Protein AF-0000000078039868 (afdb_homodimer)

InterPro domains:
  IPR001509 NAD-dependent epimerase/dehydratase [PF01370] (3-254)
  IPR005886 UDP-glucose 4-epimerase [TIGR01179] (2-328)
  IPR005886 UDP-glucose 4-epimerase [cd05247] (2-323)
  IPR036291 NAD(P)-binding domain superfamily [SSF51735] (1-329)

pLDDT: mean 95.7, std 4.65, range [66.5, 98.94]

Structure (mmCIF, N/CA/C/O backbone):
data_AF-0000000078039868-model_v1
#
loop_
_entity.id
_entity.type
_entity.pdbx_description
1 polymer 'UDP-glucose 4-epimerase'
#
loop_
_atom_site.group_PDB
_atom_site.id
_atom_site.type_symbol
_atom_site.label_atom_id
_atom_site.label_alt_id
_atom_site.label_comp_id
_atom_site.label_asym_id
_atom_site.label_entity_id
_atom_site.label_seq_id
_atom_site.pdbx_PDB_ins_code
_atom_site.Cartn_x
_atom_site.Cartn_y
_atom_site.Cartn_z
_atom_site.occupancy
_atom_site.B_iso_or_equiv
_atom_site.auth_seq_id
_atom_site.auth_comp_id
_atom_site.auth_asym_id
_atom_site.auth_atom_id
_atom_site.pdbx_PDB_model_num
ATOM 1 N N . MET A 1 1 ? 18.891 27.5 -1.844 1 91.56 1 MET A N 1
ATOM 2 C CA . MET A 1 1 ? 18.156 26.266 -1.658 1 91.56 1 MET A CA 1
ATOM 3 C C . MET A 1 1 ? 16.656 26.5 -1.767 1 91.56 1 MET A C 1
ATOM 5 O O . MET A 1 1 ? 16.188 27.641 -1.661 1 91.56 1 MET A O 1
ATOM 9 N N . ALA A 1 2 ? 15.977 25.578 -2.211 1 97.81 2 ALA A N 1
ATOM 10 C CA . ALA A 1 2 ? 14.531 25.688 -2.389 1 97.81 2 ALA A CA 1
ATOM 11 C C . ALA A 1 2 ? 13.812 24.484 -1.803 1 97.81 2 ALA A C 1
ATOM 13 O O . ALA A 1 2 ? 14.375 23.391 -1.742 1 97.81 2 ALA A O 1
ATOM 14 N N . ILE A 1 3 ? 12.648 24.734 -1.273 1 98.69 3 ILE A N 1
ATOM 15 C CA . ILE A 1 3 ? 11.805 23.688 -0.702 1 98.69 3 ILE A CA 1
ATOM 16 C C . ILE A 1 3 ? 10.508 23.562 -1.504 1 98.69 3 ILE A C 1
ATOM 18 O O . ILE A 1 3 ? 9.867 24.578 -1.802 1 98.69 3 ILE A O 1
ATOM 22 N N . LEU A 1 4 ? 10.18 22.375 -1.938 1 98.94 4 LEU A N 1
ATOM 23 C CA . LEU A 1 4 ? 8.898 22.109 -2.57 1 98.94 4 LEU A CA 1
ATOM 24 C C . LEU A 1 4 ? 7.852 21.703 -1.53 1 98.94 4 LEU A C 1
ATOM 26 O O . LEU A 1 4 ? 8.062 20.766 -0.765 1 98.94 4 LEU A O 1
ATOM 30 N N . VAL A 1 5 ? 6.773 22.453 -1.458 1 98.94 5 VAL A N 1
ATOM 31 C CA . VAL A 1 5 ? 5.637 22.125 -0.6 1 98.94 5 VAL A CA 1
ATOM 32 C C . VAL A 1 5 ? 4.484 21.594 -1.447 1 98.94 5 VAL A C 1
ATOM 34 O O . VAL A 1 5 ? 3.895 22.328 -2.238 1 98.94 5 VAL A O 1
ATOM 37 N N . LEU A 1 6 ? 4.223 20.344 -1.299 1 98.94 6 LEU A N 1
ATOM 38 C CA . LEU A 1 6 ? 3.068 19.734 -1.951 1 98.94 6 LEU A CA 1
ATOM 39 C C . LEU A 1 6 ? 1.814 19.891 -1.099 1 98.94 6 LEU A C 1
ATOM 41 O O . LEU A 1 6 ? 1.847 19.656 0.111 1 98.94 6 LEU A O 1
ATOM 45 N N . GLY A 1 7 ? 0.684 20.312 -1.737 1 98.62 7 GLY A N 1
ATOM 46 C CA . GLY A 1 7 ? -0.521 20.594 -0.976 1 98.62 7 GLY A CA 1
ATOM 47 C C . GLY A 1 7 ? -0.448 21.906 -0.219 1 98.62 7 GLY A C 1
ATOM 48 O O . GLY A 1 7 ? -1.025 22.047 0.862 1 98.62 7 GLY A O 1
ATOM 49 N N . GLY A 1 8 ? 0.289 22.812 -0.796 1 98.69 8 GLY A N 1
ATOM 50 C CA . GLY A 1 8 ? 0.547 24.062 -0.108 1 98.69 8 GLY A CA 1
ATOM 51 C C . GLY A 1 8 ? -0.65 25 -0.1 1 98.69 8 GLY A C 1
ATOM 52 O O . GLY A 1 8 ? -0.639 26.031 0.583 1 98.69 8 GLY A O 1
ATOM 53 N N . ALA A 1 9 ? -1.699 24.641 -0.798 1 98.44 9 ALA A N 1
ATOM 54 C CA . ALA A 1 9 ? -2.908 25.469 -0.833 1 98.44 9 ALA A CA 1
ATOM 55 C C . ALA A 1 9 ? -3.965 24.922 0.126 1 98.44 9 ALA A C 1
ATOM 57 O O . ALA A 1 9 ? -5.055 25.484 0.246 1 98.44 9 ALA A O 1
ATOM 58 N N . GLY A 1 10 ? -3.635 23.828 0.775 1 97.56 10 GLY A N 1
ATOM 59 C CA . GLY A 1 10 ? -4.531 23.266 1.768 1 97.56 10 GLY A CA 1
ATOM 60 C C . GLY A 1 10 ? -4.391 23.891 3.137 1 97.56 10 GLY A C 1
ATOM 61 O O . GLY A 1 10 ? -3.611 24.828 3.312 1 97.56 10 GLY A O 1
ATOM 62 N N . TYR A 1 11 ? -5.105 23.375 4.148 1 97.12 11 TYR A N 1
ATOM 63 C CA . TYR A 1 11 ? -5.156 23.938 5.5 1 97.12 11 TYR A CA 1
ATOM 64 C C . TYR A 1 11 ? -3.77 23.953 6.133 1 97.12 11 TYR A C 1
ATOM 66 O O . TYR A 1 11 ? -3.156 25.016 6.266 1 97.12 11 TYR A O 1
ATOM 74 N N . ILE A 1 12 ? -3.145 22.766 6.332 1 98 12 ILE A N 1
ATOM 75 C CA . ILE A 1 12 ? -1.848 22.703 7 1 98 12 ILE A CA 1
ATOM 76 C C . ILE A 1 12 ? -0.756 23.203 6.051 1 98 12 ILE A C 1
ATOM 78 O O . ILE A 1 12 ? 0.142 23.938 6.461 1 98 12 ILE A O 1
ATOM 82 N N . GLY A 1 13 ? -0.869 22.844 4.77 1 98.56 13 GLY A N 1
ATOM 83 C CA . GLY A 1 13 ? 0.124 23.219 3.773 1 98.56 13 GLY A CA 1
ATOM 84 C C . GLY A 1 13 ? 0.299 24.719 3.629 1 98.56 13 GLY A C 1
ATOM 85 O O . GLY A 1 13 ? 1.423 25.203 3.494 1 98.56 13 GLY A O 1
ATOM 86 N N . SER A 1 14 ? -0.791 25.484 3.666 1 98.69 14 SER A N 1
ATOM 87 C CA . SER A 1 14 ? -0.692 26.922 3.502 1 98.69 14 SER A CA 1
ATOM 88 C C . SER A 1 14 ? 0.008 27.562 4.695 1 98.69 14 SER A C 1
ATOM 90 O O . SER A 1 14 ? 0.731 28.547 4.535 1 98.69 14 SER A O 1
ATOM 92 N N . HIS A 1 15 ? -0.208 27.031 5.895 1 98.69 15 HIS A N 1
ATOM 93 C CA . HIS A 1 15 ? 0.507 27.5 7.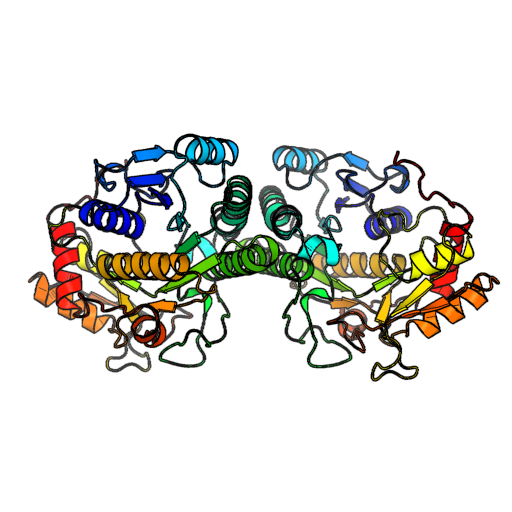07 1 98.69 15 HIS A CA 1
ATOM 94 C C . HIS A 1 15 ? 1.999 27.203 6.965 1 98.69 15 HIS A C 1
ATOM 96 O O . HIS A 1 15 ? 2.828 28.016 7.379 1 98.69 15 HIS A O 1
ATOM 102 N N . MET A 1 16 ? 2.332 26.016 6.41 1 98.75 16 MET A N 1
ATOM 103 C CA . MET A 1 16 ? 3.73 25.672 6.168 1 98.75 16 MET A CA 1
ATOM 104 C C . MET A 1 16 ? 4.375 26.672 5.207 1 98.75 16 MET A C 1
ATOM 106 O O . MET A 1 16 ? 5.488 27.141 5.449 1 98.75 16 MET A O 1
ATOM 110 N N . VAL A 1 17 ? 3.686 26.938 4.094 1 98.75 17 VAL A N 1
ATOM 111 C CA . VAL A 1 17 ? 4.184 27.875 3.092 1 98.75 17 VAL A CA 1
ATOM 112 C C . VAL A 1 17 ? 4.406 29.25 3.732 1 98.75 17 VAL A C 1
ATOM 114 O O . VAL A 1 17 ? 5.469 29.859 3.564 1 98.75 17 VAL A O 1
ATOM 117 N N . ASP A 1 18 ? 3.424 29.75 4.488 1 98.62 18 ASP A N 1
ATOM 118 C CA . ASP A 1 18 ? 3.525 31.031 5.172 1 98.62 18 ASP A CA 1
ATOM 119 C C . ASP A 1 18 ? 4.719 31.047 6.125 1 98.62 18 ASP A C 1
ATOM 121 O O . ASP A 1 18 ? 5.484 32 6.145 1 98.62 18 ASP A O 1
ATOM 125 N N . TYR A 1 19 ? 4.809 30.016 6.906 1 98.12 19 TYR A N 1
ATOM 126 C CA . TYR A 1 19 ? 5.883 29.875 7.883 1 98.12 19 TYR A CA 1
ATOM 127 C C . TYR A 1 19 ? 7.25 29.938 7.207 1 98.12 19 TYR A C 1
ATOM 129 O O . TYR A 1 19 ? 8.141 30.656 7.664 1 98.12 19 TYR A O 1
ATOM 137 N N . LEU A 1 20 ? 7.445 29.219 6.07 1 98.44 20 LEU A N 1
ATOM 138 C CA . LEU A 1 20 ? 8.711 29.172 5.348 1 98.44 20 LEU A CA 1
ATOM 139 C C . LEU A 1 20 ? 9.047 30.547 4.758 1 98.44 20 LEU A C 1
ATOM 141 O O . LEU A 1 20 ? 10.195 30.984 4.832 1 98.44 20 LEU A O 1
ATOM 145 N N . VAL A 1 21 ? 8.047 31.172 4.148 1 98 21 VAL A N 1
ATOM 146 C CA . VAL A 1 21 ? 8.258 32.469 3.527 1 98 21 VAL A CA 1
ATOM 147 C C . VAL A 1 21 ? 8.672 33.5 4.586 1 98 21 VAL A C 1
ATOM 149 O O . VAL A 1 21 ? 9.562 34.312 4.355 1 98 21 VAL A O 1
ATOM 152 N N . GLN A 1 22 ? 8.031 33.469 5.719 1 96.38 22 GLN A N 1
ATOM 153 C CA . GLN A 1 22 ? 8.344 34.375 6.801 1 96.38 22 GLN A CA 1
ATOM 154 C C . GLN A 1 22 ? 9.758 34.156 7.332 1 96.38 22 GLN A C 1
ATOM 156 O O . GLN A 1 22 ? 10.43 35.125 7.723 1 96.38 22 GLN A O 1
ATOM 161 N N . LYS A 1 23 ? 10.148 32.938 7.406 1 94.81 23 LYS A N 1
ATOM 162 C CA . LYS A 1 23 ? 11.516 32.656 7.812 1 94.81 23 LYS A CA 1
ATOM 163 C C . LYS A 1 23 ? 12.516 33.25 6.82 1 94.81 23 LYS A C 1
ATOM 165 O O . LYS A 1 23 ? 13.602 33.688 7.207 1 94.81 23 LYS A O 1
ATOM 170 N N . GLY A 1 24 ? 12.211 33.281 5.496 1 90 24 GLY A N 1
ATOM 171 C CA . GLY A 1 24 ? 12.914 34.031 4.461 1 90 24 GLY A CA 1
ATOM 172 C C . GLY A 1 24 ? 14.273 33.438 4.125 1 90 24 GLY A C 1
ATOM 173 O O . GLY A 1 24 ? 15.109 34.094 3.518 1 90 24 GLY A O 1
ATOM 174 N N . GLN A 1 25 ? 14.492 32.188 4.395 1 88.69 25 GLN A N 1
ATOM 175 C CA . GLN A 1 25 ? 15.805 31.578 4.203 1 88.69 25 GLN A CA 1
ATOM 176 C C . GLN A 1 25 ? 15.898 30.875 2.846 1 88.69 25 GLN A C 1
ATOM 178 O O . GLN A 1 25 ? 16.984 30.766 2.279 1 88.69 25 GLN A O 1
ATOM 183 N N . GLU A 1 26 ? 14.828 30.438 2.402 1 94.38 26 GLU A N 1
ATOM 184 C CA . GLU A 1 26 ? 14.859 29.625 1.188 1 94.38 26 GLU A CA 1
ATOM 185 C C . GLU A 1 26 ? 13.672 29.938 0.281 1 94.38 26 GLU A C 1
ATOM 187 O O . GLU A 1 26 ? 12.656 30.469 0.741 1 94.38 26 GLU A O 1
ATOM 192 N N . GLU A 1 27 ? 13.906 29.688 -1.057 1 97.81 27 GLU A N 1
ATOM 193 C CA . GLU A 1 27 ? 12.797 29.797 -1.993 1 97.81 27 GLU A CA 1
ATOM 194 C C . GLU A 1 27 ? 11.734 28.734 -1.706 1 97.81 27 GLU A C 1
ATOM 196 O O . GLU A 1 27 ? 12.07 27.578 -1.397 1 97.81 27 GLU A O 1
ATOM 201 N N . VAL A 1 28 ? 10.5 29.172 -1.757 1 98.81 28 VAL A N 1
ATOM 202 C CA . VAL A 1 28 ? 9.391 28.266 -1.512 1 98.81 28 VAL A CA 1
ATOM 203 C C . VAL A 1 28 ? 8.641 28 -2.814 1 98.81 28 VAL A C 1
ATOM 205 O O . VAL A 1 28 ? 8.148 28.938 -3.451 1 98.81 28 VAL A O 1
ATOM 208 N N . VAL A 1 29 ? 8.617 26.766 -3.279 1 98.88 29 VAL A N 1
ATOM 209 C CA . VAL A 1 29 ? 7.867 26.312 -4.445 1 98.88 29 VAL A CA 1
ATOM 210 C C . VAL A 1 29 ? 6.668 25.484 -3.996 1 98.88 29 VAL A C 1
ATOM 212 O O . VAL A 1 29 ? 6.805 24.594 -3.152 1 98.88 29 VAL A O 1
ATOM 215 N N . VAL A 1 30 ? 5.441 25.766 -4.527 1 98.94 30 VAL A N 1
ATOM 216 C CA . VAL A 1 30 ? 4.207 25.094 -4.125 1 98.94 30 VAL A CA 1
ATOM 217 C C . VAL A 1 30 ? 3.611 24.344 -5.316 1 98.94 30 VAL A C 1
ATOM 219 O O . VAL A 1 30 ? 3.529 24.891 -6.418 1 98.94 30 VAL A O 1
ATOM 222 N N . VAL A 1 31 ? 3.297 23.109 -5.129 1 98.94 31 VAL A N 1
ATOM 223 C CA . VAL A 1 31 ? 2.457 22.359 -6.059 1 98.94 31 VAL A CA 1
ATOM 224 C C . VAL A 1 31 ? 1.137 22 -5.383 1 98.94 31 VAL A C 1
ATOM 226 O O . VAL A 1 31 ? 1.127 21.453 -4.273 1 98.94 31 VAL A O 1
ATOM 229 N N . ASP A 1 32 ? 0.076 22.312 -6.023 1 98.81 32 ASP A N 1
ATOM 230 C CA . ASP A 1 32 ? -1.262 21.969 -5.559 1 98.81 32 ASP A CA 1
ATOM 231 C C . ASP A 1 32 ? -2.232 21.828 -6.727 1 98.81 32 ASP A C 1
ATOM 233 O O . ASP A 1 32 ? -2.17 22.594 -7.691 1 98.81 32 ASP A O 1
ATOM 237 N N . SER A 1 33 ? -3.125 20.859 -6.621 1 97.94 33 SER A N 1
ATOM 238 C CA . SER A 1 33 ? -4.117 20.656 -7.672 1 97.94 33 SER A CA 1
ATOM 239 C C . SER A 1 33 ? -5.34 21.547 -7.449 1 97.94 33 SER A C 1
ATOM 241 O O . SER A 1 33 ? -6.168 21.703 -8.344 1 97.94 33 SER A O 1
ATOM 243 N N . LEU A 1 34 ? -5.547 22.031 -6.277 1 97.06 34 LEU A N 1
ATOM 244 C CA . LEU A 1 34 ? -6.652 22.875 -5.84 1 97.06 34 LEU A CA 1
ATOM 245 C C . LEU A 1 34 ? -7.953 22.094 -5.777 1 97.06 34 LEU A C 1
ATOM 247 O O . LEU A 1 34 ? -9.039 22.672 -5.773 1 97.06 34 LEU A O 1
ATOM 251 N N . VAL A 1 35 ? -7.82 20.719 -5.742 1 94.69 35 VAL A N 1
ATOM 252 C CA . VAL A 1 35 ? -9.008 19.891 -5.586 1 94.69 35 VAL A CA 1
ATOM 253 C C . VAL A 1 35 ? -9.695 20.203 -4.262 1 94.69 35 VAL A C 1
ATOM 255 O O . VAL A 1 35 ? -10.922 20.328 -4.207 1 94.69 35 VAL A O 1
ATOM 258 N N . THR A 1 36 ? -8.898 20.359 -3.203 1 93.44 36 THR A N 1
ATOM 259 C CA . THR A 1 36 ? -9.461 20.734 -1.909 1 93.44 36 THR A CA 1
ATOM 260 C C . THR A 1 36 ? -8.836 22.016 -1.393 1 93.44 36 THR A C 1
ATOM 262 O O . THR A 1 36 ? -9.344 22.625 -0.453 1 93.44 36 THR A O 1
ATOM 265 N N . GLY A 1 37 ? -7.754 22.422 -2.029 1 95.56 37 GLY A N 1
ATOM 266 C CA . GLY A 1 37 ? -7.043 23.609 -1.59 1 95.56 37 GLY A CA 1
ATOM 267 C C . GLY A 1 37 ? -7.617 24.891 -2.158 1 95.56 37 GLY A C 1
ATOM 268 O O . GLY A 1 37 ? -8.492 24.859 -3.021 1 95.56 37 GLY A O 1
ATOM 269 N N . HIS A 1 38 ? -7.125 26 -1.615 1 97.69 38 HIS A N 1
ATOM 270 C CA . HIS A 1 38 ? -7.551 27.328 -2.018 1 97.69 38 HIS A CA 1
ATOM 271 C C . HIS A 1 38 ? -6.367 28.172 -2.48 1 97.69 38 HIS A C 1
ATOM 273 O O . HIS A 1 38 ? -5.43 28.406 -1.712 1 97.69 38 HIS A O 1
ATOM 279 N N . ARG A 1 39 ? -6.488 28.688 -3.713 1 97.94 39 ARG A N 1
ATOM 280 C CA . ARG A 1 39 ? -5.383 29.469 -4.246 1 97.94 39 ARG A CA 1
ATOM 281 C C . ARG A 1 39 ? -5.09 30.672 -3.354 1 97.94 39 ARG A C 1
ATOM 283 O O . ARG A 1 39 ? -3.93 31.047 -3.174 1 97.94 39 ARG A O 1
ATOM 290 N N . ALA A 1 40 ? -6.102 31.234 -2.752 1 97.75 40 ALA A N 1
ATOM 291 C CA . ALA A 1 40 ? -5.984 32.438 -1.929 1 97.75 40 ALA A CA 1
ATOM 292 C C . ALA A 1 40 ? -5.223 32.156 -0.639 1 97.75 40 ALA A C 1
ATOM 294 O O . ALA A 1 40 ? -4.777 33.062 0.05 1 97.75 40 ALA A O 1
ATOM 295 N N . ALA A 1 41 ? -5.094 30.859 -0.285 1 98.12 41 ALA A N 1
ATOM 296 C CA . ALA A 1 41 ? -4.402 30.5 0.947 1 98.12 41 ALA A CA 1
ATOM 297 C C . ALA A 1 41 ? -2.889 30.531 0.757 1 98.12 41 ALA A C 1
ATOM 299 O O . ALA A 1 41 ? -2.135 30.562 1.732 1 98.12 41 ALA A O 1
ATOM 300 N N . VAL A 1 42 ? -2.445 30.5 -0.488 1 98.62 42 VAL A N 1
ATOM 301 C CA . VAL A 1 42 ? -1.021 30.406 -0.792 1 98.62 42 VAL A CA 1
ATOM 302 C C . VAL A 1 42 ? -0.375 31.781 -0.678 1 98.62 42 VAL A C 1
ATOM 304 O O . VAL A 1 42 ? -0.846 32.75 -1.283 1 98.62 42 VAL A O 1
ATOM 307 N N . HIS A 1 43 ? 0.686 31.875 0.125 1 98.44 43 HIS A N 1
ATOM 308 C CA . HIS A 1 43 ? 1.43 33.125 0.243 1 98.44 43 HIS A CA 1
ATOM 309 C C . HIS A 1 43 ? 1.879 33.625 -1.124 1 98.44 43 HIS A C 1
ATOM 311 O O . HIS A 1 43 ? 2.414 32.875 -1.929 1 98.44 43 HIS A O 1
ATOM 317 N N . PRO A 1 44 ? 1.716 34.906 -1.395 1 97.81 44 PRO A N 1
ATOM 318 C CA . PRO A 1 44 ? 1.992 35.438 -2.732 1 97.81 44 PRO A CA 1
ATOM 319 C C . PRO A 1 44 ? 3.471 35.375 -3.102 1 97.81 44 PRO A C 1
ATOM 321 O O . PRO A 1 44 ? 3.816 35.406 -4.285 1 97.81 44 PRO A O 1
ATOM 324 N N . SER A 1 45 ? 4.375 35.281 -2.174 1 98.06 45 SER A N 1
ATOM 325 C CA . SER A 1 45 ? 5.809 35.25 -2.443 1 98.06 45 SER A CA 1
ATOM 326 C C . SER A 1 45 ? 6.262 33.875 -2.893 1 98.06 45 SER A C 1
ATOM 328 O O . SER A 1 45 ? 7.383 33.688 -3.379 1 98.06 45 SER A O 1
ATOM 330 N N . ALA A 1 46 ? 5.465 32.812 -2.732 1 98.62 46 ALA A N 1
ATOM 331 C CA . ALA A 1 46 ? 5.828 31.469 -3.146 1 98.62 46 ALA A CA 1
ATOM 332 C C . ALA A 1 46 ? 5.586 31.266 -4.641 1 98.62 46 ALA A C 1
ATOM 334 O O . ALA A 1 46 ? 4.664 31.844 -5.211 1 98.62 46 ALA A O 1
ATOM 335 N N . LYS A 1 47 ? 6.465 30.516 -5.301 1 98.56 47 LYS A N 1
ATOM 336 C CA . LYS A 1 47 ? 6.215 30.078 -6.668 1 98.56 47 LYS A CA 1
ATOM 337 C C . LYS A 1 47 ? 5.16 28.969 -6.699 1 98.56 47 LYS A C 1
ATOM 339 O O . LYS A 1 47 ? 5.285 27.969 -6.004 1 98.56 47 LYS A O 1
ATOM 344 N N . PHE A 1 48 ? 4.125 29.203 -7.543 1 98.81 48 PHE A N 1
ATOM 345 C CA . PHE A 1 48 ? 2.982 28.297 -7.488 1 98.81 48 PHE A CA 1
ATOM 346 C C . PHE A 1 48 ? 2.814 27.562 -8.805 1 98.81 48 PHE A C 1
ATOM 348 O O . PHE A 1 48 ? 2.84 28.172 -9.875 1 98.81 48 PHE A O 1
ATOM 355 N N . TYR A 1 49 ? 2.697 26.25 -8.734 1 98.88 49 TYR A N 1
ATOM 356 C CA . TYR A 1 49 ? 2.328 25.391 -9.852 1 98.88 49 TYR A CA 1
ATOM 357 C C . TYR A 1 49 ? 1.018 24.656 -9.57 1 98.88 49 TYR A C 1
ATOM 359 O O . TYR A 1 49 ? 0.885 23.984 -8.555 1 98.88 49 TYR A O 1
ATOM 367 N N . GLN A 1 50 ? 0.025 24.844 -10.406 1 98.81 50 GLN A N 1
ATOM 368 C CA . GLN A 1 50 ? -1.21 24.078 -10.266 1 98.81 50 GLN A CA 1
ATOM 369 C C . GLN A 1 50 ? -1.127 22.766 -11.031 1 98.81 50 GLN A C 1
ATOM 371 O O . GLN A 1 50 ? -0.903 22.75 -12.242 1 98.81 50 GLN A O 1
ATOM 376 N N . GLY A 1 51 ? -1.265 21.641 -10.344 1 98.69 51 GLY A N 1
ATOM 377 C CA . GLY A 1 51 ? -1.223 20.344 -10.977 1 98.69 51 GLY A CA 1
ATOM 378 C C . GLY A 1 51 ? -1.262 19.188 -9.984 1 98.69 51 GLY A C 1
ATOM 379 O O . GLY A 1 51 ? -1.316 19.406 -8.773 1 98.69 51 GLY A O 1
ATOM 380 N N . ASP A 1 52 ? -1.312 18.016 -10.5 1 98.5 52 ASP A N 1
ATOM 381 C CA . ASP A 1 52 ? -1.362 16.781 -9.727 1 98.5 52 ASP A CA 1
ATOM 382 C C . ASP A 1 52 ? 0.034 16.188 -9.547 1 98.5 52 ASP A C 1
ATOM 384 O O . ASP A 1 52 ? 0.778 16.031 -10.516 1 98.5 52 ASP A O 1
ATOM 388 N N . LEU A 1 53 ? 0.343 15.922 -8.305 1 98.12 53 LEU A N 1
ATOM 389 C CA . LEU A 1 53 ? 1.68 15.414 -8.031 1 98.12 53 LEU A CA 1
ATOM 390 C C . LEU A 1 53 ? 1.874 14.039 -8.656 1 98.12 53 LEU A C 1
ATOM 392 O O . LEU A 1 53 ? 3.006 13.57 -8.805 1 98.12 53 LEU A O 1
ATOM 396 N N . ALA A 1 54 ? 0.809 13.305 -8.992 1 98.19 54 ALA A N 1
ATOM 397 C CA . ALA A 1 54 ? 0.914 11.984 -9.609 1 98.19 54 ALA A CA 1
ATOM 398 C C . ALA A 1 54 ? 1.215 12.094 -11.102 1 98.19 54 ALA A C 1
ATOM 400 O O . ALA A 1 54 ? 1.565 11.109 -11.742 1 98.19 54 ALA A O 1
ATOM 401 N N . ASP A 1 55 ? 0.997 13.258 -11.695 1 98.62 55 ASP A N 1
ATOM 402 C CA . ASP A 1 55 ? 1.382 13.516 -13.078 1 98.62 55 ASP A CA 1
ATOM 403 C C . ASP A 1 55 ? 2.895 13.688 -13.203 1 98.62 55 ASP A C 1
ATOM 405 O O . ASP A 1 55 ? 3.416 14.789 -13.047 1 98.62 55 ASP A O 1
ATOM 409 N N . GLN A 1 56 ? 3.541 12.656 -13.633 1 98.75 56 GLN A N 1
ATOM 410 C CA . GLN A 1 56 ? 5 12.641 -13.609 1 98.75 56 GLN A CA 1
ATOM 411 C C . GLN A 1 56 ? 5.582 13.633 -14.609 1 98.75 56 GLN A C 1
ATOM 413 O O . GLN A 1 56 ? 6.625 14.234 -14.352 1 98.75 56 GLN A O 1
ATOM 418 N N . THR A 1 57 ? 4.957 13.742 -15.742 1 98.81 57 THR A N 1
ATOM 419 C CA . THR A 1 57 ? 5.414 14.734 -16.703 1 98.81 57 THR A CA 1
ATOM 420 C C . THR A 1 57 ? 5.387 16.141 -16.094 1 98.81 57 THR A C 1
ATOM 422 O O . THR A 1 57 ? 6.348 16.891 -16.234 1 98.81 57 THR A O 1
ATOM 425 N N . PHE A 1 58 ? 4.32 16.453 -15.438 1 98.88 58 PHE A N 1
ATOM 426 C CA . PHE A 1 58 ? 4.156 17.734 -14.766 1 98.88 58 PHE A CA 1
ATOM 427 C C . PHE A 1 58 ? 5.203 17.922 -13.672 1 98.88 58 PHE A C 1
ATOM 429 O O . PHE A 1 58 ? 5.844 18.969 -13.578 1 98.88 58 PHE A O 1
ATOM 436 N N . MET A 1 59 ? 5.445 16.922 -12.867 1 98.88 59 MET A N 1
ATOM 437 C CA . MET A 1 59 ? 6.391 17.016 -11.766 1 98.88 59 MET A CA 1
ATOM 438 C C . MET A 1 59 ? 7.82 17.141 -12.281 1 98.88 59 MET A C 1
ATOM 440 O O . MET A 1 59 ? 8.648 17.828 -11.68 1 98.88 59 MET A O 1
ATOM 444 N N . ARG A 1 60 ? 8.133 16.438 -13.367 1 98.88 60 ARG A N 1
ATOM 445 C CA . ARG A 1 60 ? 9.438 16.594 -14 1 98.88 60 ARG A CA 1
ATOM 446 C C . ARG A 1 60 ? 9.656 18.047 -14.43 1 98.88 60 ARG A C 1
ATOM 448 O O . ARG A 1 60 ? 10.766 18.578 -14.305 1 98.88 60 ARG A O 1
ATOM 455 N N . GLN A 1 61 ? 8.648 18.609 -14.961 1 98.88 61 GLN A N 1
ATOM 456 C CA . GLN A 1 61 ? 8.734 20.016 -15.336 1 98.88 61 GLN A CA 1
ATOM 457 C C . GLN A 1 61 ? 9.008 20.891 -14.117 1 98.88 61 GLN A C 1
ATOM 459 O O . GLN A 1 61 ? 9.883 21.766 -14.156 1 98.88 61 GLN A O 1
ATOM 464 N N . VAL A 1 62 ? 8.25 20.688 -13.031 1 98.88 62 VAL A N 1
ATOM 465 C CA . VAL A 1 62 ? 8.414 21.469 -11.805 1 98.88 62 VAL A CA 1
ATOM 466 C C . VAL A 1 62 ? 9.852 21.344 -11.305 1 98.88 62 VAL A C 1
ATOM 468 O O . VAL A 1 62 ? 10.492 22.359 -10.984 1 98.88 62 VAL A O 1
ATOM 471 N N . PHE A 1 63 ? 10.383 20.094 -11.227 1 98.75 63 PHE A N 1
ATOM 472 C CA . PHE A 1 63 ? 11.734 19.891 -10.727 1 98.75 63 PHE A CA 1
ATOM 473 C C . PHE A 1 63 ? 12.766 20.5 -11.664 1 98.75 63 PHE A C 1
ATOM 475 O O . PHE A 1 63 ? 13.742 21.109 -11.211 1 98.75 63 PHE A O 1
ATOM 482 N N . SER A 1 64 ? 12.547 20.406 -12.984 1 98.75 64 SER A N 1
ATOM 483 C CA . SER A 1 64 ? 13.469 20.953 -13.969 1 98.75 64 SER A CA 1
ATOM 484 C C . SER A 1 64 ? 13.531 22.469 -13.891 1 98.75 64 SER A C 1
ATOM 486 O O . SER A 1 64 ? 14.594 23.062 -14.07 1 98.75 64 SER A O 1
ATOM 488 N N . GLU A 1 65 ? 12.461 23.094 -13.602 1 98.69 65 GLU A N 1
ATOM 489 C CA . GLU A 1 65 ? 12.375 24.562 -13.547 1 98.69 65 GLU A CA 1
ATOM 490 C C . GLU A 1 65 ? 12.891 25.094 -12.219 1 98.69 65 GLU A C 1
ATOM 492 O O . GLU A 1 65 ? 13.062 26.297 -12.047 1 98.69 65 GLU A O 1
ATOM 497 N N . ASN A 1 66 ? 13.156 24.25 -11.289 1 98.62 66 ASN A N 1
ATOM 498 C CA . ASN A 1 66 ? 13.648 24.625 -9.969 1 98.62 66 ASN A CA 1
ATOM 499 C C . ASN A 1 66 ? 14.844 23.781 -9.547 1 98.62 66 ASN A C 1
ATOM 501 O O . ASN A 1 66 ? 14.742 22.984 -8.617 1 98.62 66 ASN A O 1
ATOM 505 N N . PRO A 1 67 ? 15.945 24.016 -10.148 1 97.69 67 PRO A N 1
ATOM 506 C CA . PRO A 1 67 ? 17.109 23.141 -9.953 1 97.69 67 PRO A CA 1
ATOM 507 C C . PRO A 1 67 ? 17.672 23.219 -8.539 1 97.69 67 PRO A C 1
ATOM 509 O O . PRO A 1 67 ? 18.453 22.359 -8.133 1 97.69 67 PRO A O 1
ATOM 512 N N . ASP A 1 68 ? 17.25 24.219 -7.777 1 97.5 68 ASP A N 1
ATOM 513 C CA . ASP A 1 68 ? 17.781 24.391 -6.43 1 97.5 68 ASP A CA 1
ATOM 514 C C . ASP A 1 68 ? 16.953 23.625 -5.406 1 97.5 68 ASP A C 1
ATOM 516 O O . ASP A 1 68 ? 17.266 23.625 -4.215 1 97.5 68 ASP A O 1
ATOM 520 N N . LEU A 1 69 ? 15.945 22.938 -5.832 1 98.19 69 LEU A N 1
ATOM 521 C CA . LEU A 1 69 ? 15.141 22.125 -4.926 1 98.19 69 LEU A CA 1
ATOM 522 C C . LEU A 1 69 ? 15.969 20.984 -4.332 1 98.19 69 LEU A C 1
ATOM 524 O O . LEU A 1 69 ? 16.609 20.234 -5.066 1 98.19 69 LEU A O 1
ATOM 528 N N . ASP A 1 70 ? 15.914 20.859 -3.049 1 96.31 70 ASP A N 1
ATOM 529 C CA . ASP A 1 70 ? 16.641 19.766 -2.432 1 96.31 70 ASP A CA 1
ATOM 530 C C . ASP A 1 70 ? 15.742 18.984 -1.465 1 96.31 70 ASP A C 1
ATOM 532 O O . ASP A 1 70 ? 16.141 17.953 -0.929 1 96.31 70 ASP A O 1
ATOM 536 N N . ALA A 1 71 ? 14.547 19.516 -1.242 1 98.38 71 ALA A N 1
ATOM 537 C CA . ALA A 1 71 ? 13.664 18.906 -0.255 1 98.38 71 ALA A CA 1
ATOM 538 C C . ALA A 1 71 ? 12.195 19.031 -0.672 1 98.38 71 ALA A C 1
ATOM 540 O O . ALA A 1 71 ? 11.828 19.969 -1.373 1 98.38 71 ALA A O 1
ATOM 541 N N . VAL A 1 72 ? 11.445 18.062 -0.249 1 98.88 72 VAL A N 1
ATOM 542 C CA . VAL A 1 72 ? 10 18.047 -0.447 1 98.88 72 VAL A CA 1
ATOM 543 C C . VAL A 1 72 ? 9.297 17.906 0.901 1 98.88 72 VAL A C 1
ATOM 545 O O . VAL A 1 72 ? 9.664 17.062 1.717 1 98.88 72 VAL A O 1
ATOM 548 N N . ILE A 1 73 ? 8.367 18.766 1.2 1 98.94 73 ILE A N 1
ATOM 549 C CA . ILE A 1 73 ? 7.414 18.641 2.297 1 98.94 73 ILE A CA 1
ATOM 550 C C . ILE A 1 73 ? 6.027 18.328 1.74 1 98.94 73 ILE A C 1
ATOM 552 O O . ILE A 1 73 ? 5.488 19.094 0.935 1 98.94 73 ILE A O 1
ATOM 556 N N . HIS A 1 74 ? 5.445 17.234 2.172 1 98.94 74 HIS A N 1
ATOM 557 C CA . HIS A 1 74 ? 4.281 16.672 1.5 1 98.94 74 HIS A CA 1
ATOM 558 C C . HIS A 1 74 ? 3.039 16.75 2.381 1 98.94 74 HIS A C 1
ATOM 560 O O . HIS A 1 74 ? 2.953 16.078 3.406 1 98.94 74 HIS A O 1
ATOM 566 N N . PHE A 1 75 ? 2.008 17.578 1.929 1 98.62 75 PHE A N 1
ATOM 567 C CA . PHE A 1 75 ? 0.73 17.719 2.621 1 98.62 75 PHE A CA 1
ATOM 568 C C . PHE A 1 75 ? -0.42 17.281 1.72 1 98.62 75 PHE A C 1
ATOM 570 O O . PHE A 1 75 ? -1.589 17.422 2.084 1 98.62 75 PHE A O 1
ATOM 577 N N . ALA A 1 76 ? -0.121 16.766 0.56 1 97.44 76 ALA A N 1
ATOM 578 C CA . ALA A 1 76 ? -1.133 16.516 -0.464 1 97.44 76 ALA A CA 1
ATOM 579 C C . ALA A 1 76 ? -1.683 15.094 -0.364 1 97.44 76 ALA A C 1
ATOM 581 O O . ALA A 1 76 ? -1.183 14.18 -1.023 1 97.44 76 ALA A O 1
ATOM 582 N N . ALA A 1 77 ? -2.715 14.859 0.382 1 96.94 77 ALA A N 1
ATOM 583 C CA . ALA A 1 77 ? -3.4 13.578 0.509 1 96.94 77 ALA A CA 1
ATOM 584 C C . ALA A 1 77 ? -4.871 13.773 0.869 1 96.94 77 ALA A C 1
ATOM 586 O O . ALA A 1 77 ? -5.234 14.773 1.496 1 96.94 77 ALA A O 1
ATOM 587 N N . PHE A 1 78 ? -5.734 12.859 0.408 1 96.56 78 PHE A N 1
ATOM 588 C CA . PHE A 1 78 ? -7.09 12.797 0.946 1 96.56 78 PHE A CA 1
ATOM 589 C C . PHE A 1 78 ? -7.078 12.289 2.383 1 96.56 78 PHE A C 1
ATOM 591 O O . PHE A 1 78 ? -6.297 11.398 2.725 1 96.56 78 PHE A O 1
ATOM 598 N N . SER A 1 79 ? -7.98 12.906 3.232 1 94 79 SER A N 1
ATOM 599 C CA . SER A 1 79 ? -7.77 12.648 4.652 1 94 79 SER A CA 1
ATOM 600 C C . SER A 1 79 ? -9.086 12.375 5.367 1 94 79 SER A C 1
ATOM 602 O O . SER A 1 79 ? -9.117 12.234 6.594 1 94 79 SER A O 1
ATOM 604 N N . LEU A 1 80 ? -10.227 12.281 4.664 1 93 80 LEU A N 1
ATOM 605 C CA . LEU A 1 80 ? -11.516 12.094 5.316 1 93 80 LEU A CA 1
ATOM 606 C C . LEU A 1 80 ? -11.781 10.617 5.586 1 93 80 LEU A C 1
ATOM 608 O O . LEU A 1 80 ? -12.047 9.852 4.66 1 93 80 LEU A O 1
ATOM 612 N N . VAL A 1 81 ? -11.828 10.25 6.828 1 92.5 81 VAL A N 1
ATOM 613 C CA . VAL A 1 81 ? -11.961 8.859 7.25 1 92.5 81 VAL A CA 1
ATOM 614 C C . VAL A 1 81 ? -13.281 8.289 6.75 1 92.5 81 VAL A C 1
ATOM 616 O O . VAL A 1 81 ? -13.312 7.211 6.148 1 92.5 81 VAL A O 1
ATOM 619 N N . ALA A 1 82 ? -14.352 9.055 6.996 1 91.06 82 ALA A N 1
ATOM 620 C CA . ALA A 1 82 ? -15.68 8.555 6.637 1 91.06 82 ALA A CA 1
ATOM 621 C C . ALA A 1 82 ? -15.766 8.266 5.141 1 91.06 82 ALA A C 1
ATOM 623 O O . ALA A 1 82 ? -16.281 7.223 4.73 1 91.06 82 ALA A O 1
ATOM 624 N N . GLU A 1 83 ? -15.281 9.203 4.344 1 94.88 83 GLU A N 1
ATOM 625 C CA . GLU A 1 83 ? -15.305 9 2.9 1 94.88 83 GLU A CA 1
ATOM 626 C C . GLU A 1 83 ? -14.414 7.828 2.492 1 94.88 83 GLU A C 1
ATOM 628 O O . GLU A 1 83 ? -14.75 7.078 1.572 1 94.88 83 GLU A O 1
ATOM 633 N N . SER A 1 84 ? -13.297 7.688 3.145 1 97.31 84 SER A N 1
ATOM 634 C CA . SER A 1 84 ? -12.367 6.613 2.809 1 97.31 84 SER A CA 1
ATOM 635 C C . SER A 1 84 ? -13.016 5.246 2.986 1 97.31 84 SER A C 1
ATOM 637 O O . SER A 1 84 ? -12.68 4.297 2.27 1 97.31 84 SER A O 1
ATOM 639 N N . MET A 1 85 ? -13.922 5.113 3.959 1 96.56 85 MET A N 1
ATOM 640 C CA . MET A 1 85 ? -14.617 3.855 4.203 1 96.56 85 MET A CA 1
ATOM 641 C C . MET A 1 85 ? -15.578 3.533 3.064 1 96.56 85 MET A C 1
ATOM 643 O O . MET A 1 85 ? -15.781 2.365 2.73 1 96.56 85 MET A O 1
ATOM 647 N N . GLU A 1 86 ? -16.125 4.57 2.467 1 97.5 86 GLU A N 1
ATOM 648 C CA . GLU A 1 86 ? -17.078 4.406 1.366 1 97.5 86 GLU A CA 1
ATOM 649 C C . GLU A 1 86 ? -16.344 4.266 0.032 1 97.5 86 GLU A C 1
ATOM 651 O O . GLU A 1 86 ? -16.828 3.574 -0.871 1 97.5 86 GLU A O 1
ATOM 656 N N . LYS A 1 87 ? -15.266 4.961 -0.111 1 98.38 87 LYS A N 1
ATOM 657 C CA . LYS A 1 87 ? -14.516 5.008 -1.364 1 98.38 87 LYS A CA 1
ATOM 658 C C . LYS A 1 87 ? -13.031 4.734 -1.131 1 98.38 87 LYS A C 1
ATOM 660 O O . LYS A 1 87 ? -12.18 5.547 -1.494 1 98.38 87 LYS A O 1
ATOM 665 N N . PRO A 1 88 ? -12.703 3.533 -0.665 1 98.81 88 PRO A N 1
ATOM 666 C CA . PRO A 1 88 ? -11.305 3.256 -0.308 1 98.81 88 PRO A CA 1
ATOM 667 C C . PRO A 1 88 ? -10.359 3.361 -1.502 1 98.81 88 PRO A C 1
ATOM 669 O O . PRO A 1 88 ? -9.234 3.836 -1.36 1 98.81 88 PRO A O 1
ATOM 672 N N . LEU A 1 89 ? -10.797 2.93 -2.68 1 98.88 89 LEU A N 1
ATOM 673 C CA . LEU A 1 89 ? -9.914 2.912 -3.84 1 98.88 89 LEU A CA 1
ATOM 674 C C . LEU A 1 89 ? -9.516 4.328 -4.242 1 98.88 89 LEU A C 1
ATOM 676 O O . LEU A 1 89 ? -8.398 4.555 -4.715 1 98.88 89 LEU A O 1
ATOM 680 N N . LYS A 1 90 ? -10.43 5.297 -4.07 1 98.56 90 LYS A N 1
ATOM 681 C CA . LYS A 1 90 ? -10.109 6.703 -4.293 1 98.56 90 LYS A CA 1
ATOM 682 C C . LYS A 1 90 ? -8.914 7.137 -3.447 1 98.56 90 LYS A C 1
ATOM 684 O O . LYS A 1 90 ? -8.023 7.836 -3.934 1 98.56 90 LYS A O 1
ATOM 689 N N . TYR A 1 91 ? -8.859 6.734 -2.23 1 98.62 91 TYR A N 1
ATOM 690 C CA . TYR A 1 91 ? -7.809 7.102 -1.291 1 98.62 91 TYR A CA 1
ATOM 691 C C . TYR A 1 91 ? -6.512 6.363 -1.608 1 98.62 91 TYR A C 1
ATOM 693 O O . TYR A 1 91 ? -5.434 6.961 -1.587 1 98.62 91 TYR A O 1
ATOM 701 N N . PHE A 1 92 ? -6.613 5.055 -1.894 1 98.88 92 PHE A N 1
ATOM 702 C CA . PHE A 1 92 ? -5.414 4.32 -2.27 1 98.88 92 PHE A CA 1
ATOM 703 C C . PHE A 1 92 ? -4.816 4.879 -3.557 1 98.88 92 PHE A C 1
ATOM 705 O O . PHE A 1 92 ? -3.594 4.961 -3.695 1 98.88 92 PHE A O 1
ATOM 712 N N . ASP A 1 93 ? -5.641 5.211 -4.504 1 98.69 93 ASP A N 1
ATOM 713 C CA . ASP A 1 93 ? -5.164 5.758 -5.77 1 98.69 93 ASP A CA 1
ATOM 714 C C . ASP A 1 93 ? -4.473 7.105 -5.559 1 98.69 93 ASP A C 1
ATOM 716 O O . ASP A 1 93 ? -3.326 7.289 -5.969 1 98.69 93 ASP A O 1
ATOM 720 N N . ASN A 1 94 ? -5.148 7.988 -4.859 1 98.44 94 ASN A N 1
ATOM 721 C CA . ASN A 1 94 ? -4.617 9.336 -4.652 1 98.44 94 ASN A CA 1
ATOM 722 C C . ASN A 1 94 ? -3.398 9.312 -3.732 1 98.44 94 ASN A C 1
ATOM 724 O O . ASN A 1 94 ? -2.342 9.844 -4.082 1 98.44 94 ASN A O 1
ATOM 728 N N . ASN A 1 95 ? -3.551 8.75 -2.543 1 98.69 95 ASN A N 1
ATOM 729 C CA . ASN A 1 95 ? -2.516 8.836 -1.518 1 98.69 95 ASN A CA 1
ATOM 730 C C . ASN A 1 95 ? -1.344 7.906 -1.828 1 98.69 95 ASN A C 1
ATOM 732 O O . ASN A 1 95 ? -0.2 8.352 -1.924 1 98.69 95 ASN A O 1
ATOM 736 N N . THR A 1 96 ? -1.63 6.598 -2.062 1 98.69 96 THR A N 1
ATOM 737 C CA . THR A 1 96 ? -0.585 5.586 -2.168 1 98.69 96 THR A CA 1
ATOM 738 C C . THR A 1 96 ? 0.031 5.586 -3.564 1 98.69 96 THR A C 1
ATOM 740 O O . THR A 1 96 ? 1.244 5.746 -3.713 1 98.69 96 THR A O 1
ATOM 743 N N . ALA A 1 97 ? -0.828 5.41 -4.598 1 98.62 97 ALA A N 1
ATOM 744 C CA . ALA A 1 97 ? -0.3 5.375 -5.957 1 98.62 97 ALA A CA 1
ATOM 745 C C . ALA A 1 97 ? 0.343 6.711 -6.328 1 98.62 97 ALA A C 1
ATOM 747 O O . ALA A 1 97 ? 1.353 6.742 -7.039 1 98.62 97 ALA A O 1
ATOM 748 N N . GLY A 1 98 ? -0.291 7.816 -5.895 1 98.62 98 GLY A N 1
ATOM 749 C CA . GLY A 1 98 ? 0.303 9.125 -6.117 1 98.62 98 GLY A CA 1
ATOM 750 C C . GLY A 1 98 ? 1.688 9.266 -5.516 1 98.62 98 GLY A C 1
ATOM 751 O O . GLY A 1 98 ? 2.578 9.867 -6.121 1 98.62 98 GLY A O 1
ATOM 752 N N . MET A 1 99 ? 1.917 8.695 -4.297 1 98.69 99 MET A N 1
ATOM 753 C CA . MET A 1 99 ? 3.213 8.719 -3.627 1 98.69 99 MET A CA 1
ATOM 754 C C . MET A 1 99 ? 4.27 7.992 -4.453 1 98.69 99 MET A C 1
ATOM 756 O O . MET A 1 99 ? 5.406 8.453 -4.559 1 98.69 99 MET A O 1
ATOM 760 N N . ILE A 1 100 ? 3.881 6.848 -5 1 98.88 100 ILE A N 1
ATOM 761 C CA . ILE A 1 100 ? 4.801 6.066 -5.816 1 98.88 100 ILE A CA 1
ATOM 762 C C . ILE A 1 100 ? 5.301 6.91 -6.984 1 98.88 100 ILE A C 1
ATOM 764 O O . ILE A 1 100 ? 6.508 6.984 -7.234 1 98.88 100 ILE A O 1
ATOM 768 N N . LYS A 1 101 ? 4.375 7.562 -7.699 1 98.81 101 LYS A N 1
ATOM 769 C CA . LYS A 1 101 ? 4.719 8.383 -8.852 1 98.81 101 LYS A CA 1
ATOM 770 C C . LYS A 1 101 ? 5.641 9.539 -8.453 1 98.81 101 LYS A C 1
ATOM 772 O O . LYS A 1 101 ? 6.602 9.844 -9.156 1 98.81 101 LYS A O 1
ATOM 777 N N . LEU A 1 102 ? 5.332 10.148 -7.34 1 98.88 102 LEU A N 1
ATOM 778 C CA . LEU A 1 102 ? 6.148 11.258 -6.848 1 98.88 102 LEU A CA 1
ATOM 779 C C . LEU A 1 102 ? 7.57 10.789 -6.547 1 98.88 102 LEU A C 1
ATOM 781 O O . LEU A 1 102 ? 8.539 11.43 -6.969 1 98.88 102 LEU A O 1
ATOM 785 N N . LEU A 1 103 ? 7.711 9.695 -5.812 1 98.94 103 LEU A N 1
ATOM 786 C CA . LEU A 1 103 ? 9.016 9.188 -5.395 1 98.94 103 LEU A CA 1
ATOM 787 C C . LEU A 1 103 ? 9.859 8.797 -6.602 1 98.94 103 LEU A C 1
ATOM 789 O O . LEU A 1 103 ? 11.078 8.945 -6.586 1 98.94 103 LEU A O 1
ATOM 793 N N . GLU A 1 104 ? 9.195 8.25 -7.633 1 98.88 104 GLU A N 1
ATOM 794 C CA . GLU A 1 104 ? 9.914 7.934 -8.859 1 98.88 104 GLU A CA 1
ATOM 795 C C . GLU A 1 104 ? 10.578 9.18 -9.445 1 98.88 104 GLU A C 1
ATOM 797 O O . GLU A 1 104 ? 11.758 9.141 -9.82 1 98.88 104 GLU A O 1
ATOM 802 N N . VAL A 1 105 ? 9.844 10.273 -9.531 1 98.81 105 VAL A N 1
ATOM 803 C CA . VAL A 1 105 ? 10.375 11.5 -10.109 1 98.81 105 VAL A CA 1
ATOM 804 C C . VAL A 1 105 ? 11.438 12.094 -9.18 1 98.81 105 VAL A C 1
ATOM 806 O O . VAL A 1 105 ? 12.461 12.602 -9.641 1 98.81 105 VAL A O 1
ATOM 809 N N . MET A 1 106 ? 11.219 12.094 -7.855 1 98.88 106 MET A N 1
ATOM 810 C CA . MET A 1 106 ? 12.234 12.555 -6.91 1 98.88 106 MET A CA 1
ATOM 811 C C . MET A 1 106 ? 13.547 11.805 -7.113 1 98.88 106 MET A C 1
ATOM 813 O O . MET A 1 106 ? 14.617 12.406 -7.09 1 98.88 106 MET A O 1
ATOM 817 N N . ASN A 1 107 ? 13.406 10.461 -7.219 1 98.69 107 ASN A N 1
ATOM 818 C CA . ASN A 1 107 ? 14.594 9.648 -7.441 1 98.69 107 ASN A CA 1
ATOM 819 C C . ASN A 1 107 ? 15.32 10.055 -8.727 1 98.69 107 ASN A C 1
ATOM 821 O O . ASN A 1 107 ? 16.547 10.141 -8.75 1 98.69 107 ASN A O 1
ATOM 825 N N . GLU A 1 108 ? 14.57 10.32 -9.812 1 98.5 108 GLU A N 1
ATOM 826 C CA . GLU A 1 108 ? 15.125 10.75 -11.086 1 98.5 108 GLU A CA 1
ATOM 827 C C . GLU A 1 108 ? 15.922 12.039 -10.938 1 98.5 108 GLU A C 1
ATOM 829 O O . GLU A 1 108 ? 16.953 12.219 -11.602 1 98.5 108 GLU A O 1
ATOM 834 N N . PHE A 1 109 ? 15.484 12.938 -10.094 1 98.56 109 PHE A N 1
ATOM 835 C CA . PHE A 1 109 ? 16.078 14.266 -9.977 1 98.56 109 PHE A CA 1
ATOM 836 C C . PHE A 1 109 ? 16.984 14.352 -8.758 1 98.56 109 PHE A C 1
ATOM 838 O O . PHE A 1 109 ? 17.469 15.43 -8.406 1 98.56 109 PHE A O 1
ATOM 845 N N . ASN A 1 110 ? 17.172 13.211 -8.094 1 98.12 110 ASN A N 1
ATOM 846 C CA . ASN A 1 110 ? 18.078 13.094 -6.957 1 98.12 110 ASN A CA 1
ATOM 847 C C . ASN A 1 110 ? 17.672 14.031 -5.82 1 98.12 110 ASN A C 1
ATOM 849 O O . ASN A 1 110 ? 18.531 14.703 -5.234 1 98.12 110 ASN A O 1
ATOM 853 N N . ILE A 1 111 ? 16.391 14.219 -5.609 1 98.31 111 ILE A N 1
ATOM 854 C CA . ILE A 1 111 ? 15.883 14.906 -4.434 1 98.31 111 ILE A CA 1
ATOM 855 C C . ILE A 1 111 ? 15.742 13.914 -3.277 1 98.31 111 ILE A C 1
ATOM 857 O O . ILE A 1 111 ? 14.891 13.023 -3.312 1 98.31 111 ILE A O 1
ATOM 861 N N . LYS A 1 112 ? 16.438 14.125 -2.15 1 97.88 112 LYS A N 1
ATOM 862 C CA . LYS A 1 112 ? 16.672 13.016 -1.236 1 97.88 112 LYS A CA 1
ATOM 863 C C . LYS A 1 112 ? 16.094 13.305 0.146 1 97.88 112 LYS A C 1
ATOM 865 O O . LYS A 1 112 ? 16.172 12.469 1.045 1 97.88 112 LYS A O 1
ATOM 870 N N . HIS A 1 113 ? 15.594 14.523 0.398 1 98.81 113 HIS A N 1
ATOM 871 C CA . HIS A 1 113 ? 15.023 14.875 1.692 1 98.81 113 HIS A CA 1
ATOM 872 C C . HIS A 1 113 ? 13.508 15.008 1.603 1 98.81 113 HIS A C 1
ATOM 874 O O . HIS A 1 113 ? 12.992 15.852 0.858 1 98.81 113 HIS A O 1
ATOM 880 N N . PHE A 1 114 ? 12.844 14.195 2.375 1 98.88 114 PHE A N 1
ATOM 881 C CA . PHE A 1 114 ? 11.391 14.109 2.283 1 98.88 114 PHE A CA 1
ATOM 882 C C . PHE A 1 114 ? 10.758 14.18 3.668 1 98.88 114 PHE A C 1
ATOM 884 O O . PHE A 1 114 ? 10.93 13.273 4.48 1 98.88 114 PHE A O 1
ATOM 891 N N . VAL A 1 115 ? 10.039 15.273 4.008 1 98.94 115 VAL A N 1
ATOM 892 C CA . VAL A 1 115 ? 9.25 15.367 5.234 1 98.94 115 VAL A CA 1
ATOM 893 C C . VAL A 1 115 ? 7.777 15.133 4.918 1 98.94 115 VAL A C 1
ATOM 895 O O . VAL A 1 115 ? 7.199 15.828 4.078 1 98.94 115 VAL A O 1
ATOM 898 N N . PHE A 1 116 ? 7.164 14.195 5.578 1 98.81 116 PHE A N 1
ATOM 899 C CA . PHE A 1 116 ? 5.863 13.648 5.207 1 98.81 116 PHE A CA 1
ATOM 900 C C . PHE A 1 116 ? 4.836 13.898 6.305 1 98.81 116 PHE A C 1
ATOM 902 O O . PHE A 1 116 ? 5.059 13.555 7.465 1 98.81 116 PHE A O 1
ATOM 909 N N . SER A 1 117 ? 3.736 14.586 5.906 1 98.62 117 SER A N 1
ATOM 910 C CA . SER A 1 117 ? 2.584 14.719 6.789 1 98.62 117 SER A CA 1
ATOM 911 C C . SER A 1 117 ? 1.86 13.383 6.949 1 98.62 117 SER A C 1
ATOM 913 O O . SER A 1 117 ? 0.988 13.047 6.148 1 98.62 117 SER A O 1
ATOM 915 N N . SER A 1 118 ? 2.188 12.672 7.965 1 98.56 118 SER A N 1
ATOM 916 C CA . SER A 1 118 ? 1.5 11.422 8.273 1 98.56 118 SER A CA 1
ATOM 917 C C . SER A 1 118 ? 0.395 11.641 9.305 1 98.56 118 SER A C 1
ATOM 919 O O . SER A 1 118 ? -0.222 12.703 9.344 1 98.56 118 SER A O 1
ATOM 921 N N . THR A 1 119 ? -0.028 10.617 9.977 1 97.69 119 THR A N 1
ATOM 922 C CA . THR A 1 119 ? -1.221 10.727 10.805 1 97.69 119 THR A CA 1
ATOM 923 C C . THR A 1 119 ? -1.197 9.695 11.93 1 97.69 119 THR A C 1
ATOM 925 O O . THR A 1 119 ? -0.621 8.617 11.773 1 97.69 119 THR A O 1
ATOM 928 N N . ALA A 1 120 ? -1.887 10.039 12.984 1 95.81 120 ALA A N 1
ATOM 929 C CA . ALA A 1 120 ? -2.086 9.102 14.086 1 95.81 120 ALA A CA 1
ATOM 930 C C . ALA A 1 120 ? -3.012 7.965 13.68 1 95.81 120 ALA A C 1
ATOM 932 O O . ALA A 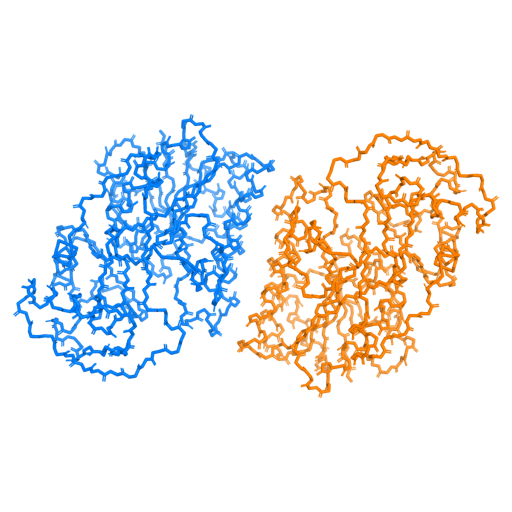1 120 ? -3.066 6.93 14.352 1 95.81 120 ALA A O 1
ATOM 933 N N . ALA A 1 121 ? -3.754 8.141 12.57 1 95.12 121 ALA A N 1
ATOM 934 C CA . ALA A 1 121 ? -4.688 7.121 12.102 1 95.12 121 ALA A CA 1
ATOM 935 C C . ALA A 1 121 ? -3.957 5.824 11.766 1 95.12 121 ALA A C 1
ATOM 937 O O . ALA A 1 121 ? -4.578 4.766 11.656 1 95.12 121 ALA A O 1
ATOM 938 N N . THR A 1 122 ? -2.604 5.859 11.609 1 97.81 122 THR A N 1
ATOM 939 C CA . THR A 1 122 ? -1.839 4.66 11.281 1 97.81 122 THR A CA 1
ATOM 940 C C . THR A 1 122 ? -1.798 3.703 12.461 1 97.81 122 THR A C 1
ATOM 942 O O . THR A 1 122 ? -1.526 2.512 12.297 1 97.81 122 THR A O 1
ATOM 945 N N . TYR A 1 123 ? -2.109 4.215 13.68 1 96.5 123 TYR A N 1
ATOM 946 C CA . TYR A 1 123 ? -1.983 3.396 14.883 1 96.5 123 TYR A CA 1
ATOM 947 C C . TYR A 1 123 ? -3.244 2.572 15.117 1 96.5 123 TYR A C 1
ATOM 949 O O . TYR A 1 123 ? -3.217 1.58 15.844 1 96.5 123 TYR A O 1
ATOM 957 N N . GLY A 1 124 ? -4.379 2.945 14.516 1 94.06 124 GLY A N 1
ATOM 958 C CA . GLY A 1 124 ? -5.637 2.275 14.812 1 94.06 124 GLY A CA 1
ATOM 959 C C . GLY A 1 124 ? -6.062 2.416 16.266 1 94.06 124 GLY A C 1
ATOM 960 O O . GLY A 1 124 ? -6.105 3.525 16.797 1 94.06 124 GLY A O 1
ATOM 961 N N . ILE A 1 125 ? -6.449 1.319 16.891 1 91.75 125 ILE A N 1
ATOM 962 C CA . ILE A 1 125 ? -6.754 1.278 18.328 1 91.75 125 ILE A CA 1
ATOM 963 C C . ILE A 1 125 ? -5.477 1.001 19.109 1 91.75 125 ILE A C 1
ATOM 965 O O . ILE A 1 125 ? -5.039 -0.147 19.219 1 91.75 125 ILE A O 1
ATOM 969 N N . PRO A 1 126 ? -4.938 2.023 19.672 1 92.62 126 PRO A N 1
ATOM 970 C CA . PRO A 1 126 ? -3.627 1.857 20.312 1 92.62 126 PRO A CA 1
ATOM 971 C C . PRO A 1 126 ? -3.684 0.995 21.562 1 92.62 126 PRO A C 1
ATOM 973 O O . PRO A 1 126 ? -4.652 1.068 22.328 1 92.62 126 PRO A O 1
ATOM 976 N N . GLU A 1 127 ? -2.619 0.271 21.812 1 91.88 127 GLU A N 1
ATOM 977 C CA . GLU A 1 127 ? -2.506 -0.609 22.969 1 91.88 127 GLU A CA 1
ATOM 978 C C . GLU A 1 127 ? -2.004 0.151 24.188 1 91.88 127 GLU A C 1
ATOM 980 O O . GLU A 1 127 ? -2.1 -0.343 25.312 1 91.88 127 GLU A O 1
ATOM 985 N N . GLU A 1 128 ? -1.54 1.344 23.969 1 93.69 128 GLU A N 1
ATOM 986 C CA . GLU A 1 128 ? -1.01 2.172 25.047 1 93.69 128 GLU A CA 1
ATOM 987 C C . GLU A 1 128 ? -1.294 3.65 24.797 1 93.69 128 GLU A C 1
ATOM 989 O O . GLU A 1 128 ? -1.382 4.086 23.656 1 93.69 128 GLU A O 1
ATOM 994 N N . ILE A 1 129 ? -1.443 4.445 25.906 1 91.44 129 ILE A N 1
ATOM 995 C CA . ILE A 1 129 ? -1.645 5.891 25.906 1 91.44 129 ILE A CA 1
ATOM 996 C C . ILE A 1 129 ? -0.755 6.535 26.969 1 91.44 129 ILE A C 1
ATOM 998 O O . ILE A 1 129 ? -0.729 6.094 28.109 1 91.44 129 ILE A O 1
ATOM 1002 N N . PRO A 1 130 ? -0.066 7.539 26.75 1 94.94 130 PRO A N 1
ATOM 1003 C CA . PRO A 1 130 ? 0.051 8.172 25.422 1 94.94 130 PRO A CA 1
ATOM 1004 C C . PRO A 1 130 ? 0.693 7.262 24.391 1 94.94 130 PRO A C 1
ATOM 1006 O O . PRO A 1 130 ? 1.393 6.309 24.734 1 94.94 130 PRO A O 1
ATOM 1009 N N . ILE A 1 131 ? 0.379 7.555 23.141 1 96.5 131 ILE A N 1
ATOM 1010 C CA . ILE A 1 131 ? 0.841 6.742 22.016 1 96.5 131 ILE A CA 1
ATOM 1011 C C . ILE A 1 131 ? 2.277 7.117 21.672 1 96.5 131 ILE A C 1
ATOM 1013 O O . ILE A 1 131 ? 2.58 8.289 21.438 1 96.5 131 ILE A O 1
ATOM 1017 N N . LYS A 1 132 ? 3.203 6.164 21.578 1 97.12 132 LYS A N 1
ATOM 1018 C CA . LYS A 1 132 ? 4.605 6.34 21.203 1 97.12 132 LYS A CA 1
ATOM 1019 C C . LYS A 1 132 ? 4.852 5.914 19.766 1 97.12 132 LYS A C 1
ATOM 1021 O O . LYS A 1 132 ? 4.012 5.246 19.156 1 97.12 132 LYS A O 1
ATOM 1026 N N . GLU A 1 133 ? 5.992 6.367 19.234 1 98 133 GLU A N 1
ATOM 1027 C CA . GLU A 1 133 ? 6.32 5.992 17.859 1 98 133 GLU A CA 1
ATOM 1028 C C . GLU A 1 133 ? 6.516 4.484 17.719 1 98 133 GLU A C 1
ATOM 1030 O O . GLU A 1 133 ? 6.41 3.932 16.625 1 98 133 GLU A O 1
ATOM 1035 N N . THR A 1 134 ? 6.797 3.818 18.859 1 97.56 134 THR A N 1
ATOM 1036 C CA . THR A 1 134 ? 7.043 2.379 18.859 1 97.56 134 THR A CA 1
ATOM 1037 C C . THR A 1 134 ? 5.73 1.607 18.953 1 97.56 134 THR A C 1
ATOM 1039 O O . THR A 1 134 ? 5.711 0.383 18.797 1 97.56 134 THR A O 1
ATOM 1042 N N . THR A 1 135 ? 4.602 2.334 19.281 1 97.44 135 THR A N 1
ATOM 1043 C CA . THR A 1 135 ? 3.303 1.673 19.312 1 97.44 135 THR A CA 1
ATOM 1044 C C . THR A 1 135 ? 2.994 1.031 17.953 1 97.44 135 THR A C 1
ATOM 1046 O O . THR A 1 135 ? 3.197 1.648 16.906 1 97.44 135 THR A O 1
ATOM 1049 N N . PRO A 1 136 ? 2.514 -0.261 17.969 1 96.88 136 PRO A N 1
ATOM 1050 C CA . PRO A 1 136 ? 2.205 -0.93 16.703 1 96.88 136 PRO A CA 1
ATOM 1051 C C . PRO A 1 136 ? 1.201 -0.154 15.859 1 96.88 136 PRO A C 1
ATOM 1053 O O . PRO A 1 136 ? 0.237 0.402 16.391 1 96.88 136 PRO A O 1
ATOM 1056 N N . GLN A 1 137 ? 1.46 -0.107 14.609 1 97.19 137 GLN A N 1
ATOM 1057 C CA . GLN A 1 137 ? 0.571 0.53 13.648 1 97.19 137 GLN A CA 1
ATOM 1058 C C . GLN A 1 137 ? -0.396 -0.482 13.039 1 97.19 137 GLN A C 1
ATOM 1060 O O . GLN A 1 137 ? 0.018 -1.378 12.297 1 97.19 137 GLN A O 1
ATOM 1065 N N . LYS A 1 138 ? -1.672 -0.385 13.367 1 96.12 138 LYS A N 1
ATOM 1066 C CA . LYS A 1 138 ? -2.738 -1.271 12.914 1 96.12 138 LYS A CA 1
ATOM 1067 C C . LYS A 1 138 ? -3.977 -0.476 12.5 1 96.12 138 LYS A C 1
ATOM 1069 O O . LYS A 1 138 ? -5.016 -0.559 13.156 1 96.12 138 LYS A O 1
ATOM 1074 N N . PRO A 1 139 ? -3.904 0.207 11.312 1 96.81 139 PRO A N 1
ATOM 1075 C CA . PRO A 1 139 ? -5.004 1.088 10.906 1 96.81 139 PRO A CA 1
ATOM 1076 C C . PRO A 1 139 ? -6.34 0.358 10.812 1 96.81 139 PRO A C 1
ATOM 1078 O O . PRO A 1 139 ? -6.387 -0.802 10.391 1 96.81 139 PRO A O 1
ATOM 1081 N N . ILE A 1 140 ? -7.457 1.068 11.078 1 95.75 140 ILE A N 1
ATOM 1082 C CA . ILE A 1 140 ? -8.773 0.442 11.102 1 95.75 140 ILE A CA 1
ATOM 1083 C C . ILE A 1 140 ? -9.68 1.106 10.07 1 95.75 140 ILE A C 1
ATOM 1085 O O . ILE A 1 140 ? -10.906 0.983 10.133 1 95.75 140 ILE A O 1
ATOM 1089 N N . ASN A 1 141 ? -9.156 1.913 9.195 1 96.38 141 ASN A N 1
ATOM 1090 C CA . ASN A 1 141 ? -9.852 2.527 8.07 1 96.38 141 ASN A CA 1
ATOM 1091 C C . ASN A 1 141 ? -8.922 2.738 6.883 1 96.38 141 ASN A C 1
ATOM 1093 O O . ASN A 1 141 ? -7.695 2.746 7.043 1 96.38 141 ASN A O 1
ATOM 1097 N N . PRO A 1 142 ? -9.469 2.936 5.609 1 98.38 142 PRO A N 1
ATOM 1098 C CA . PRO A 1 142 ? -8.633 3.025 4.41 1 98.38 142 PRO A CA 1
ATOM 1099 C C . PRO A 1 142 ? -7.742 4.266 4.406 1 98.38 142 PRO A C 1
ATOM 1101 O O . PRO A 1 142 ? -6.637 4.23 3.857 1 98.38 142 PRO A O 1
ATOM 1104 N N . TYR A 1 143 ? -8.188 5.355 5.023 1 97.69 143 TYR A N 1
ATOM 1105 C CA . TYR A 1 143 ? -7.328 6.527 5.133 1 97.69 143 TYR A CA 1
ATOM 1106 C C . TYR A 1 143 ? -6.047 6.191 5.887 1 97.69 143 TYR A C 1
ATOM 1108 O O . TYR A 1 143 ? -4.945 6.395 5.371 1 97.69 143 TYR A O 1
ATOM 1116 N N . GLY A 1 144 ? -6.195 5.691 7.121 1 98 144 GLY A N 1
ATOM 1117 C CA . GLY A 1 144 ? -5.035 5.289 7.902 1 98 144 GLY A CA 1
ATOM 1118 C C . GLY A 1 144 ? -4.16 4.277 7.188 1 98 144 GLY A C 1
ATOM 1119 O O . GLY A 1 144 ? -2.932 4.371 7.234 1 98 144 GLY A O 1
ATOM 1120 N N . GLU A 1 145 ? -4.824 3.311 6.543 1 98.44 145 GLU A N 1
ATOM 1121 C CA . GLU A 1 145 ? -4.102 2.299 5.777 1 98.44 145 GLU A CA 1
ATOM 1122 C C . GLU A 1 145 ? -3.289 2.932 4.652 1 98.44 145 GLU A C 1
ATOM 1124 O O . GLU A 1 145 ? -2.135 2.561 4.426 1 98.44 145 GLU A O 1
ATOM 1129 N N . SER A 1 146 ? -3.91 3.834 3.9 1 98.75 146 SER A N 1
ATOM 1130 C CA . SER A 1 146 ? -3.232 4.477 2.779 1 98.75 146 SER A CA 1
ATOM 1131 C C . SER A 1 146 ? -2 5.246 3.244 1 98.75 146 SER A C 1
ATOM 1133 O O . SER A 1 146 ? -0.958 5.219 2.586 1 98.75 146 SER A O 1
ATOM 1135 N N . LYS A 1 147 ? -2.074 5.957 4.363 1 98.81 147 LYS A N 1
ATOM 1136 C CA . LYS A 1 147 ? -0.952 6.719 4.902 1 98.81 147 LYS A CA 1
ATOM 1137 C C . LYS A 1 147 ? 0.153 5.793 5.402 1 98.81 147 LYS A C 1
ATOM 1139 O O . LYS A 1 147 ? 1.339 6.094 5.25 1 98.81 147 LYS A O 1
ATOM 1144 N N . LEU A 1 148 ? -0.259 4.715 6.039 1 98.81 148 LEU A N 1
ATOM 1145 C CA . LEU A 1 148 ? 0.742 3.742 6.465 1 98.81 148 LEU A CA 1
ATOM 1146 C C . LEU A 1 148 ? 1.46 3.139 5.262 1 98.81 148 LEU A C 1
ATOM 1148 O O . LEU A 1 148 ? 2.672 2.91 5.309 1 98.81 148 LEU A O 1
ATOM 1152 N N . MET A 1 149 ? 0.728 2.801 4.219 1 98.88 149 MET A N 1
ATOM 1153 C CA . MET A 1 149 ? 1.342 2.307 2.99 1 98.88 149 MET A CA 1
ATOM 1154 C C . MET A 1 149 ? 2.342 3.316 2.436 1 98.88 149 MET A C 1
ATOM 1156 O O . MET A 1 149 ? 3.41 2.938 1.954 1 98.88 149 MET A O 1
ATOM 1160 N N . MET A 1 150 ? 1.991 4.605 2.494 1 98.88 150 MET A N 1
ATOM 1161 C CA . MET A 1 150 ? 2.912 5.648 2.051 1 98.88 150 MET A CA 1
ATOM 1162 C C . MET A 1 150 ? 4.207 5.609 2.854 1 98.88 150 MET A C 1
ATOM 1164 O O . MET A 1 150 ? 5.297 5.652 2.283 1 98.88 150 MET A O 1
ATOM 1168 N N . GLU A 1 151 ? 4.121 5.516 4.199 1 98.88 151 GLU A N 1
ATOM 1169 C CA . GLU A 1 151 ? 5.312 5.395 5.039 1 98.88 151 GLU A CA 1
ATOM 1170 C C . GLU A 1 151 ? 6.164 4.199 4.617 1 98.88 151 GLU A C 1
ATOM 1172 O O . GLU A 1 151 ? 7.391 4.301 4.543 1 98.88 151 GLU A O 1
ATOM 1177 N N . THR A 1 152 ? 5.504 3.107 4.371 1 98.88 152 THR A N 1
ATOM 1178 C CA . THR A 1 152 ? 6.184 1.861 4.039 1 98.88 152 THR A CA 1
ATOM 1179 C C . THR A 1 152 ? 6.934 1.992 2.715 1 98.88 152 THR A C 1
ATOM 1181 O O . THR A 1 152 ? 8.078 1.556 2.6 1 98.88 152 THR A O 1
ATOM 1184 N N . ILE A 1 153 ? 6.293 2.561 1.735 1 98.88 153 ILE A N 1
ATOM 1185 C CA . ILE A 1 153 ? 6.906 2.748 0.426 1 98.88 153 ILE A CA 1
ATOM 1186 C C . ILE A 1 153 ? 8.125 3.666 0.554 1 98.88 153 ILE A C 1
ATOM 1188 O O . ILE A 1 153 ? 9.156 3.428 -0.072 1 98.88 153 ILE A O 1
ATOM 1192 N N . MET A 1 154 ? 8.016 4.703 1.381 1 98.88 154 MET A N 1
ATOM 1193 C CA . MET A 1 154 ? 9.141 5.605 1.613 1 98.88 154 MET A CA 1
ATOM 1194 C C . MET A 1 154 ? 10.297 4.875 2.293 1 98.88 154 MET A C 1
ATOM 1196 O O . MET A 1 154 ? 11.461 5.148 2.004 1 98.88 154 MET A O 1
ATOM 1200 N N . LYS A 1 155 ? 9.969 3.969 3.223 1 98.81 155 LYS A N 1
ATOM 1201 C CA . LYS A 1 155 ? 10.992 3.176 3.893 1 98.81 155 LYS A CA 1
ATOM 1202 C C . LYS A 1 155 ? 11.836 2.402 2.885 1 98.81 155 LYS A C 1
ATOM 1204 O O . LYS A 1 155 ? 13.07 2.398 2.969 1 98.81 155 LYS A O 1
ATOM 1209 N N . TRP A 1 156 ? 11.211 1.812 1.967 1 98.75 156 TRP A N 1
ATOM 1210 C CA . TRP A 1 156 ? 11.93 1.017 0.973 1 98.75 156 TRP A CA 1
ATOM 1211 C C . TRP A 1 156 ? 12.641 1.914 -0.03 1 98.75 156 TRP A C 1
ATOM 1213 O O . TRP A 1 156 ? 13.688 1.542 -0.569 1 98.75 156 TRP A O 1
ATOM 1223 N N . SER A 1 157 ? 12.078 3.107 -0.324 1 98.81 157 SER A N 1
ATOM 1224 C CA . SER A 1 157 ? 12.766 4.078 -1.169 1 98.81 157 SER A CA 1
ATOM 1225 C C . SER A 1 157 ? 14.047 4.586 -0.505 1 98.81 157 SER A C 1
ATOM 1227 O O . SER A 1 157 ? 15.039 4.855 -1.183 1 98.81 157 SER A O 1
ATOM 1229 N N . ASP A 1 158 ? 13.977 4.738 0.82 1 98.88 158 ASP A N 1
ATOM 1230 C CA . ASP A 1 158 ? 15.164 5.113 1.578 1 98.88 158 ASP A CA 1
ATOM 1231 C C . ASP A 1 158 ? 16.266 4.059 1.439 1 98.88 158 ASP A C 1
ATOM 1233 O O . ASP A 1 158 ? 17.422 4.387 1.166 1 98.88 158 ASP A O 1
ATOM 1237 N N . GLN A 1 159 ? 15.906 2.818 1.599 1 98.38 159 GLN A N 1
ATOM 1238 C CA . GLN A 1 159 ? 16.859 1.72 1.557 1 98.38 159 GLN A CA 1
ATOM 1239 C C . GLN A 1 159 ? 17.469 1.569 0.164 1 98.38 159 GLN A C 1
ATOM 1241 O O . GLN A 1 159 ? 18.672 1.356 0.024 1 98.38 159 GLN A O 1
ATOM 1246 N N . ALA A 1 160 ? 16.656 1.696 -0.863 1 98.62 160 ALA A N 1
ATOM 1247 C CA . ALA A 1 160 ? 17.094 1.397 -2.227 1 98.62 160 ALA A CA 1
ATOM 1248 C C . ALA A 1 160 ? 17.766 2.607 -2.863 1 98.62 160 ALA A C 1
ATOM 1250 O O . ALA A 1 160 ? 18.719 2.459 -3.635 1 98.62 160 ALA A O 1
ATOM 1251 N N . TYR A 1 161 ? 17.234 3.832 -2.559 1 98.56 161 TYR A N 1
ATOM 1252 C CA . TYR A 1 161 ? 17.609 4.988 -3.357 1 98.56 161 TYR A CA 1
ATOM 1253 C C . TYR A 1 161 ? 18.266 6.059 -2.488 1 98.56 161 TYR A C 1
ATOM 1255 O O . TYR A 1 161 ? 18.797 7.043 -3.002 1 98.56 161 TYR A O 1
ATOM 1263 N N . GLY A 1 162 ? 18.203 5.902 -1.187 1 98.62 162 GLY A N 1
ATOM 1264 C CA . GLY A 1 162 ? 18.781 6.891 -0.291 1 98.62 162 GLY A CA 1
ATOM 1265 C C . GLY A 1 162 ? 17.891 8.094 -0.069 1 98.62 162 GLY A C 1
ATOM 1266 O O . GLY A 1 162 ? 18.344 9.133 0.409 1 98.62 162 GLY A O 1
ATOM 1267 N N . ILE A 1 163 ? 16.625 8.07 -0.465 1 98.69 163 ILE A N 1
ATOM 1268 C CA . ILE A 1 163 ? 15.672 9.133 -0.17 1 98.69 163 ILE A CA 1
ATOM 1269 C C . ILE A 1 163 ? 15.305 9.094 1.311 1 98.69 163 ILE A C 1
ATOM 1271 O O . ILE A 1 163 ? 14.398 8.359 1.713 1 98.69 163 ILE A O 1
ATOM 1275 N N . LYS A 1 164 ? 15.945 9.906 2.121 1 98.88 164 LYS A N 1
ATOM 1276 C CA . LYS A 1 164 ? 15.68 9.977 3.555 1 98.88 164 LYS A CA 1
ATOM 1277 C C . LYS A 1 164 ? 14.344 10.664 3.838 1 98.88 164 LYS A C 1
ATOM 1279 O O . LYS A 1 164 ? 13.984 11.633 3.166 1 98.88 164 LYS A O 1
ATOM 1284 N N . PHE A 1 165 ? 13.617 10.133 4.852 1 98.94 165 PHE A N 1
ATOM 1285 C CA . PHE A 1 165 ? 12.289 10.703 5.078 1 98.94 165 PHE A CA 1
ATOM 1286 C C . PHE A 1 165 ? 11.977 10.75 6.57 1 98.94 165 PHE A C 1
ATOM 1288 O O . PHE A 1 165 ? 12.531 9.984 7.355 1 98.94 165 PHE A O 1
ATOM 1295 N N . VAL A 1 166 ? 11.094 11.688 6.957 1 98.94 166 VAL A N 1
ATOM 1296 C CA . VAL A 1 166 ? 10.555 11.812 8.305 1 98.94 166 VAL A CA 1
ATOM 1297 C C . VAL A 1 166 ? 9.031 11.922 8.25 1 98.94 166 VAL A C 1
ATOM 1299 O O . VAL A 1 166 ? 8.492 12.977 7.91 1 98.94 166 VAL A O 1
ATOM 1302 N N . PRO A 1 167 ? 8.352 10.812 8.508 1 98.88 167 PRO A N 1
ATOM 1303 C CA . PRO A 1 167 ? 6.914 10.953 8.734 1 98.88 167 PRO A CA 1
ATOM 1304 C C . PRO A 1 167 ? 6.594 11.602 10.078 1 98.88 167 PRO A C 1
ATOM 1306 O O . PRO A 1 167 ? 7.074 11.148 11.117 1 98.88 167 PRO A O 1
ATOM 1309 N N . LEU A 1 168 ? 5.898 12.664 10.008 1 98.88 168 LEU A N 1
ATOM 1310 C CA . LEU A 1 168 ? 5.367 13.312 11.195 1 98.88 168 LEU A CA 1
ATOM 1311 C C . LEU A 1 168 ? 3.928 12.883 11.461 1 98.88 168 LEU A C 1
ATOM 1313 O O . LEU A 1 168 ? 3.014 13.289 10.742 1 98.88 168 LEU A O 1
ATOM 1317 N N . ARG A 1 169 ? 3.783 12.039 12.484 1 98.56 169 ARG A N 1
ATOM 1318 C CA . ARG A 1 169 ? 2.471 11.492 12.812 1 98.56 169 ARG A CA 1
ATOM 1319 C C . ARG A 1 169 ? 1.749 12.383 13.828 1 98.56 169 ARG A C 1
ATOM 1321 O O . ARG A 1 169 ? 1.974 12.266 15.031 1 98.56 169 ARG A O 1
ATOM 1328 N N . TYR A 1 170 ? 0.944 13.18 13.242 1 95.06 170 TYR A N 1
ATOM 1329 C CA . TYR A 1 170 ? 0.262 14.078 14.172 1 95.06 170 TYR A CA 1
ATOM 1330 C C . TYR A 1 170 ? -1.222 13.742 14.258 1 95.06 170 TYR A C 1
ATOM 1332 O O . TYR A 1 170 ? -1.746 12.992 13.43 1 95.06 170 TYR A O 1
ATOM 1340 N N . PHE A 1 171 ? -1.829 14.188 15.32 1 89.62 171 PHE A N 1
ATOM 1341 C CA . PHE A 1 171 ? -3.164 13.766 15.734 1 89.62 171 PHE A CA 1
ATOM 1342 C C . PHE A 1 171 ? -4.223 14.727 15.188 1 89.62 171 PHE A C 1
ATOM 1344 O O . PHE A 1 171 ? -4.391 14.852 13.977 1 89.62 171 PHE A O 1
ATOM 1351 N N . ASN A 1 172 ? -4.871 15.609 15.977 1 92.62 172 ASN A N 1
ATOM 1352 C CA . ASN A 1 172 ? -5.832 16.578 15.469 1 92.62 172 ASN A CA 1
ATOM 1353 C C . ASN A 1 172 ? -5.211 17.953 15.32 1 92.62 172 ASN A C 1
ATOM 1355 O O . ASN A 1 172 ? -4.414 18.375 16.156 1 92.62 172 ASN A O 1
ATOM 1359 N N . VAL A 1 173 ? -5.492 18.531 14.148 1 95.62 173 VAL A N 1
ATOM 1360 C CA . VAL A 1 173 ? -4.996 19.875 13.922 1 95.62 173 VAL A CA 1
ATOM 1361 C C . VAL A 1 173 ? -6.117 20.891 14.172 1 95.62 173 VAL A C 1
ATOM 1363 O O . VAL A 1 173 ? -7.262 20.672 13.781 1 95.62 173 VAL A O 1
ATOM 1366 N N . ALA A 1 174 ? -5.797 21.906 14.914 1 95.31 174 ALA A N 1
ATOM 1367 C CA . ALA A 1 174 ? -6.746 22.984 15.195 1 95.31 174 ALA A CA 1
ATOM 1368 C C . ALA A 1 174 ? -6.043 24.328 15.281 1 95.31 174 ALA A C 1
ATOM 1370 O O . ALA A 1 174 ? -4.898 24.406 15.734 1 95.31 174 ALA A O 1
ATOM 1371 N N . GLY A 1 175 ? -6.773 25.344 14.891 1 96.44 175 GLY A N 1
ATOM 1372 C CA . GLY A 1 175 ? -6.207 26.688 14.898 1 96.44 175 GLY A CA 1
ATOM 1373 C C . GLY A 1 175 ? -6.074 27.297 13.516 1 96.44 175 GLY A C 1
ATOM 1374 O O . GLY A 1 175 ? -6.539 26.703 12.531 1 96.44 175 GLY A O 1
ATOM 1375 N N . ALA A 1 176 ? -5.508 28.438 13.445 1 97.94 176 ALA A N 1
ATOM 1376 C CA . ALA A 1 176 ? -5.254 29.172 12.211 1 97.94 176 ALA A CA 1
ATOM 1377 C C . ALA A 1 176 ? -4.148 30.203 12.406 1 97.94 176 ALA A C 1
ATOM 1379 O O . ALA A 1 176 ? -3.582 30.312 13.5 1 97.94 176 ALA A O 1
ATOM 1380 N N . LYS A 1 177 ? -3.777 30.859 11.312 1 97.88 177 LYS A N 1
ATOM 1381 C CA . LYS A 1 177 ? -2.861 31.984 11.477 1 97.88 177 LYS A CA 1
ATOM 1382 C C . LYS A 1 177 ? -3.445 33.062 12.406 1 97.88 177 LYS A C 1
ATOM 1384 O O . LYS A 1 177 ? -4.594 33.469 12.242 1 97.88 177 LYS A O 1
ATOM 1389 N N . PRO A 1 178 ? -2.648 33.438 13.359 1 96.25 178 PRO A N 1
ATOM 1390 C CA . PRO A 1 178 ? -3.189 34.312 14.406 1 96.25 178 PRO A CA 1
ATOM 1391 C C . PRO A 1 178 ? -3.799 35.594 13.852 1 96.25 178 PRO A C 1
ATOM 1393 O O . PRO A 1 178 ? -4.742 36.125 14.438 1 96.25 178 PRO A O 1
ATOM 1396 N N . ASP A 1 179 ? -3.324 36.125 12.727 1 96.19 179 ASP A N 1
ATOM 1397 C CA . ASP A 1 179 ? -3.842 37.375 12.18 1 96.19 179 ASP A CA 1
ATOM 1398 C C . ASP A 1 179 ? -5.098 37.125 11.344 1 96.19 179 ASP A C 1
ATOM 1400 O O . ASP A 1 179 ? -5.656 38.062 10.773 1 96.19 179 ASP A O 1
ATOM 1404 N N . GLY A 1 180 ? -5.52 35.844 11.227 1 96.06 180 GLY A N 1
ATOM 1405 C CA . GLY A 1 180 ? -6.777 35.469 10.586 1 96.06 180 GLY A CA 1
ATOM 1406 C C . GLY A 1 180 ? -6.699 35.469 9.07 1 96.06 180 GLY A C 1
ATOM 1407 O O . GLY A 1 180 ? -7.719 35.312 8.398 1 96.06 180 GLY A O 1
ATOM 1408 N N . SER A 1 181 ? -5.516 35.562 8.484 1 96.44 181 SER A N 1
ATOM 1409 C CA . SER A 1 181 ? -5.406 35.719 7.035 1 96.44 181 SER A CA 1
ATOM 1410 C C . SER A 1 181 ? -5.555 34.375 6.324 1 96.44 181 SER A C 1
ATOM 1412 O O . SER A 1 181 ? -5.957 34.312 5.16 1 96.44 181 SER A O 1
ATOM 1414 N N . ILE A 1 182 ? -5.191 33.281 6.949 1 97.38 182 ILE A N 1
ATOM 1415 C CA . ILE A 1 182 ? -5.422 31.938 6.406 1 97.38 182 ILE A CA 1
ATOM 1416 C C . ILE A 1 182 ? -5.969 31.031 7.5 1 97.38 182 ILE A C 1
ATOM 1418 O O . ILE A 1 182 ? -5.699 31.234 8.688 1 97.38 182 ILE A O 1
ATOM 1422 N N . GLY A 1 183 ? -6.75 30.109 7.152 1 97 183 GLY A N 1
ATOM 1423 C CA . GLY A 1 183 ? -7.391 29.219 8.102 1 97 183 GLY A CA 1
ATOM 1424 C C . GLY A 1 183 ? -8.016 28 7.438 1 97 183 GLY A C 1
ATOM 1425 O O . GLY A 1 183 ? -7.758 27.719 6.266 1 97 183 GLY A O 1
ATOM 1426 N N . GLU A 1 184 ? -8.695 27.203 8.25 1 95.31 184 GLU A N 1
ATOM 1427 C CA . GLU A 1 184 ? -9.266 25.922 7.828 1 95.31 184 GLU A CA 1
ATOM 1428 C C . GLU A 1 184 ? -10.578 26.125 7.066 1 95.31 184 GLU A C 1
ATOM 1430 O O . GLU A 1 184 ? -11.5 26.781 7.566 1 95.31 184 GLU A O 1
ATOM 1435 N N . ASP A 1 185 ? -10.594 25.641 5.887 1 92.75 185 ASP A N 1
ATOM 1436 C CA . ASP A 1 185 ? -11.789 25.703 5.047 1 92.75 185 ASP A CA 1
ATOM 1437 C C . ASP A 1 185 ? -11.898 24.469 4.16 1 92.75 185 ASP A C 1
ATOM 1439 O O . ASP A 1 185 ? -11.297 24.406 3.082 1 92.75 185 ASP A O 1
ATOM 1443 N N . HIS A 1 186 ? -12.625 23.469 4.613 1 86.44 186 HIS A N 1
ATOM 1444 C CA . HIS A 1 186 ? -12.875 22.25 3.85 1 86.44 186 HIS A CA 1
ATOM 1445 C C . HIS A 1 186 ? -14.367 21.938 3.783 1 86.44 186 HIS A C 1
ATOM 1447 O O . HIS A 1 186 ? -15.133 22.359 4.652 1 86.44 186 HIS A O 1
ATOM 1453 N N . GLY A 1 187 ? -14.898 21.297 2.693 1 79.75 187 GLY A N 1
ATOM 1454 C CA . GLY A 1 187 ? -16.266 20.812 2.607 1 79.75 187 GLY A CA 1
ATOM 1455 C C . GLY A 1 187 ? -16.344 19.328 2.301 1 79.75 187 GLY A C 1
ATOM 1456 O O . GLY A 1 187 ? -15.609 18.812 1.455 1 79.75 187 GLY A O 1
ATOM 1457 N N . PRO A 1 188 ? -17.188 18.578 2.902 1 79.69 188 PRO A N 1
ATOM 1458 C CA . PRO A 1 188 ? -17.938 18.859 4.133 1 79.69 188 PRO A CA 1
ATOM 1459 C C . PRO A 1 188 ? -17.031 18.922 5.363 1 79.69 188 PRO A C 1
ATOM 1461 O O . PRO A 1 188 ? -15.984 18.281 5.406 1 79.69 188 PRO A O 1
ATOM 1464 N N . GLU A 1 189 ? -17.438 19.781 6.336 1 81.88 189 GLU A N 1
ATOM 1465 C CA . GLU A 1 189 ? -16.672 19.891 7.574 1 81.88 189 GLU A CA 1
ATOM 1466 C C . GLU A 1 189 ? -17.047 18.797 8.562 1 81.88 189 GLU A C 1
ATOM 1468 O O . GLU A 1 189 ? -18.234 18.656 8.914 1 81.88 189 GLU A O 1
ATOM 1473 N N . THR A 1 190 ? -16.078 18.062 8.969 1 81.81 190 THR A N 1
ATOM 1474 C CA . THR A 1 190 ? -16.359 16.938 9.867 1 81.81 190 THR A CA 1
ATOM 1475 C C . THR A 1 190 ? -15.578 17.078 11.164 1 81.81 190 THR A C 1
ATOM 1477 O O . THR A 1 190 ? -15.781 16.312 12.109 1 81.81 190 THR A O 1
ATOM 1480 N N . HIS A 1 191 ? -14.773 18.125 11.328 1 88.94 191 HIS A N 1
ATOM 1481 C CA . HIS A 1 191 ? -13.922 18.266 12.5 1 88.94 191 HIS A CA 1
ATOM 1482 C C . HIS A 1 191 ? -14.625 19.047 13.602 1 88.94 191 HIS A C 1
ATOM 1484 O O . HIS A 1 191 ? -15.391 19.969 13.328 1 88.94 191 HIS A O 1
ATOM 1490 N N . LEU A 1 192 ? -14.344 18.719 14.75 1 92.06 192 LEU A N 1
ATOM 1491 C CA . LEU A 1 192 ? -15.062 19.203 15.922 1 92.06 192 LEU A CA 1
ATOM 1492 C C . LEU A 1 192 ? -14.953 20.719 16.031 1 92.06 192 LEU A C 1
ATOM 1494 O O . LEU A 1 192 ? -15.969 21.422 16.062 1 92.06 192 LEU A O 1
ATOM 1498 N N . LEU A 1 193 ? -13.734 21.25 16.031 1 93.94 193 LEU A N 1
ATOM 1499 C CA . LEU A 1 193 ? -13.555 22.656 16.359 1 93.94 193 LEU A CA 1
ATOM 1500 C C . LEU A 1 193 ? -14.188 23.547 15.289 1 93.94 193 LEU A C 1
ATOM 1502 O O . LEU A 1 193 ? -14.93 24.484 15.602 1 93.94 193 LEU A O 1
ATOM 1506 N N . PRO A 1 194 ? -13.961 23.234 14.008 1 93.25 194 PRO A N 1
ATOM 1507 C CA . PRO A 1 194 ? -14.641 24.031 12.984 1 93.25 194 PRO A CA 1
ATOM 1508 C C . PRO A 1 194 ? -16.156 23.984 13.109 1 93.25 194 PRO A C 1
ATOM 1510 O O . PRO A 1 194 ? -16.828 25.016 12.906 1 93.25 194 PRO A O 1
ATOM 1513 N N . ILE A 1 195 ? -16.672 22.891 13.477 1 92.5 195 ILE A N 1
ATOM 1514 C CA . ILE A 1 195 ? -18.125 22.766 13.625 1 92.5 195 ILE A CA 1
ATOM 1515 C C . ILE A 1 195 ? -18.594 23.609 14.805 1 92.5 195 ILE A C 1
ATOM 1517 O O . ILE A 1 195 ? -19.594 24.312 14.711 1 92.5 195 ILE A O 1
ATOM 1521 N N . ILE A 1 196 ? -17.906 23.516 15.883 1 96.31 196 ILE A N 1
ATOM 1522 C CA . ILE A 1 196 ? -18.188 24.328 17.062 1 96.31 196 ILE A CA 1
ATOM 1523 C C . ILE A 1 196 ? -18.203 25.812 16.688 1 96.31 196 ILE A C 1
ATOM 1525 O O . ILE A 1 196 ? -19.109 26.547 17.062 1 96.31 196 ILE A O 1
ATOM 1529 N N . LEU A 1 197 ? -17.234 26.234 15.953 1 95.81 197 LEU A N 1
ATOM 1530 C CA . LEU A 1 197 ? -17.094 27.641 15.609 1 95.81 197 LEU A CA 1
ATOM 1531 C C . LEU A 1 197 ? -18.141 28.062 14.586 1 95.81 197 LEU A C 1
ATOM 1533 O O . LEU A 1 197 ? -18.547 29.219 14.562 1 95.81 197 LEU A O 1
ATOM 1537 N N . GLN A 1 198 ? -18.594 27.125 13.781 1 92.75 198 GLN A N 1
ATOM 1538 C CA . GLN A 1 198 ? -19.703 27.406 12.891 1 92.75 198 GLN A CA 1
ATOM 1539 C C . GLN A 1 198 ? -20.984 27.688 13.68 1 92.75 198 GLN A C 1
ATOM 1541 O O . GLN A 1 198 ? -21.797 28.516 13.273 1 92.75 198 GLN A O 1
ATOM 1546 N N . VAL A 1 199 ? -21.188 26.984 14.758 1 95.31 199 VAL A N 1
ATOM 1547 C CA . VAL A 1 199 ? -22.312 27.266 15.641 1 95.31 199 VAL A CA 1
ATOM 1548 C C . VAL A 1 199 ? -22.156 28.656 16.266 1 95.31 199 VAL A C 1
ATOM 1550 O O . VAL A 1 199 ? -23.109 29.438 16.312 1 95.31 199 VAL A O 1
ATOM 1553 N N . ALA A 1 200 ? -20.953 28.922 16.734 1 96.06 200 ALA A N 1
ATOM 1554 C CA . ALA A 1 200 ? -20.672 30.234 17.328 1 96.06 200 ALA A CA 1
ATOM 1555 C C . ALA A 1 200 ? -20.953 31.359 16.344 1 96.06 200 ALA A C 1
ATOM 1557 O O . ALA A 1 200 ? -21.406 32.438 16.75 1 96.06 200 ALA A O 1
ATOM 1558 N N . GLN A 1 201 ? -20.75 31.109 15.07 1 93.19 201 GLN A N 1
ATOM 1559 C CA . GLN A 1 201 ? -20.953 32.094 14.008 1 93.19 201 GLN A CA 1
ATOM 1560 C C . GLN A 1 201 ? -22.422 32.219 13.641 1 93.19 201 GLN A C 1
ATOM 1562 O O . GLN A 1 201 ? -22.828 33.156 12.977 1 93.19 201 GLN A O 1
ATOM 1567 N N . GLY A 1 202 ? -23.203 31.25 14.016 1 90.5 202 GLY A N 1
ATOM 1568 C CA . GLY A 1 202 ? -24.625 31.25 13.695 1 90.5 202 GLY A CA 1
ATOM 1569 C C . GLY A 1 202 ? -24.938 30.547 12.391 1 90.5 202 GLY A C 1
ATOM 1570 O O . GLY A 1 202 ? -26.078 30.578 11.914 1 90.5 202 GLY A O 1
ATOM 1571 N N . VAL A 1 203 ? -24.016 29.922 11.805 1 87.44 203 VAL A N 1
ATOM 1572 C CA . VAL A 1 203 ? -24.188 29.219 10.531 1 87.44 203 VAL A CA 1
ATOM 1573 C C . VAL A 1 203 ? -24.766 27.828 10.781 1 87.44 203 VAL A C 1
ATOM 1575 O O . VAL A 1 203 ? -25.375 27.234 9.891 1 87.44 203 VAL A O 1
ATOM 1578 N N . ARG A 1 204 ? -24.484 27.203 11.93 1 89.75 204 ARG A N 1
ATOM 1579 C CA . ARG A 1 204 ? -25.016 25.938 12.406 1 89.75 204 ARG A CA 1
ATOM 1580 C C . ARG A 1 204 ? -25.781 26.109 13.711 1 89.75 204 ARG A C 1
ATOM 1582 O O . ARG A 1 204 ? -25.406 26.922 14.562 1 89.75 204 ARG A O 1
ATOM 1589 N N . GLU A 1 205 ? -26.812 25.344 13.82 1 94.38 205 GLU A N 1
ATOM 1590 C CA . GLU A 1 205 ? -27.719 25.578 14.938 1 94.38 205 GLU A CA 1
ATOM 1591 C C . GLU A 1 205 ? -27.141 25.078 16.25 1 94.38 205 GLU A C 1
ATOM 1593 O O . GLU A 1 205 ? -27.281 25.719 17.297 1 94.38 205 GLU A O 1
ATOM 1598 N N . LYS A 1 206 ? -26.609 23.953 16.188 1 96.19 206 LYS A N 1
ATOM 1599 C CA . LYS A 1 206 ? -26.078 23.344 17.406 1 96.19 206 LYS A CA 1
ATOM 1600 C C . LYS A 1 206 ? -25 22.312 17.078 1 96.19 206 LYS A C 1
ATOM 1602 O O . LYS A 1 206 ? -24.844 21.906 15.922 1 96.19 206 LYS A O 1
ATOM 1607 N N . ILE A 1 207 ? -24.203 21.984 18.062 1 95.56 207 ILE A N 1
ATOM 1608 C CA . ILE A 1 207 ? -23.203 20.922 17.922 1 95.56 207 I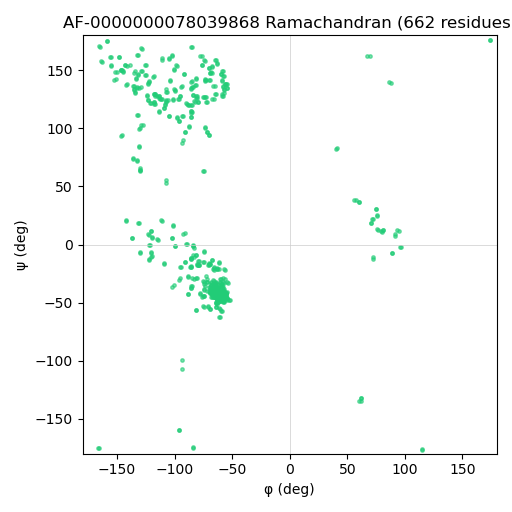LE A CA 1
ATOM 1609 C C . ILE A 1 207 ? -23.688 19.672 18.641 1 95.56 207 ILE A C 1
ATOM 1611 O O . ILE A 1 207 ? -24.359 19.75 19.672 1 95.56 207 ILE A O 1
ATOM 1615 N N . MET A 1 208 ? -23.422 18.531 18.016 1 93.31 208 MET A N 1
ATOM 1616 C CA . MET A 1 208 ? -23.719 17.234 18.641 1 93.31 208 MET A CA 1
ATOM 1617 C C . MET A 1 208 ? -22.469 16.672 19.297 1 93.31 208 MET A C 1
ATOM 1619 O O . MET A 1 208 ? -21.406 16.578 18.672 1 93.31 208 MET A O 1
ATOM 1623 N N . ILE A 1 209 ? -22.578 16.359 20.547 1 94.44 209 ILE A N 1
ATOM 1624 C CA . ILE A 1 209 ? -21.5 15.688 21.266 1 94.44 209 ILE A CA 1
ATOM 1625 C C . ILE A 1 209 ? -21.781 14.188 21.328 1 94.44 209 ILE A C 1
ATOM 1627 O O . ILE A 1 209 ? -22.625 13.734 22.094 1 94.44 209 ILE A O 1
ATOM 1631 N N . PHE A 1 210 ? -21 13.453 20.609 1 90.75 210 PHE A N 1
ATOM 1632 C CA . PHE A 1 210 ? -21.25 12.023 20.484 1 90.75 210 PHE A CA 1
ATOM 1633 C C . PHE A 1 210 ? -20.609 11.25 21.625 1 90.75 210 PHE A C 1
ATOM 1635 O O . PHE A 1 210 ? -19.391 11.172 21.719 1 90.75 210 PHE A O 1
ATOM 1642 N N . GLY A 1 211 ? -21.453 10.656 22.422 1 90.31 211 GLY A N 1
ATOM 1643 C CA . GLY A 1 211 ? -20.984 9.844 23.531 1 90.31 211 GLY A CA 1
ATOM 1644 C C . GLY A 1 211 ? -20.75 10.641 24.797 1 90.31 211 GLY A C 1
ATOM 1645 O O . GLY A 1 211 ? -20.25 11.766 24.75 1 90.31 211 GLY A O 1
ATOM 1646 N N . ASP A 1 212 ? -21.109 10.133 25.906 1 91.44 212 ASP A N 1
ATOM 1647 C CA . ASP A 1 212 ? -20.875 10.766 27.203 1 91.44 212 ASP A CA 1
ATOM 1648 C C . ASP A 1 212 ? -20.531 9.727 28.266 1 91.44 212 ASP A C 1
ATOM 1650 O O . ASP A 1 212 ? -20.656 9.992 29.469 1 91.44 212 ASP A O 1
ATOM 1654 N N . ASP A 1 213 ? -20.125 8.641 27.734 1 93.25 213 ASP A N 1
ATOM 1655 C CA . ASP A 1 213 ? -19.859 7.543 28.672 1 93.25 213 ASP A CA 1
ATOM 1656 C C . ASP A 1 213 ? -18.484 6.93 28.406 1 93.25 213 ASP A C 1
ATOM 1658 O O . ASP A 1 213 ? -18.25 5.762 28.734 1 93.25 213 ASP A O 1
ATOM 1662 N N . TYR A 1 214 ? -17.672 7.652 27.734 1 92.38 214 TYR A N 1
ATOM 1663 C CA . TYR A 1 214 ? -16.312 7.191 27.547 1 92.38 214 TYR A CA 1
ATOM 1664 C C . TYR A 1 214 ? -15.547 7.18 28.859 1 92.38 214 TYR A C 1
ATOM 1666 O O . TYR A 1 214 ? -15.93 7.855 29.812 1 92.38 214 TYR A O 1
ATOM 1674 N N . LYS A 1 215 ? -14.5 6.301 29 1 92.25 215 LYS A N 1
ATOM 1675 C CA . LYS A 1 215 ? -13.633 6.266 30.188 1 92.25 215 LYS A CA 1
ATOM 1676 C C . LYS A 1 215 ? -12.656 7.441 30.188 1 92.25 215 LYS A C 1
ATOM 1678 O O . LYS A 1 215 ? -11.445 7.246 30.078 1 92.25 215 LYS A O 1
ATOM 1683 N N . THR A 1 216 ? -13.219 8.68 30.266 1 94.31 216 THR A N 1
ATOM 1684 C CA . THR A 1 216 ? -12.523 9.961 30.281 1 94.31 216 THR A CA 1
ATOM 1685 C C . THR A 1 216 ? -13.047 10.852 31.406 1 94.31 216 THR A C 1
ATOM 1687 O O . THR A 1 216 ? -14.07 10.539 32.031 1 94.31 216 THR A O 1
ATOM 1690 N N . PRO A 1 217 ? -12.352 11.891 31.797 1 91.12 217 PRO A N 1
ATOM 1691 C CA . PRO A 1 217 ? -12.703 12.68 32.969 1 91.12 217 PRO A CA 1
ATOM 1692 C C . PRO A 1 217 ? -14.141 13.188 32.938 1 91.12 217 PRO A C 1
ATOM 1694 O O . PRO A 1 217 ? -14.781 13.297 34 1 91.12 217 PRO A O 1
ATOM 1697 N N . ASP A 1 218 ? -14.602 13.469 31.75 1 94.75 218 ASP A N 1
ATOM 1698 C CA . ASP A 1 218 ? -15.945 14.031 31.703 1 94.75 218 ASP A CA 1
ATOM 1699 C C . ASP A 1 218 ? -16.875 13.172 30.844 1 94.75 218 ASP A C 1
ATOM 1701 O O . ASP A 1 218 ? -17.938 13.625 30.438 1 94.75 218 ASP A O 1
ATOM 1705 N N . GLY A 1 219 ? -16.422 12.094 30.469 1 94.19 219 GLY A N 1
ATOM 1706 C CA . GLY A 1 219 ? -17.234 11.133 29.75 1 94.19 219 GLY A CA 1
ATOM 1707 C C . GLY A 1 219 ? -17.219 11.336 28.234 1 94.19 219 GLY A C 1
ATOM 1708 O O . GLY A 1 219 ? -17.766 10.523 27.484 1 94.19 219 GLY A O 1
ATOM 1709 N N . THR A 1 220 ? -16.641 12.359 27.75 1 95 220 THR A N 1
ATOM 1710 C CA . THR A 1 220 ? -16.562 12.594 26.312 1 95 220 THR A CA 1
ATOM 1711 C C . THR A 1 220 ? -15.148 12.297 25.812 1 95 220 THR A C 1
ATOM 1713 O O . THR A 1 220 ? -14.203 12.234 26.594 1 95 220 THR A O 1
ATOM 1716 N N . ASN A 1 221 ? -15.008 12.062 24.484 1 93.06 221 ASN A N 1
ATOM 1717 C CA . ASN A 1 221 ? -13.734 11.648 23.891 1 93.06 221 ASN A CA 1
ATOM 1718 C C . ASN A 1 221 ? -12.641 12.68 24.156 1 93.06 221 ASN A C 1
ATOM 1720 O O . ASN A 1 221 ? -12.898 13.883 24.141 1 93.06 221 ASN A O 1
ATOM 1724 N N . VAL A 1 222 ? -11.469 12.109 24.406 1 93.06 222 VAL A N 1
ATOM 1725 C CA . VAL A 1 222 ? -10.289 12.953 24.562 1 93.06 222 VAL A CA 1
ATOM 1726 C C . VAL A 1 222 ? -9.391 12.82 23.344 1 93.06 222 VAL A C 1
ATOM 1728 O O . VAL A 1 222 ? -9.07 11.711 22.922 1 93.06 222 VAL A O 1
ATOM 1731 N N . ARG A 1 223 ? -9.078 13.922 22.703 1 94.19 223 ARG A N 1
ATOM 1732 C CA . ARG A 1 223 ? -8.172 13.977 21.562 1 94.19 223 ARG A CA 1
ATOM 1733 C C . ARG A 1 223 ? -7.047 14.977 21.812 1 94.19 223 ARG A C 1
ATOM 1735 O O . ARG A 1 223 ? -7.184 15.883 22.641 1 94.19 223 ARG A O 1
ATOM 1742 N N . ASP A 1 224 ? -5.992 14.711 21.141 1 94 224 ASP A N 1
ATOM 1743 C CA . ASP A 1 224 ? -4.832 15.594 21.156 1 94 224 ASP A CA 1
ATOM 1744 C C . ASP A 1 224 ? -4.875 16.562 19.969 1 94 224 ASP A C 1
ATOM 1746 O O . ASP A 1 224 ? -5.211 16.188 18.859 1 94 224 ASP A O 1
ATOM 1750 N N . TYR A 1 225 ? -4.566 17.875 20.297 1 94.56 225 TYR A N 1
ATOM 1751 C CA . TYR A 1 225 ? -4.637 18.906 19.266 1 94.56 225 TYR A CA 1
ATOM 1752 C C . TYR A 1 225 ? -3.291 19.609 19.109 1 94.56 225 TYR A C 1
ATOM 1754 O O . TYR A 1 225 ? -2.592 19.859 20.094 1 94.56 225 TYR A O 1
ATOM 1762 N N . VAL A 1 226 ? -2.939 19.875 17.875 1 95.69 226 VAL A N 1
ATOM 1763 C CA . VAL A 1 226 ? -1.703 20.594 17.562 1 95.69 226 VAL A CA 1
ATOM 1764 C C . VAL A 1 226 ? -2.002 21.75 16.609 1 95.69 226 VAL A C 1
ATOM 1766 O O . VAL A 1 226 ? -2.783 21.594 15.664 1 95.69 226 VAL A O 1
ATOM 1769 N N . HIS A 1 227 ? -1.421 22.906 16.906 1 96.62 227 HIS A N 1
ATOM 1770 C CA . HIS A 1 227 ? -1.605 24.094 16.078 1 96.62 227 HIS A CA 1
ATOM 1771 C C . HIS A 1 227 ? -0.831 23.984 14.773 1 96.62 227 HIS A C 1
ATOM 1773 O O . HIS A 1 227 ? 0.293 23.469 14.758 1 96.62 227 HIS A O 1
ATOM 1779 N N . PRO A 1 228 ? -1.389 24.469 13.617 1 97.44 228 PRO A N 1
ATOM 1780 C CA . PRO A 1 228 ? -0.707 24.328 12.328 1 97.44 228 PRO A CA 1
ATOM 1781 C C . PRO A 1 228 ? 0.664 25 12.305 1 97.44 228 PRO A C 1
ATOM 1783 O O . PRO A 1 228 ? 1.571 24.531 11.609 1 97.44 228 PRO A O 1
ATOM 1786 N N . PHE A 1 229 ? 0.897 26.078 13.078 1 96.81 229 PHE A N 1
ATOM 1787 C CA . PHE A 1 229 ? 2.203 26.719 13.109 1 96.81 229 PHE A CA 1
ATOM 1788 C C . PHE A 1 229 ? 3.205 25.891 13.898 1 96.81 229 PHE A C 1
ATOM 1790 O O . PHE A 1 229 ? 4.398 25.875 13.586 1 96.81 229 PHE A O 1
ATOM 1797 N N . ASP A 1 230 ? 2.707 25.219 14.93 1 96.88 230 ASP A N 1
ATOM 1798 C CA . ASP A 1 230 ? 3.58 24.281 15.625 1 96.88 230 ASP A CA 1
ATOM 1799 C C . ASP A 1 230 ? 3.939 23.109 14.719 1 96.88 230 ASP A C 1
ATOM 1801 O O . ASP A 1 230 ? 5.051 22.578 14.789 1 96.88 230 ASP A O 1
ATOM 1805 N N . LEU A 1 231 ? 2.992 22.688 13.906 1 97.88 231 LEU A N 1
ATOM 1806 C CA . LEU A 1 231 ? 3.301 21.656 12.914 1 97.88 231 LEU A CA 1
ATOM 1807 C C . LEU A 1 231 ? 4.344 22.156 11.922 1 97.88 231 LEU A C 1
ATOM 1809 O O . LEU A 1 231 ? 5.27 21.422 11.562 1 97.88 231 LEU A O 1
ATOM 1813 N N . ALA A 1 232 ? 4.156 23.391 11.453 1 98.19 232 ALA A N 1
ATOM 1814 C CA . ALA A 1 232 ? 5.102 23.953 10.5 1 98.19 232 ALA A CA 1
ATOM 1815 C C . ALA A 1 232 ? 6.516 23.969 11.07 1 98.19 232 ALA A C 1
ATOM 1817 O O . ALA A 1 232 ? 7.477 23.594 10.391 1 98.19 232 ALA A O 1
ATOM 1818 N N . SER A 1 233 ? 6.625 24.422 12.336 1 97.81 233 SER A N 1
ATOM 1819 C CA . SER A 1 233 ? 7.926 24.438 12.992 1 97.81 233 SER A CA 1
ATOM 1820 C C . SER A 1 233 ? 8.531 23.031 13.055 1 97.81 233 SER A C 1
ATOM 1822 O O . SER A 1 233 ? 9.719 22.859 12.805 1 97.81 233 SER A O 1
ATOM 1824 N N . ALA A 1 234 ? 7.711 22.047 13.398 1 98.44 234 ALA A N 1
ATOM 1825 C CA . ALA A 1 234 ? 8.18 20.672 13.469 1 98.44 234 ALA A CA 1
ATOM 1826 C C . ALA A 1 234 ? 8.656 20.188 12.109 1 98.44 234 ALA A C 1
ATOM 1828 O O . ALA A 1 234 ? 9.664 19.469 12.008 1 98.44 234 ALA A O 1
ATOM 1829 N N . HIS A 1 235 ? 7.93 20.5 11.016 1 98.75 235 HIS A N 1
ATOM 1830 C CA . HIS A 1 235 ? 8.312 20.094 9.672 1 98.75 235 HIS A CA 1
ATOM 1831 C C . HIS A 1 235 ? 9.664 20.672 9.281 1 98.75 235 HIS A C 1
ATOM 1833 O O . HIS A 1 235 ? 10.484 20 8.672 1 98.75 235 HIS A O 1
ATOM 1839 N N . LEU A 1 236 ? 9.883 21.938 9.602 1 98.56 236 LEU A N 1
ATOM 1840 C CA . LEU A 1 236 ? 11.164 22.562 9.281 1 98.56 236 LEU A CA 1
ATOM 1841 C C . LEU A 1 236 ? 12.289 21.922 10.078 1 98.56 236 LEU A C 1
ATOM 1843 O O . LEU A 1 236 ? 13.375 21.656 9.539 1 98.56 236 LEU A O 1
ATOM 1847 N N . LEU A 1 237 ? 12.062 21.688 11.375 1 98.69 237 LEU A N 1
ATOM 1848 C CA . LEU A 1 237 ? 13.062 21.031 12.219 1 98.69 237 LEU A CA 1
ATOM 1849 C C . LEU A 1 237 ? 13.391 19.641 11.68 1 98.69 237 LEU A C 1
ATOM 1851 O O . LEU A 1 237 ? 14.555 19.234 11.711 1 98.69 237 LEU A O 1
ATOM 1855 N N . ALA A 1 238 ? 12.375 18.938 11.25 1 98.88 238 ALA A N 1
ATOM 1856 C CA . ALA A 1 238 ? 12.57 17.609 10.664 1 98.88 238 ALA A CA 1
ATOM 1857 C C . ALA A 1 238 ? 13.414 17.688 9.391 1 98.88 238 ALA A C 1
ATOM 1859 O O . ALA A 1 238 ? 14.258 16.828 9.141 1 98.88 238 ALA A O 1
ATOM 1860 N N . LEU A 1 239 ? 13.117 18.688 8.562 1 98.75 239 LEU A N 1
ATOM 1861 C CA . LEU A 1 239 ? 13.914 18.891 7.348 1 98.75 239 LEU A CA 1
ATOM 1862 C C . LEU A 1 239 ? 15.367 19.156 7.691 1 98.75 239 LEU A C 1
ATOM 1864 O O . LEU A 1 239 ? 16.281 18.609 7.07 1 98.75 239 LEU A O 1
ATOM 1868 N N . ASP A 1 240 ? 15.594 20.062 8.656 1 98.5 240 ASP A N 1
ATOM 1869 C CA . ASP A 1 240 ? 16.953 20.359 9.102 1 98.5 240 ASP A CA 1
ATOM 1870 C C . ASP A 1 240 ? 17.641 19.094 9.617 1 98.5 240 ASP A C 1
ATOM 1872 O O . ASP A 1 240 ? 18.828 18.875 9.352 1 98.5 240 ASP A O 1
ATOM 1876 N N . TYR A 1 241 ? 16.906 18.312 10.375 1 98.88 241 TYR A N 1
ATOM 1877 C CA . TYR A 1 241 ? 17.391 17.031 10.852 1 98.88 241 TYR A CA 1
ATOM 1878 C C . TYR A 1 241 ? 17.906 16.172 9.703 1 98.88 241 TYR A C 1
ATOM 1880 O O . TYR A 1 241 ? 19 15.617 9.773 1 98.88 241 TYR A O 1
ATOM 1888 N N . LEU A 1 242 ? 17.172 16.062 8.641 1 98.81 242 LEU A N 1
ATOM 1889 C CA . LEU A 1 242 ? 17.562 15.281 7.477 1 98.81 242 LEU A CA 1
ATOM 1890 C C . LEU A 1 242 ? 18.781 15.898 6.785 1 98.81 242 LEU A C 1
ATOM 1892 O O . LEU A 1 242 ? 19.688 15.188 6.367 1 98.81 242 LEU A O 1
ATOM 1896 N N . ARG A 1 243 ? 18.75 17.203 6.652 1 98 243 ARG A N 1
ATOM 1897 C CA . ARG A 1 243 ? 19.828 17.906 5.988 1 98 243 ARG A CA 1
ATOM 1898 C C . ARG A 1 243 ? 21.156 17.719 6.727 1 98 243 ARG A C 1
ATOM 1900 O O . ARG A 1 243 ? 22.219 17.844 6.137 1 98 243 ARG A O 1
ATOM 1907 N N . GLN A 1 244 ? 21.078 17.375 7.945 1 98.44 244 GLN A N 1
ATOM 1908 C CA . GLN A 1 244 ? 22.266 17.141 8.758 1 98.44 244 GLN A CA 1
ATOM 1909 C C . GLN A 1 244 ? 22.797 15.719 8.57 1 98.44 244 GLN A C 1
ATOM 1911 O O . GLN A 1 244 ? 23.781 15.336 9.188 1 98.44 244 GLN A O 1
ATOM 1916 N N . GLY A 1 245 ? 22.172 14.93 7.793 1 98.25 245 GLY A N 1
ATOM 1917 C CA . GLY A 1 245 ? 22.656 13.609 7.445 1 98.25 245 GLY A CA 1
ATOM 1918 C C . GLY A 1 245 ? 22.109 12.516 8.344 1 98.25 245 GLY A C 1
ATOM 1919 O O . GLY A 1 245 ? 22.625 11.391 8.336 1 98.25 245 GLY A O 1
ATOM 1920 N N . ASN A 1 246 ? 21.078 12.844 9.148 1 98.75 246 ASN A N 1
ATOM 1921 C CA . ASN A 1 246 ? 20.5 11.867 10.062 1 98.75 246 ASN A CA 1
ATOM 1922 C C . ASN A 1 246 ? 19.609 10.867 9.328 1 98.75 246 ASN A C 1
ATOM 1924 O O . ASN A 1 246 ? 19.141 11.141 8.227 1 98.75 246 ASN A O 1
ATOM 1928 N N . PRO A 1 247 ? 19.438 9.656 9.891 1 98.81 247 PRO A N 1
ATOM 1929 C CA . PRO A 1 247 ? 18.625 8.625 9.234 1 98.81 247 PRO A CA 1
ATOM 1930 C C . PRO A 1 247 ? 17.125 8.906 9.328 1 98.81 247 PRO A C 1
ATOM 1932 O O . PRO A 1 247 ? 16.688 9.68 10.188 1 98.81 247 PRO A O 1
ATOM 1935 N N . SER A 1 248 ? 16.438 8.297 8.43 1 98.88 248 SER A N 1
ATOM 1936 C CA . SER A 1 248 ? 14.984 8.375 8.461 1 98.88 248 SER A CA 1
ATOM 1937 C C . SER A 1 248 ? 14.438 7.906 9.812 1 98.88 248 SER A C 1
ATOM 1939 O O . SER A 1 248 ? 14.93 6.93 10.383 1 98.88 248 SER A O 1
ATOM 1941 N N . THR A 1 249 ? 13.438 8.648 10.312 1 98.75 249 THR A N 1
ATOM 1942 C CA . THR A 1 249 ? 12.758 8.25 11.539 1 98.75 249 THR A CA 1
ATOM 1943 C C . THR A 1 249 ? 11.43 8.977 11.688 1 98.75 249 THR A C 1
ATOM 1945 O O . THR A 1 249 ? 11.227 10.039 11.086 1 98.75 249 THR A O 1
ATOM 1948 N N . ALA A 1 250 ? 10.531 8.43 12.43 1 98.81 250 ALA A N 1
ATOM 1949 C CA . ALA A 1 250 ? 9.211 9.016 12.625 1 98.81 250 ALA A CA 1
ATOM 1950 C C . ALA A 1 250 ? 9.141 9.805 13.93 1 98.81 250 ALA A C 1
ATOM 1952 O O . ALA A 1 250 ? 9.883 9.508 14.875 1 98.81 250 ALA A O 1
ATOM 1953 N N . PHE A 1 251 ? 8.273 10.789 14.031 1 98.75 251 PHE A N 1
ATOM 1954 C CA . PHE A 1 251 ? 7.969 11.523 15.25 1 98.75 251 PHE A CA 1
ATOM 1955 C C . PHE A 1 251 ? 6.465 11.703 15.414 1 98.75 251 PHE A C 1
ATOM 1957 O O . PHE A 1 251 ? 5.754 11.969 14.445 1 98.75 251 PHE A O 1
ATOM 1964 N N . ASN A 1 252 ? 6.004 11.5 16.609 1 98.06 252 ASN A N 1
ATOM 1965 C CA . ASN A 1 252 ? 4.641 11.883 16.969 1 98.06 252 ASN A CA 1
ATOM 1966 C C . ASN A 1 252 ? 4.559 13.344 17.375 1 98.06 252 ASN A C 1
ATOM 1968 O O . ASN A 1 252 ? 5.453 13.859 18.062 1 98.06 252 ASN A O 1
ATOM 1972 N N . LEU A 1 253 ? 3.553 13.961 16.859 1 97.38 253 LEU A N 1
ATOM 1973 C CA . LEU A 1 253 ? 3.344 15.359 17.234 1 97.38 253 LEU A CA 1
ATOM 1974 C C . LEU A 1 253 ? 1.978 15.547 17.891 1 97.38 253 LEU A C 1
ATOM 1976 O O . LEU A 1 253 ? 0.948 15.25 17.281 1 97.38 253 LEU A O 1
ATOM 1980 N N . GLY A 1 254 ? 1.942 16.016 19.062 1 91.94 254 GLY A N 1
ATOM 1981 C CA . GLY A 1 254 ? 0.769 16.359 19.844 1 91.94 254 GLY A CA 1
ATOM 1982 C C . GLY A 1 254 ? 1.086 17.219 21.047 1 91.94 254 GLY A C 1
ATOM 1983 O O . GLY A 1 254 ? 2.254 17.516 21.328 1 91.94 254 GLY A O 1
ATOM 1984 N N . SER A 1 255 ? 0.132 17.75 21.719 1 81.56 255 SER A N 1
ATOM 1985 C CA . SER A 1 255 ? 0.3 18.578 22.906 1 81.56 255 SER A CA 1
ATOM 1986 C C . SER A 1 255 ? 0.666 17.734 24.125 1 81.56 255 SER A C 1
ATOM 1988 O O . SER A 1 255 ? 1.137 18.266 25.141 1 81.56 255 SER A O 1
ATOM 1990 N N . ALA A 1 256 ? 0.513 16.453 24.109 1 75.62 256 ALA A N 1
ATOM 1991 C CA . ALA A 1 256 ? 0.755 15.477 25.172 1 75.62 256 ALA A CA 1
ATOM 1992 C C . ALA A 1 256 ? -0.311 15.57 26.266 1 75.62 256 ALA A C 1
ATOM 1994 O O . ALA A 1 256 ? -0.366 14.727 27.156 1 75.62 256 ALA A O 1
ATOM 1995 N N . THR A 1 257 ? -1.136 16.484 26.359 1 79.12 257 THR A N 1
ATOM 1996 C CA . THR A 1 257 ? -2.131 16.594 27.406 1 79.12 257 THR A CA 1
ATOM 1997 C C . THR A 1 257 ? -3.506 16.156 26.906 1 79.12 257 THR A C 1
ATOM 1999 O O . THR A 1 257 ? -4.223 15.438 27.609 1 79.12 257 THR A O 1
ATOM 2002 N N . GLY A 1 258 ? -3.963 16.359 25.734 1 88.88 258 GLY A N 1
ATOM 2003 C CA . GLY A 1 258 ? -5.266 16.047 25.172 1 88.88 258 GLY A CA 1
ATOM 2004 C C . GLY A 1 258 ? -6.383 16.906 25.75 1 88.88 258 GLY A C 1
ATOM 2005 O O . GLY A 1 258 ? -6.234 17.469 26.828 1 88.88 258 GLY A O 1
ATOM 2006 N N . PHE A 1 259 ? -7.543 16.984 25.078 1 92.81 259 PHE A N 1
ATOM 2007 C CA . PHE A 1 259 ? -8.742 17.703 25.484 1 92.81 259 PHE A CA 1
ATOM 2008 C C . PHE A 1 259 ? -10 16.938 25.109 1 92.81 259 PHE A C 1
ATOM 2010 O O . PHE A 1 259 ? -10.078 16.344 24.031 1 92.81 259 PHE A O 1
ATOM 2017 N N . SER A 1 260 ? -10.883 16.953 26.062 1 93.62 260 SER A N 1
ATOM 2018 C CA . SER A 1 260 ? -12.156 16.312 25.781 1 93.62 260 SER A CA 1
ATOM 2019 C C . SER A 1 260 ? -13.039 17.188 24.891 1 93.62 260 SER A C 1
ATOM 2021 O O . SER A 1 260 ? -12.781 18.391 24.75 1 93.62 260 SER A O 1
ATOM 2023 N N . ASN A 1 261 ? -14.031 16.562 24.297 1 95.12 261 ASN A N 1
ATOM 2024 C CA . ASN A 1 261 ? -14.977 17.312 23.469 1 95.12 261 ASN A CA 1
ATOM 2025 C C . ASN A 1 261 ? -15.633 18.438 24.266 1 95.12 261 ASN A C 1
ATOM 2027 O O . ASN A 1 261 ? -15.797 19.547 23.766 1 95.12 261 ASN A O 1
ATOM 2031 N N . LEU A 1 262 ? -15.945 18.141 25.484 1 95.69 262 LEU A N 1
ATOM 2032 C CA . LEU A 1 262 ? -16.594 19.156 26.328 1 95.69 262 LEU A CA 1
ATOM 2033 C C . LEU A 1 262 ? -15.625 20.266 26.688 1 95.69 262 LEU A C 1
ATOM 2035 O O . LEU A 1 262 ? -16.016 21.438 26.781 1 95.69 262 LEU A O 1
ATOM 2039 N N . GLN A 1 263 ? -14.414 19.906 26.969 1 94.62 263 GLN A N 1
ATOM 2040 C CA . GLN A 1 263 ? -13.406 20.922 27.266 1 94.62 263 GLN A CA 1
ATOM 2041 C C . GLN A 1 263 ? -13.219 21.859 26.078 1 94.62 263 GLN A C 1
ATOM 2043 O O . GLN A 1 263 ? -13.07 23.062 26.266 1 94.62 263 GLN A O 1
ATOM 2048 N N . ILE A 1 264 ? -13.203 21.297 24.875 1 96.31 264 ILE A N 1
ATOM 2049 C CA . ILE A 1 264 ? -13.07 22.109 23.672 1 96.31 264 ILE A CA 1
ATOM 2050 C C . ILE A 1 264 ? -14.273 23.031 23.531 1 96.31 264 ILE A C 1
ATOM 2052 O O . ILE A 1 264 ? -14.125 24.219 23.219 1 96.31 264 ILE A O 1
ATOM 2056 N N . LEU A 1 265 ? -15.453 22.516 23.812 1 97.12 265 LEU A N 1
ATOM 2057 C CA . LEU A 1 265 ? -16.688 23.297 23.719 1 97.12 265 LEU A CA 1
ATOM 2058 C C . LEU A 1 265 ? -16.672 24.453 24.703 1 97.12 265 LEU A C 1
ATOM 2060 O O . LEU A 1 265 ? -16.953 25.594 24.328 1 97.12 265 LEU A O 1
ATOM 2064 N N . GLU A 1 266 ? -16.328 24.188 25.891 1 97.44 266 GLU A N 1
ATOM 2065 C CA . GLU A 1 266 ? -16.312 25.219 26.922 1 97.44 266 GLU A CA 1
ATOM 2066 C C . GLU A 1 266 ? -15.242 26.266 26.641 1 97.44 266 GLU A C 1
ATOM 2068 O O . GLU A 1 266 ? -15.461 27.453 26.875 1 97.44 266 GLU A O 1
ATOM 2073 N N . ALA A 1 267 ? -14.102 25.812 26.219 1 97.44 267 ALA A N 1
ATOM 2074 C CA . ALA A 1 267 ? -13.055 26.75 25.844 1 97.44 267 ALA A CA 1
ATOM 2075 C C . ALA A 1 267 ? -13.508 27.656 24.688 1 97.44 267 ALA A C 1
ATOM 2077 O O . ALA A 1 267 ? -13.203 28.844 24.672 1 97.44 267 ALA A O 1
ATOM 2078 N N . ALA A 1 268 ? -14.195 27.078 23.734 1 98.31 268 ALA A N 1
ATOM 2079 C CA . ALA A 1 268 ? -14.719 27.844 22.609 1 98.31 268 ALA A CA 1
ATOM 2080 C C . ALA A 1 268 ? -15.734 28.891 23.078 1 98.31 268 ALA A C 1
ATOM 2082 O O . ALA A 1 268 ? -15.742 30.016 22.594 1 98.31 268 ALA A O 1
ATOM 2083 N N . ARG A 1 269 ? -16.625 28.5 24.016 1 98.44 269 ARG A N 1
ATOM 2084 C CA . ARG A 1 269 ? -17.594 29.438 24.594 1 98.44 269 ARG A CA 1
ATOM 2085 C C . ARG A 1 269 ? -16.875 30.609 25.25 1 98.44 269 ARG A C 1
ATOM 2087 O O . ARG A 1 269 ? -17.266 31.766 25.062 1 98.44 269 ARG A O 1
ATOM 2094 N N . LYS A 1 270 ? -15.906 30.266 25.938 1 98.25 270 LYS A N 1
ATOM 2095 C CA . LYS A 1 270 ? -15.133 31.281 26.656 1 98.25 270 LYS A CA 1
ATOM 2096 C C . LYS A 1 270 ? -14.469 32.25 25.672 1 98.25 270 LYS A C 1
ATOM 2098 O O . LYS A 1 270 ? -14.562 33.469 25.828 1 98.25 270 LYS A O 1
ATOM 2103 N N . VAL A 1 271 ? -13.781 31.766 24.703 1 97.94 271 VAL A N 1
ATOM 2104 C CA . VAL A 1 271 ? -12.984 32.562 23.766 1 97.94 271 VAL A CA 1
ATOM 2105 C C . VAL A 1 271 ? -13.898 33.375 22.891 1 97.94 271 VAL A C 1
ATOM 2107 O O . VAL A 1 271 ? -13.609 34.562 22.609 1 97.94 271 VAL A O 1
ATOM 2110 N N . THR A 1 272 ? -15.016 32.844 22.453 1 97.5 272 THR A N 1
ATOM 2111 C CA . THR A 1 272 ? -15.875 33.5 21.484 1 97.5 272 THR A CA 1
ATOM 2112 C C . THR A 1 272 ? -16.891 34.406 22.188 1 97.5 272 THR A C 1
ATOM 2114 O O . THR A 1 272 ? -17.438 35.312 21.562 1 97.5 272 THR A O 1
ATOM 2117 N N . GLY A 1 273 ? -17.203 34.031 23.391 1 97.44 273 GLY A N 1
ATOM 2118 C CA . GLY A 1 273 ? -18.25 34.719 24.125 1 97.44 273 GLY A CA 1
ATOM 2119 C C . GLY A 1 273 ? -19.641 34.344 23.672 1 97.44 273 GLY A C 1
ATOM 2120 O O . GLY A 1 273 ? -20.625 35.031 23.969 1 97.44 273 GLY A O 1
ATOM 2121 N N . LYS A 1 274 ? -19.766 33.312 22.906 1 97.44 274 LYS A N 1
ATOM 2122 C CA . LYS A 1 274 ? -21.047 32.844 22.375 1 97.44 274 LYS A CA 1
ATOM 2123 C C . LYS A 1 274 ? -21.594 31.656 23.172 1 97.44 274 LYS A C 1
ATOM 2125 O O . LYS A 1 274 ? -20.828 30.922 23.781 1 97.44 274 LYS A O 1
ATOM 2130 N N . GLU A 1 275 ? -22.875 31.453 23.266 1 96.62 275 GLU A N 1
ATOM 2131 C CA . GLU A 1 275 ? -23.5 30.375 24.016 1 96.62 275 GLU A CA 1
ATOM 2132 C C . GLU A 1 275 ? -23.172 29.016 23.391 1 96.62 275 GLU A C 1
ATOM 2134 O O . GLU A 1 275 ? -23.016 28.016 24.109 1 96.62 275 GLU A O 1
ATOM 2139 N N . ILE A 1 276 ? -23.016 28.75 22.156 1 97.75 276 ILE A N 1
ATOM 2140 C CA . ILE A 1 276 ? -22.781 27.562 21.344 1 97.75 276 ILE A CA 1
ATOM 2141 C C . ILE A 1 276 ? -23.625 26.391 21.859 1 97.75 276 ILE A C 1
ATOM 2143 O O . ILE A 1 276 ? -23.125 25.531 22.578 1 97.75 276 ILE A O 1
ATOM 2147 N N . PRO A 1 277 ? -24.844 26.359 21.469 1 97.94 277 PRO A N 1
ATOM 2148 C CA . PRO A 1 277 ? -25.719 25.266 21.906 1 97.94 277 PRO A CA 1
ATOM 2149 C C . PRO A 1 277 ? -25.188 23.891 21.516 1 97.94 277 PRO A C 1
ATOM 2151 O O . PRO A 1 277 ? -24.656 23.719 20.422 1 97.94 277 PRO A O 1
ATOM 2154 N N . ALA A 1 278 ? -25.266 22.969 22.453 1 96.88 278 ALA A N 1
ATOM 2155 C CA . ALA A 1 278 ? -24.781 21.609 22.234 1 96.88 278 ALA A CA 1
ATOM 2156 C C . ALA A 1 278 ? -25.797 20.594 22.719 1 96.88 278 ALA A C 1
ATOM 2158 O O . ALA A 1 278 ? -26.547 20.844 23.672 1 96.88 278 ALA A O 1
ATOM 2159 N N . GLU A 1 279 ? -25.906 19.5 22 1 96.25 279 GLU A N 1
ATOM 2160 C CA . GLU A 1 279 ? -26.75 18.359 22.391 1 96.25 279 GLU A CA 1
ATOM 2161 C C . GLU A 1 279 ? -25.953 17.062 22.438 1 96.25 279 GLU A C 1
ATOM 2163 O O . GLU A 1 279 ? -25.047 16.859 21.609 1 96.25 279 GLU A O 1
ATOM 2168 N N . LYS A 1 280 ? -26.328 16.219 23.375 1 93.56 280 LYS A N 1
ATOM 2169 C CA . LYS A 1 280 ? -25.672 14.914 23.484 1 93.56 280 LYS A CA 1
ATOM 2170 C C . LYS A 1 280 ? -26.266 13.922 22.484 1 93.56 280 LYS A C 1
ATOM 2172 O O . LYS A 1 280 ? -27.484 13.922 22.25 1 93.56 280 LYS A O 1
ATOM 2177 N N . ALA A 1 281 ? -25.453 13.203 21.875 1 92.69 281 ALA A N 1
ATOM 2178 C CA . ALA A 1 281 ? -25.844 12.125 20.984 1 92.69 281 ALA A CA 1
ATOM 2179 C C . ALA A 1 281 ? -25.141 10.82 21.328 1 92.69 281 ALA A C 1
ATOM 2181 O O . ALA A 1 281 ? -24.188 10.82 22.125 1 92.69 281 ALA A O 1
ATOM 2182 N N . ASP A 1 282 ? -25.578 9.664 20.75 1 91.06 282 ASP A N 1
ATOM 2183 C CA . ASP A 1 282 ? -24.984 8.352 20.984 1 91.06 282 ASP A CA 1
ATOM 2184 C C . ASP A 1 282 ? -23.547 8.305 20.469 1 91.06 282 ASP A C 1
ATOM 2186 O O . ASP A 1 282 ? -23.188 9.047 19.547 1 91.06 282 ASP A O 1
ATOM 2190 N N . ARG A 1 283 ? -22.828 7.398 20.984 1 87.94 283 ARG A N 1
ATOM 2191 C CA . ARG A 1 283 ? -21.453 7.156 20.562 1 87.94 283 ARG A CA 1
ATOM 2192 C C . ARG A 1 283 ? -21.391 6.793 19.078 1 87.94 283 ARG A C 1
ATOM 2194 O O . ARG A 1 283 ? -22.312 6.188 18.547 1 87.94 283 ARG A O 1
ATOM 2201 N N . ARG A 1 284 ? -20.328 7.219 18.5 1 78.62 284 ARG A N 1
ATOM 2202 C CA . ARG A 1 284 ? -19.984 6.668 17.203 1 78.62 284 ARG A CA 1
ATOM 2203 C C . ARG A 1 284 ? -19.219 5.352 17.344 1 78.62 284 ARG A C 1
ATOM 2205 O O . ARG A 1 284 ? -18.219 5.285 18.062 1 78.62 284 ARG A O 1
ATOM 2212 N N . PRO A 1 285 ? -19.703 4.387 16.656 1 75.94 285 PRO A N 1
ATOM 2213 C CA . PRO A 1 285 ? -19.016 3.098 16.797 1 75.94 285 PRO A CA 1
ATOM 2214 C C . PRO A 1 285 ? -17.531 3.166 16.422 1 75.94 285 PRO A C 1
ATOM 2216 O O . PRO A 1 285 ? -17.188 3.766 15.398 1 75.94 285 PRO A O 1
ATOM 2219 N N . GLY A 1 286 ? -16.688 2.678 17.344 1 75.06 286 GLY A N 1
ATOM 2220 C CA . GLY A 1 286 ? -15.289 2.52 17.016 1 75.06 286 GLY A CA 1
ATOM 2221 C C . GLY A 1 286 ? -14.43 3.688 17.469 1 75.06 286 GLY A C 1
ATOM 2222 O O . GLY A 1 286 ? -13.203 3.65 17.344 1 75.06 286 GLY A O 1
ATOM 2223 N N . ASP A 1 287 ? -15.109 4.66 18.047 1 81.5 287 ASP A N 1
ATOM 2224 C CA . ASP A 1 287 ? -14.32 5.805 18.5 1 81.5 287 ASP A CA 1
ATOM 2225 C C . ASP A 1 287 ? -13.539 5.469 19.766 1 81.5 287 ASP A C 1
ATOM 2227 O O . ASP A 1 287 ? -14.109 5.031 20.766 1 81.5 287 ASP A O 1
ATOM 2231 N N . PRO A 1 288 ? -12.344 5.691 19.734 1 84.5 288 PRO A N 1
ATOM 2232 C CA . PRO A 1 288 ? -11.555 5.477 20.953 1 84.5 288 PRO A CA 1
ATOM 2233 C C . PRO A 1 288 ? -11.859 6.508 22.031 1 84.5 288 PRO A C 1
ATOM 2235 O O . PRO A 1 288 ? -12.234 7.641 21.734 1 84.5 288 PRO A O 1
ATOM 2238 N N . ASP A 1 289 ? -11.664 6.086 23.281 1 89.44 289 ASP A N 1
ATOM 2239 C CA . ASP A 1 289 ? -11.875 6.984 24.422 1 89.44 289 ASP A CA 1
ATOM 2240 C C . ASP A 1 289 ? -10.891 8.148 24.391 1 89.44 289 ASP A C 1
ATOM 2242 O O . ASP A 1 289 ? -11.289 9.312 24.5 1 89.44 289 ASP A O 1
ATOM 2246 N N . THR A 1 290 ? -9.648 7.777 24.312 1 91.38 290 THR A N 1
ATOM 2247 C CA . THR A 1 290 ? -8.57 8.75 24.406 1 91.38 290 THR A CA 1
ATOM 2248 C C . THR A 1 290 ? -7.523 8.5 23.328 1 91.38 290 THR A C 1
ATOM 2250 O O . THR A 1 290 ? -7.148 7.355 23.062 1 91.38 290 THR A O 1
ATOM 2253 N N . LEU A 1 291 ? -7.141 9.438 22.625 1 93.19 291 LEU A N 1
ATOM 2254 C CA . LEU A 1 291 ? -6.023 9.445 21.688 1 93.19 291 LEU A CA 1
ATOM 2255 C C . LEU A 1 291 ? -5.086 10.609 21.969 1 93.19 291 LEU A C 1
ATOM 2257 O O . LEU A 1 291 ? -5.375 11.75 21.578 1 93.19 291 LEU A O 1
ATOM 2261 N N . VAL A 1 292 ? -3.961 10.344 22.594 1 94.62 292 VAL A N 1
ATOM 2262 C CA . VAL A 1 292 ? -2.994 11.367 22.969 1 94.62 292 VAL A CA 1
ATOM 2263 C C . VAL A 1 292 ? -1.589 10.93 22.562 1 94.62 292 VAL A C 1
ATOM 2265 O O . VAL A 1 292 ? -1.198 9.781 22.797 1 94.62 292 VAL A O 1
ATOM 2268 N N . ALA A 1 293 ? -0.883 11.797 22 1 95.25 293 ALA A N 1
ATOM 2269 C CA . ALA A 1 293 ? 0.455 11.508 21.484 1 95.25 293 ALA A CA 1
ATOM 2270 C C . ALA A 1 293 ? 1.504 11.648 22.578 1 95.25 293 ALA A C 1
ATOM 2272 O O . ALA A 1 293 ? 1.38 12.5 23.469 1 95.25 293 ALA A O 1
ATOM 2273 N N . ASP A 1 294 ? 2.488 10.773 22.625 1 96.19 294 ASP A N 1
ATOM 2274 C CA . ASP A 1 294 ? 3.768 11.047 23.266 1 96.19 294 ASP A CA 1
ATOM 2275 C C . ASP A 1 294 ? 4.723 11.758 22.312 1 96.19 294 ASP A C 1
ATOM 2277 O O . ASP A 1 294 ? 5.219 11.156 21.359 1 96.19 294 ASP A O 1
ATOM 2281 N N . SER A 1 295 ? 5.016 13.078 22.562 1 96.31 295 SER A N 1
ATOM 2282 C CA . SER A 1 295 ? 5.852 13.867 21.656 1 96.31 295 SER A CA 1
ATOM 2283 C C . SER A 1 295 ? 7.273 14 22.188 1 96.31 295 SER A C 1
ATOM 2285 O O . SER A 1 295 ? 8.016 14.898 21.781 1 96.31 295 SER A O 1
ATOM 2287 N N . THR A 1 296 ? 7.668 13.188 23.141 1 97.12 296 THR A N 1
ATOM 2288 C CA . THR A 1 296 ? 8.977 13.258 23.781 1 97.12 296 THR A CA 1
ATOM 2289 C C . THR A 1 296 ? 10.094 13.148 22.75 1 97.12 296 THR A C 1
ATOM 2291 O O . THR A 1 296 ? 11.062 13.914 22.797 1 97.12 296 THR A O 1
ATOM 2294 N N . LYS A 1 297 ? 9.984 12.242 21.859 1 98 297 LYS A N 1
ATOM 2295 C CA . LYS A 1 297 ? 11.023 12.023 20.859 1 98 297 LYS A CA 1
ATOM 2296 C C . LYS A 1 297 ? 11.242 13.273 20 1 98 297 LYS A C 1
ATOM 2298 O O . LYS A 1 297 ? 12.375 13.656 19.734 1 98 297 LYS A O 1
ATOM 2303 N N . ALA A 1 298 ? 10.164 13.922 19.547 1 98.06 298 ALA A N 1
ATOM 2304 C CA . ALA A 1 298 ? 10.273 15.148 18.75 1 98.06 298 ALA A CA 1
ATOM 2305 C C . ALA A 1 298 ? 10.945 16.266 19.531 1 98.06 298 ALA A C 1
ATOM 2307 O O . ALA A 1 298 ? 11.773 17 19 1 98.06 298 ALA A O 1
ATOM 2308 N N . ARG A 1 299 ? 10.617 16.406 20.781 1 97.5 299 ARG A N 1
ATOM 2309 C CA . ARG A 1 299 ? 11.188 17.453 21.641 1 97.5 299 ARG A CA 1
ATOM 2310 C C . ARG A 1 299 ? 12.672 17.203 21.875 1 97.5 299 ARG A C 1
ATOM 2312 O O . ARG A 1 299 ? 13.477 18.141 21.812 1 97.5 299 ARG A O 1
ATOM 2319 N N . GLU A 1 300 ? 13.016 15.977 22.125 1 98.25 300 GLU A N 1
ATOM 2320 C CA . GLU A 1 300 ? 14.391 15.648 22.484 1 98.25 300 GLU A CA 1
ATOM 2321 C C . GLU A 1 300 ? 15.289 15.617 21.25 1 98.25 300 GLU A C 1
ATOM 2323 O O . GLU A 1 300 ? 16.422 16.094 21.297 1 98.25 300 GLU A O 1
ATOM 2328 N N . VAL A 1 301 ? 14.828 15.039 20.125 1 98.69 301 VAL A N 1
ATOM 2329 C CA . VAL A 1 301 ? 15.664 14.789 18.953 1 98.69 301 VAL A CA 1
ATOM 2330 C C . VAL A 1 301 ? 15.656 16 18.031 1 98.69 301 VAL A C 1
ATOM 2332 O O . VAL A 1 301 ? 16.703 16.406 17.516 1 98.69 301 VAL A O 1
ATOM 2335 N N . LEU A 1 302 ? 14.5 16.625 17.812 1 98.62 302 LEU A N 1
ATOM 2336 C CA . LEU A 1 302 ? 14.383 17.734 16.859 1 98.62 302 LEU A CA 1
ATOM 2337 C C . LEU A 1 302 ? 14.531 19.078 17.578 1 98.62 302 LEU A C 1
ATOM 2339 O O . LEU A 1 302 ? 14.766 20.094 16.938 1 98.62 302 LEU A O 1
ATOM 2343 N N . GLY A 1 303 ? 14.328 19.078 18.922 1 98.25 303 GLY A N 1
ATOM 2344 C CA . GLY A 1 303 ? 14.227 20.344 19.641 1 98.25 303 GLY A CA 1
ATOM 2345 C C . GLY A 1 303 ? 12.891 21.031 19.438 1 98.25 303 GLY A C 1
ATOM 2346 O O . GLY A 1 303 ? 12.82 22.266 19.469 1 98.25 303 GLY A O 1
ATOM 2347 N N . TRP A 1 304 ? 11.898 20.266 19.125 1 97.62 304 TRP A N 1
ATOM 2348 C CA . TRP A 1 304 ? 10.57 20.828 18.875 1 97.62 304 TRP A CA 1
ATOM 2349 C C . TRP A 1 304 ? 9.984 21.438 20.156 1 97.62 304 TRP A C 1
ATOM 2351 O O . TRP A 1 304 ? 9.914 20.766 21.188 1 97.62 304 TRP A O 1
ATOM 2361 N N . ALA A 1 305 ? 9.602 22.656 20.109 1 95.38 305 ALA A N 1
ATOM 2362 C CA . ALA A 1 305 ? 9.039 23.406 21.219 1 95.38 305 ALA A CA 1
ATOM 2363 C C . ALA A 1 305 ? 7.754 24.125 20.812 1 95.38 305 ALA A C 1
ATOM 2365 O O . ALA A 1 305 ? 7.781 25.297 20.469 1 95.38 305 ALA A O 1
ATOM 2366 N N . PRO A 1 306 ? 6.652 23.391 20.859 1 93.69 306 PRO A N 1
ATOM 2367 C CA . PRO A 1 306 ? 5.391 23.984 20.438 1 93.69 306 PRO A CA 1
ATOM 2368 C C . PRO A 1 306 ? 5.047 25.25 21.219 1 93.69 306 PRO A C 1
ATOM 2370 O O . PRO A 1 306 ? 5.293 25.328 22.422 1 93.69 306 PRO A O 1
ATOM 2373 N N . GLU A 1 307 ? 4.426 26.219 20.547 1 93.06 307 GLU A N 1
ATOM 2374 C CA . GLU A 1 307 ? 4.129 27.531 21.141 1 93.06 307 GLU A CA 1
ATOM 2375 C C . GLU A 1 307 ? 2.635 27.688 21.391 1 93.06 307 GLU A C 1
ATOM 2377 O O . GLU A 1 307 ? 2.221 28.578 22.141 1 93.06 307 GLU A O 1
ATOM 2382 N N . PHE A 1 308 ? 1.876 26.891 20.797 1 90.69 308 PHE A N 1
ATOM 2383 C CA . PHE A 1 308 ? 0.427 26.922 20.953 1 90.69 308 PHE A CA 1
ATOM 2384 C C . PHE A 1 308 ? -0.072 25.75 21.766 1 90.69 308 PHE A C 1
ATOM 2386 O O . PHE A 1 308 ? -0.963 25.016 21.328 1 90.69 308 PHE A O 1
ATOM 2393 N N . ASP A 1 309 ? 0.424 25.547 22.953 1 80.5 309 ASP A N 1
ATOM 2394 C CA . ASP A 1 309 ? 0.127 24.391 23.781 1 80.5 309 ASP A CA 1
ATOM 2395 C C . ASP A 1 309 ? -1.042 24.656 24.719 1 80.5 309 ASP A C 1
ATOM 2397 O O . ASP A 1 309 ? -1.295 23.891 25.656 1 80.5 309 ASP A O 1
ATOM 2401 N N . ASN A 1 310 ? -1.681 25.734 24.531 1 87.31 310 ASN A N 1
ATOM 2402 C CA . ASN A 1 310 ? -2.885 26.156 25.234 1 87.31 310 ASN A CA 1
ATOM 2403 C C . ASN A 1 310 ? -4.105 26.141 24.328 1 87.31 310 ASN A C 1
ATOM 2405 O O . ASN A 1 310 ? -4.125 26.828 23.297 1 87.31 310 ASN A O 1
ATOM 2409 N N . ILE A 1 311 ? -5.156 25.406 24.797 1 92.81 311 ILE A N 1
ATOM 2410 C CA . ILE A 1 311 ? -6.312 25.188 23.922 1 92.81 311 ILE A CA 1
ATOM 2411 C C . ILE A 1 311 ? -6.996 26.516 23.625 1 92.81 311 ILE A C 1
ATOM 2413 O O . ILE A 1 311 ? -7.531 26.719 22.531 1 92.81 311 ILE A O 1
ATOM 2417 N N . GLU A 1 312 ? -6.969 27.438 24.578 1 95.5 312 GLU A N 1
ATOM 2418 C CA . GLU A 1 312 ? -7.586 28.75 24.344 1 95.5 312 GLU A CA 1
ATOM 2419 C C . GLU A 1 312 ? -6.84 29.516 23.266 1 95.5 312 GLU A C 1
ATOM 2421 O O . GLU A 1 312 ? -7.453 30.219 22.453 1 95.5 312 GLU A O 1
ATOM 2426 N N . LYS A 1 313 ? -5.535 29.406 23.281 1 94.75 313 LYS A N 1
ATOM 2427 C CA . LYS A 1 313 ? -4.734 30.047 22.25 1 94.75 313 LYS A CA 1
ATOM 2428 C C . LYS A 1 313 ? -5.055 29.484 20.875 1 94.75 313 LYS A C 1
ATOM 2430 O O . LYS A 1 313 ? -5.148 30.219 19.891 1 94.75 313 LYS A O 1
ATOM 2435 N N . ILE A 1 314 ? -5.195 28.203 20.859 1 96 314 ILE A N 1
ATOM 2436 C CA . ILE A 1 314 ? -5.52 27.5 19.609 1 96 314 ILE A CA 1
ATOM 2437 C C . ILE A 1 314 ? -6.879 27.984 19.094 1 96 314 ILE A C 1
ATOM 2439 O O . ILE A 1 314 ? -7.012 28.375 17.938 1 96 314 ILE A O 1
ATOM 2443 N N . ILE A 1 315 ? -7.859 28.031 19.953 1 97.19 315 ILE A N 1
ATOM 2444 C CA . ILE A 1 315 ? -9.219 28.406 19.578 1 97.19 315 ILE A CA 1
ATOM 2445 C C . ILE A 1 315 ? -9.258 29.875 19.188 1 97.19 315 ILE A C 1
ATOM 2447 O O . ILE A 1 315 ? -9.977 30.266 18.266 1 97.19 315 ILE A O 1
ATOM 2451 N N . THR A 1 316 ? -8.492 30.734 19.906 1 97.75 316 THR A N 1
ATOM 2452 C CA . THR A 1 316 ? -8.43 32.156 19.594 1 97.75 316 THR A CA 1
ATOM 2453 C C . THR A 1 316 ? -7.969 32.375 18.156 1 97.75 316 THR A C 1
ATOM 2455 O O . THR A 1 316 ? -8.555 33.188 17.422 1 97.75 316 THR A O 1
ATOM 2458 N N . SER A 1 317 ? -6.961 31.688 17.781 1 97.44 317 SER A N 1
ATOM 2459 C CA . SER A 1 317 ? -6.469 31.828 16.406 1 97.44 317 SER A CA 1
ATOM 2460 C C . SER A 1 317 ? -7.488 31.328 15.391 1 97.44 317 SER A C 1
ATOM 2462 O O . SER A 1 317 ? -7.691 31.938 14.352 1 97.44 317 SER A O 1
ATOM 2464 N N . ALA A 1 318 ? -8.141 30.188 15.664 1 97.5 318 ALA A N 1
ATOM 2465 C CA . ALA A 1 318 ? -9.18 29.672 14.781 1 97.5 318 ALA A CA 1
ATOM 2466 C C . ALA A 1 318 ? -10.344 30.656 14.664 1 97.5 318 ALA A C 1
ATOM 2468 O O . ALA A 1 318 ? -10.883 30.844 13.578 1 97.5 318 ALA A O 1
ATOM 2469 N N . TRP A 1 319 ? -10.711 31.25 15.812 1 97.5 319 TRP A N 1
ATOM 2470 C CA . TRP A 1 319 ? -11.836 32.188 15.844 1 97.5 319 TRP A CA 1
ATOM 2471 C C . TRP A 1 319 ? -11.523 33.438 15.031 1 97.5 319 TRP A C 1
ATOM 2473 O O . TRP A 1 319 ? -12.414 34 14.375 1 97.5 319 TRP A O 1
ATOM 2483 N N . ALA A 1 320 ? -10.266 33.906 15.109 1 97.12 320 ALA A N 1
ATOM 2484 C CA . ALA A 1 320 ? -9.859 35.031 14.305 1 97.12 320 ALA A CA 1
ATOM 2485 C C . ALA A 1 320 ? -10.117 34.812 12.82 1 97.12 320 ALA A C 1
ATOM 2487 O O . ALA A 1 320 ? -10.609 35.688 12.117 1 97.12 320 ALA A O 1
ATOM 2488 N N . TRP A 1 321 ? -9.859 33.656 12.344 1 96.69 321 TRP A N 1
ATOM 2489 C CA . TRP A 1 321 ? -10.102 33.281 10.953 1 96.69 321 TRP A CA 1
ATOM 2490 C C . TRP A 1 321 ? -11.594 33.156 10.68 1 96.69 321 TRP A C 1
ATOM 2492 O O . TRP A 1 321 ? -12.117 33.781 9.766 1 96.69 321 TRP A O 1
ATOM 2502 N N . HIS A 1 322 ? -12.281 32.375 11.492 1 93.94 322 HIS A N 1
ATOM 2503 C CA . HIS A 1 322 ? -13.68 32.062 11.242 1 93.94 322 HIS A CA 1
ATOM 2504 C C . HIS A 1 322 ? -14.555 33.312 11.352 1 93.94 322 HIS A C 1
ATOM 2506 O O . HIS A 1 322 ? -15.523 33.469 10.602 1 93.94 322 HIS A O 1
ATOM 2512 N N . SER A 1 323 ? -14.242 34.156 12.266 1 93.25 323 SER A N 1
ATOM 2513 C CA . SER A 1 323 ? -15.047 35.344 12.461 1 93.25 323 SER A CA 1
ATOM 2514 C C . SER A 1 323 ? -14.852 36.344 11.312 1 93.25 323 SER A C 1
ATOM 2516 O O . SER A 1 323 ? -15.789 37.031 10.93 1 93.25 323 SER A O 1
ATOM 2518 N N . SER A 1 324 ? -13.664 36.375 10.75 1 93.44 324 SER A N 1
ATOM 2519 C CA . SER A 1 324 ? -13.375 37.344 9.695 1 93.44 324 SER A CA 1
ATOM 2520 C C . SER A 1 324 ? -13.688 36.75 8.32 1 93.44 324 SER A C 1
ATOM 2522 O O . SER A 1 324 ? -13.789 37.5 7.34 1 93.44 324 SER A O 1
ATOM 2524 N N . HIS A 1 325 ? -13.859 35.438 8.203 1 92.38 325 HIS A N 1
ATOM 2525 C CA . HIS A 1 325 ? -14.156 34.75 6.945 1 92.38 325 HIS A CA 1
ATOM 2526 C C . HIS A 1 325 ? -15.359 33.812 7.098 1 92.38 325 HIS A C 1
ATOM 2528 O O . HIS A 1 325 ? -15.234 32.594 6.93 1 92.38 325 HIS A O 1
ATOM 2534 N N . PRO A 1 326 ? -16.516 34.312 7.359 1 87.56 326 PRO A N 1
ATOM 2535 C CA . PRO A 1 326 ? -17.688 33.5 7.621 1 87.56 326 PRO A CA 1
ATOM 2536 C C . PRO A 1 326 ? -17.984 32.531 6.48 1 87.56 326 PRO A C 1
ATOM 2538 O O . PRO A 1 326 ? -18.641 31.5 6.695 1 87.56 326 PRO A O 1
ATOM 2541 N N . LYS A 1 327 ? -17.5 32.781 5.238 1 90.75 327 LYS A N 1
ATOM 2542 C CA . LYS A 1 327 ? -17.703 31.906 4.098 1 90.75 327 LYS A CA 1
ATOM 2543 C C . LYS A 1 327 ? -16.406 31.234 3.672 1 90.75 327 LYS A C 1
ATOM 2545 O O . LYS A 1 327 ? -16.25 30.828 2.518 1 90.75 327 LYS A O 1
ATOM 2550 N N . GLY A 1 328 ? -15.453 31.203 4.625 1 92.56 328 GLY A N 1
ATOM 2551 C CA . GLY A 1 328 ? -14.125 30.703 4.277 1 92.56 328 GLY A CA 1
ATOM 2552 C C . GLY A 1 328 ? -13.453 31.516 3.184 1 92.56 328 GLY A C 1
ATOM 2553 O O . GLY A 1 328 ? -13.422 32.75 3.25 1 92.56 328 GLY A O 1
ATOM 2554 N N . TYR A 1 329 ? -12.891 30.844 2.258 1 95 329 TYR A N 1
ATOM 2555 C CA . TYR A 1 329 ? -12.242 31.547 1.148 1 95 329 TYR A CA 1
ATOM 2556 C C . TYR A 1 329 ? -13.258 31.922 0.078 1 95 329 TYR A C 1
ATOM 2558 O O . TYR A 1 329 ? -12.961 32.719 -0.806 1 95 329 TYR A O 1
ATOM 2566 N N . ASP A 1 330 ? -14.43 31.453 0.168 1 92.69 330 ASP A N 1
ATOM 2567 C CA . ASP A 1 330 ? -15.562 31.812 -0.68 1 92.69 330 ASP A CA 1
ATOM 2568 C C . ASP A 1 330 ? -15.234 31.594 -2.156 1 92.69 330 ASP A C 1
ATOM 2570 O O . ASP A 1 330 ? -15.5 32.469 -2.99 1 92.69 330 ASP A O 1
ATOM 2574 N N . ASP A 1 331 ? -14.539 30.578 -2.494 1 90.81 331 ASP A N 1
ATOM 2575 C CA . ASP A 1 331 ? -14.117 30.328 -3.869 1 90.81 331 ASP A CA 1
ATOM 2576 C C . ASP A 1 331 ? -14.773 29.062 -4.422 1 90.81 331 ASP A C 1
ATOM 2578 O O . ASP A 1 331 ? -14.391 28.578 -5.492 1 90.81 331 ASP A O 1
ATOM 2582 N N . ARG A 1 332 ? -15.633 28.5 -3.59 1 80.38 332 ARG A N 1
ATOM 2583 C CA . ARG A 1 332 ? -16.297 27.297 -4.078 1 80.38 332 ARG A CA 1
ATOM 2584 C C . ARG A 1 332 ? -17.797 27.547 -4.297 1 80.38 332 ARG A C 1
ATOM 2586 O O . ARG A 1 332 ? -18.406 28.344 -3.578 1 80.38 332 ARG A O 1
ATOM 2593 N N . ASP A 1 333 ? -18.375 27.266 -5.555 1 66.69 333 ASP A N 1
ATOM 2594 C CA . ASP A 1 333 ? -19.766 27.484 -5.926 1 66.69 333 ASP A CA 1
ATOM 2595 C C . ASP A 1 333 ? -20.703 26.578 -5.121 1 66.69 333 ASP A C 1
ATOM 2597 O O . ASP A 1 333 ? -20.312 25.484 -4.73 1 66.69 333 ASP A O 1
ATOM 2601 N N . MET B 1 1 ? -20.984 -18.594 -18.359 1 91.62 1 MET B N 1
ATOM 2602 C CA . MET B 1 1 ? -20.109 -17.859 -17.453 1 91.62 1 MET B CA 1
ATOM 2603 C C . MET B 1 1 ? -18.688 -17.812 -18 1 91.62 1 MET B C 1
ATOM 2605 O O . MET B 1 1 ? -18.312 -18.609 -18.859 1 91.62 1 MET B O 1
ATOM 2609 N N . ALA B 1 2 ? -18.031 -16.812 -17.719 1 97.81 2 ALA B N 1
ATOM 2610 C CA . ALA B 1 2 ? -16.656 -16.641 -18.188 1 97.81 2 ALA B CA 1
ATOM 2611 C C . ALA B 1 2 ? -15.727 -16.219 -17.047 1 97.81 2 ALA B C 1
ATOM 2613 O O . ALA B 1 2 ? -16.172 -15.594 -16.078 1 97.81 2 ALA B O 1
ATOM 2614 N N . ILE B 1 3 ? -14.508 -16.672 -17.141 1 98.69 3 ILE B N 1
ATOM 2615 C CA . ILE B 1 3 ? -13.477 -16.344 -16.156 1 98.69 3 ILE B CA 1
ATOM 2616 C C . ILE B 1 3 ? -12.359 -15.555 -16.828 1 98.69 3 ILE B C 1
ATOM 2618 O O . ILE B 1 3 ? -11.883 -15.93 -17.891 1 98.69 3 ILE B O 1
ATOM 2622 N N . LEU B 1 4 ? -12.016 -14.422 -16.266 1 98.94 4 LEU B N 1
ATOM 2623 C CA . LEU B 1 4 ? -10.859 -13.648 -16.703 1 98.94 4 LEU B CA 1
ATOM 2624 C C . LEU B 1 4 ? -9.602 -14.086 -15.953 1 98.94 4 LEU B C 1
ATOM 2626 O O . LEU B 1 4 ? -9.57 -14.055 -14.727 1 98.94 4 LEU B O 1
ATOM 2630 N N . VAL B 1 5 ? -8.594 -14.531 -16.688 1 98.94 5 VAL B N 1
ATOM 2631 C CA . VAL B 1 5 ? -7.293 -14.867 -16.125 1 98.94 5 VAL B CA 1
ATOM 2632 C C . VAL B 1 5 ? -6.281 -13.781 -16.469 1 98.94 5 VAL B C 1
ATOM 2634 O O . VAL B 1 5 ? -5.922 -13.617 -17.641 1 98.94 5 VAL B O 1
ATOM 2637 N N . LEU B 1 6 ? -5.879 -13.047 -15.484 1 98.94 6 LEU B N 1
ATOM 2638 C CA . LEU B 1 6 ? -4.82 -12.062 -15.664 1 98.94 6 LEU B CA 1
ATOM 2639 C C . LEU B 1 6 ? -3.447 -12.695 -15.5 1 98.94 6 LEU B C 1
ATOM 2641 O O . LEU B 1 6 ? -3.223 -13.453 -14.555 1 98.94 6 LEU B O 1
ATOM 2645 N N . GLY B 1 7 ? -2.512 -12.383 -16.422 1 98.62 7 GLY B N 1
ATOM 2646 C CA . GLY B 1 7 ? -1.213 -13.039 -16.391 1 98.62 7 GLY B CA 1
ATOM 2647 C C . GLY B 1 7 ? -1.253 -14.469 -16.891 1 98.62 7 GLY B C 1
ATOM 2648 O O . GLY B 1 7 ? -0.492 -15.32 -16.422 1 98.62 7 GLY B O 1
ATOM 2649 N N . GLY B 1 8 ? -2.172 -14.695 -17.797 1 98.69 8 GLY B N 1
ATOM 2650 C CA . GLY B 1 8 ? -2.404 -16.047 -18.25 1 98.69 8 GLY B CA 1
ATOM 2651 C C . GLY B 1 8 ? -1.316 -16.562 -19.188 1 98.69 8 GLY B C 1
ATOM 2652 O O . GLY B 1 8 ? -1.285 -17.75 -19.516 1 98.69 8 GLY B O 1
ATOM 2653 N N . ALA B 1 9 ? -0.388 -15.711 -19.562 1 98.44 9 ALA B N 1
ATOM 2654 C CA . ALA B 1 9 ? 0.712 -16.125 -20.422 1 98.44 9 ALA B CA 1
ATOM 2655 C C . ALA B 1 9 ? 1.979 -16.391 -19.625 1 98.44 9 ALA B C 1
ATOM 2657 O O . ALA B 1 9 ? 3.014 -16.75 -20.188 1 98.44 9 ALA B O 1
ATOM 2658 N N . GLY B 1 10 ? 1.878 -16.188 -18.328 1 97.56 10 GLY B N 1
ATOM 2659 C CA . GLY B 1 10 ? 2.998 -16.484 -17.453 1 97.56 10 GLY B CA 1
ATOM 2660 C C . GLY B 1 10 ? 3.072 -17.938 -17.047 1 97.56 10 GLY B C 1
ATOM 2661 O O . GLY B 1 10 ? 2.273 -18.766 -17.5 1 97.56 10 GLY B O 1
ATOM 2662 N N . TYR B 1 11 ? 4.008 -18.297 -16.141 1 97.19 11 TYR B N 1
ATOM 2663 C CA . TYR B 1 11 ? 4.266 -19.672 -15.719 1 97.19 11 TYR B CA 1
ATOM 2664 C C . TYR B 1 11 ? 3.031 -20.281 -15.062 1 97.19 11 TYR B C 1
ATOM 2666 O O . TYR B 1 11 ? 2.363 -21.125 -15.664 1 97.19 11 TYR B O 1
ATOM 2674 N N . ILE B 1 12 ? 2.566 -19.719 -13.93 1 98 12 ILE B N 1
ATOM 2675 C CA . ILE B 1 12 ? 1.434 -20.297 -13.211 1 98 12 ILE B CA 1
ATOM 2676 C C . ILE B 1 12 ? 0.14 -20 -13.969 1 98 12 ILE B C 1
ATOM 2678 O O . ILE B 1 12 ? -0.725 -20.875 -14.094 1 98 12 ILE B O 1
ATOM 2682 N N . GLY B 1 13 ? 0.038 -18.797 -14.539 1 98.56 13 GLY B N 1
ATOM 2683 C CA . GLY B 1 13 ? -1.158 -18.375 -15.25 1 98.56 13 GLY B CA 1
ATOM 2684 C C . GLY B 1 13 ? -1.494 -19.266 -16.438 1 98.56 13 GLY B C 1
ATOM 2685 O O . GLY B 1 13 ? -2.662 -19.578 -16.672 1 98.56 13 GLY B O 1
ATOM 2686 N N . SER B 1 14 ? -0.485 -19.688 -17.188 1 98.69 14 SER B N 1
ATOM 2687 C CA . SER B 1 14 ? -0.745 -20.516 -18.359 1 98.69 14 SER B CA 1
ATOM 2688 C C . SER B 1 14 ? -1.259 -21.891 -17.953 1 98.69 14 SER B C 1
ATOM 2690 O O . SER B 1 14 ? -2.084 -22.484 -18.656 1 98.69 14 SER B O 1
ATOM 2692 N N . HIS B 1 15 ? -0.771 -22.422 -16.828 1 98.69 15 HIS B N 1
ATOM 2693 C CA . HIS B 1 15 ? -1.285 -23.688 -16.312 1 98.69 15 HIS B CA 1
ATOM 2694 C C . HIS B 1 15 ? -2.736 -23.547 -15.859 1 98.69 15 HIS B C 1
ATOM 2696 O O . HIS B 1 15 ? -3.541 -24.469 -16.047 1 98.69 15 HIS B O 1
ATOM 2702 N N . MET B 1 16 ? -3.064 -22.375 -15.258 1 98.75 16 MET B N 1
ATOM 2703 C CA . MET B 1 16 ? -4.445 -22.094 -14.875 1 98.75 16 MET B CA 1
ATOM 2704 C C . MET B 1 16 ? -5.355 -22.078 -16.094 1 98.75 16 MET B C 1
ATOM 2706 O O . MET B 1 16 ? -6.438 -22.672 -16.078 1 98.75 16 MET B O 1
ATOM 2710 N N . VAL B 1 17 ? -4.918 -21.359 -17.141 1 98.75 17 VAL B N 1
ATOM 2711 C CA . VAL B 1 17 ? -5.688 -21.266 -18.375 1 98.75 17 VAL B CA 1
ATOM 2712 C C . VAL B 1 17 ? -5.906 -22.672 -18.953 1 98.75 17 VAL B C 1
ATOM 2714 O O . VAL B 1 17 ? -7.031 -23.031 -19.312 1 98.75 17 VAL B O 1
ATOM 2717 N N . ASP B 1 18 ? -4.84 -23.469 -19.047 1 98.62 18 ASP B N 1
ATOM 2718 C CA . ASP B 1 18 ? -4.926 -24.844 -19.562 1 98.62 18 ASP B CA 1
ATOM 2719 C C . ASP B 1 18 ? -5.906 -25.672 -18.734 1 98.62 18 ASP B C 1
ATOM 2721 O O . ASP B 1 18 ? -6.742 -26.391 -19.297 1 98.62 18 ASP B O 1
ATOM 2725 N N . TYR B 1 19 ? -5.75 -25.578 -17.453 1 98.12 19 TYR B N 1
ATOM 2726 C CA . TYR B 1 19 ? -6.598 -26.312 -16.516 1 98.12 19 TYR B CA 1
ATOM 2727 C C . TYR B 1 19 ? -8.07 -25.984 -16.734 1 98.12 19 TYR B C 1
ATOM 2729 O O . TYR B 1 19 ? -8.914 -26.875 -16.797 1 98.12 19 TYR B O 1
ATOM 2737 N N . LEU B 1 20 ? -8.414 -24.672 -16.859 1 98.44 20 LEU B N 1
ATOM 2738 C CA . LEU B 1 20 ? -9.789 -24.203 -17.047 1 98.44 20 LEU B CA 1
ATOM 2739 C C . LEU B 1 20 ? -10.352 -24.688 -18.375 1 98.44 20 LEU B C 1
ATOM 2741 O O . LEU B 1 20 ? -11.5 -25.141 -18.438 1 98.44 20 LEU B O 1
ATOM 2745 N N . VAL B 1 21 ? -9.555 -24.562 -19.438 1 98 21 VAL B N 1
ATOM 2746 C CA . VAL B 1 21 ? -10 -24.969 -20.766 1 98 21 VAL B CA 1
ATOM 2747 C C . VAL B 1 21 ? -10.289 -26.469 -20.781 1 98 21 VAL B C 1
ATOM 2749 O O . VAL B 1 21 ? -11.281 -26.906 -21.359 1 98 21 VAL B O 1
ATOM 2752 N N . GLN B 1 22 ? -9.445 -27.234 -20.156 1 96.31 22 GLN B N 1
ATOM 2753 C CA . GLN B 1 22 ? -9.617 -28.688 -20.109 1 96.31 22 GLN B CA 1
ATOM 2754 C C . GLN B 1 22 ? -10.875 -29.062 -19.328 1 96.31 22 GLN B C 1
ATOM 2756 O O . GLN B 1 22 ? -11.547 -30.047 -19.656 1 96.31 22 GLN B O 1
ATOM 2761 N N . LYS B 1 23 ? -11.141 -28.344 -18.312 1 94.75 23 LYS B N 1
ATOM 2762 C CA . LYS B 1 23 ? -12.375 -28.594 -17.562 1 94.75 23 LYS B CA 1
ATOM 2763 C C . LYS B 1 23 ? -13.602 -28.312 -18.438 1 94.75 23 LYS B C 1
ATOM 2765 O O . LYS B 1 23 ? -14.617 -29 -18.328 1 94.75 23 LYS B O 1
ATOM 2770 N N . GLY B 1 24 ? -13.555 -27.328 -19.375 1 89.62 24 GLY B N 1
ATOM 2771 C CA . GLY B 1 24 ? -14.516 -27.109 -20.453 1 89.62 24 GLY B CA 1
ATOM 2772 C C . GLY B 1 24 ? -15.844 -26.578 -19.953 1 89.62 24 GLY B C 1
ATOM 2773 O O . GLY B 1 24 ? -16.844 -26.625 -20.672 1 89.62 24 GLY B O 1
ATOM 2774 N N . GLN B 1 25 ? -15.898 -25.969 -18.797 1 88.5 25 GLN B N 1
ATOM 2775 C CA . GLN B 1 25 ? -17.172 -25.547 -18.219 1 88.5 25 GLN B CA 1
ATOM 2776 C C . GLN B 1 25 ? -17.453 -24.078 -18.547 1 88.5 25 GLN B C 1
ATOM 2778 O O . GLN B 1 25 ? -18.609 -23.672 -18.609 1 88.5 25 GLN B O 1
ATOM 2783 N N . GLU B 1 26 ? -16.453 -23.359 -18.672 1 94.31 26 GLU B N 1
ATOM 2784 C CA . GLU B 1 26 ? -16.641 -21.922 -18.828 1 94.31 26 GLU B CA 1
ATOM 2785 C C . GLU B 1 26 ? -15.68 -21.359 -19.875 1 94.31 26 GLU B C 1
ATOM 2787 O O . GLU B 1 26 ? -14.648 -21.953 -20.188 1 94.31 26 GLU B O 1
ATOM 2792 N N . GLU B 1 27 ? -16.156 -20.188 -20.469 1 97.81 27 GLU B N 1
ATOM 2793 C CA . GLU B 1 27 ? -15.25 -19.453 -21.359 1 97.81 27 GLU B CA 1
ATOM 2794 C C . GLU B 1 27 ? -14.07 -18.875 -20.578 1 97.81 27 GLU B C 1
ATOM 2796 O O . GLU B 1 27 ? -14.227 -18.391 -19.469 1 97.81 27 GLU B O 1
ATOM 2801 N N . VAL B 1 28 ? -12.906 -19.031 -21.188 1 98.81 28 VAL B N 1
ATOM 2802 C CA . VAL B 1 28 ? -11.695 -18.531 -20.562 1 98.81 28 VAL B CA 1
ATOM 2803 C C . VAL B 1 28 ? -11.188 -17.312 -21.344 1 98.81 28 VAL B C 1
ATOM 2805 O O . VAL B 1 28 ? -10.914 -17.406 -22.547 1 98.81 28 VAL B O 1
ATOM 2808 N N . VAL B 1 29 ? -11.141 -16.141 -20.703 1 98.88 29 VAL B N 1
ATOM 2809 C CA . VAL B 1 29 ? -10.594 -14.906 -21.25 1 98.88 29 VAL B CA 1
ATOM 2810 C C . VAL B 1 29 ? -9.258 -14.586 -20.578 1 98.88 29 VAL B C 1
ATOM 2812 O O . VAL B 1 29 ? -9.148 -14.656 -19.344 1 98.88 29 VAL B O 1
ATOM 2815 N N . VAL B 1 30 ? -8.195 -14.266 -21.359 1 98.94 30 VAL B N 1
ATOM 2816 C CA . VAL B 1 30 ? -6.852 -14.023 -20.828 1 98.94 30 VAL B CA 1
ATOM 2817 C C . VAL B 1 30 ? -6.43 -12.594 -21.141 1 98.94 30 VAL B C 1
ATOM 2819 O O . VAL B 1 30 ? -6.613 -12.109 -22.266 1 98.94 30 VAL B O 1
ATOM 2822 N N . VAL B 1 31 ? -5.973 -11.891 -20.156 1 98.94 31 VAL B N 1
ATOM 2823 C CA . VAL B 1 31 ? -5.262 -10.633 -20.344 1 98.94 31 VAL B CA 1
ATOM 2824 C C . VAL B 1 31 ? -3.807 -10.781 -19.906 1 98.94 31 VAL B C 1
ATOM 2826 O O . VAL B 1 31 ? -3.535 -11.266 -18.812 1 98.94 31 VAL B O 1
ATOM 2829 N N . ASP B 1 32 ? -2.92 -10.422 -20.75 1 98.81 32 ASP B N 1
ATOM 2830 C CA . ASP B 1 32 ? -1.49 -10.422 -20.453 1 98.81 32 ASP B CA 1
ATOM 2831 C C . ASP B 1 32 ? -0.756 -9.359 -21.266 1 98.81 32 ASP B C 1
ATOM 2833 O O . ASP B 1 32 ? -1.069 -9.141 -22.438 1 98.81 32 ASP B O 1
ATOM 2837 N N . SER B 1 33 ? 0.219 -8.727 -20.641 1 97.94 33 SER B N 1
ATOM 2838 C CA . SER B 1 33 ? 1.004 -7.723 -21.344 1 97.94 33 SER B CA 1
ATOM 2839 C C . SER B 1 33 ? 2.164 -8.359 -22.109 1 97.94 33 SER B C 1
ATOM 2841 O O . SER B 1 33 ? 2.785 -7.711 -22.953 1 97.94 33 SER B O 1
ATOM 2843 N N . LEU B 1 34 ? 2.543 -9.539 -21.781 1 97 34 LEU B N 1
ATOM 2844 C CA . LEU B 1 34 ? 3.629 -10.328 -22.359 1 97 34 LEU B CA 1
ATOM 2845 C C . LEU B 1 34 ? 4.984 -9.742 -21.984 1 97 34 LEU B C 1
ATOM 2847 O O . LEU B 1 34 ? 5.992 -10.023 -22.625 1 97 34 LEU B O 1
ATOM 2851 N N . VAL B 1 35 ? 4.984 -8.883 -20.906 1 94.56 35 VAL B N 1
ATOM 2852 C CA . VAL B 1 35 ? 6.25 -8.359 -20.406 1 94.56 35 VAL B CA 1
ATOM 2853 C C . VAL B 1 35 ? 7.148 -9.5 -19.953 1 94.56 35 VAL B C 1
ATOM 2855 O O . VAL B 1 35 ? 8.344 -9.523 -20.25 1 94.56 35 VAL B O 1
ATOM 2858 N N . THR B 1 36 ? 6.562 -10.469 -19.25 1 93.31 36 THR B N 1
ATOM 2859 C CA . THR B 1 36 ? 7.328 -11.641 -18.812 1 93.31 36 THR B CA 1
ATOM 2860 C C . THR B 1 36 ? 6.695 -12.922 -19.344 1 93.31 36 THR B C 1
ATOM 2862 O O . THR B 1 36 ? 7.312 -13.992 -19.297 1 93.31 36 THR B O 1
ATOM 2865 N N . GLY B 1 37 ? 5.484 -12.797 -19.844 1 95.56 37 GLY B N 1
ATOM 2866 C CA . GLY B 1 37 ? 4.766 -13.969 -20.312 1 95.56 37 GLY B CA 1
ATOM 2867 C C . GLY B 1 37 ? 5.105 -14.336 -21.75 1 95.56 37 GLY B C 1
ATOM 2868 O O . GLY B 1 37 ? 5.805 -13.586 -22.438 1 95.56 37 GLY B O 1
ATOM 2869 N N . HIS B 1 38 ? 4.629 -15.508 -22.141 1 97.69 38 HIS B N 1
ATOM 2870 C CA . HIS B 1 38 ? 4.848 -16.047 -23.484 1 97.69 38 HIS B CA 1
ATOM 2871 C C . HIS B 1 38 ? 3.523 -16.359 -24.172 1 97.69 38 HIS B C 1
ATOM 2873 O O . HIS B 1 38 ? 2.738 -17.172 -23.688 1 97.69 38 HIS B O 1
ATOM 2879 N N . ARG B 1 39 ? 3.365 -15.75 -25.359 1 97.94 39 ARG B N 1
ATOM 2880 C CA . ARG B 1 39 ? 2.113 -15.961 -26.078 1 97.94 39 ARG B CA 1
ATOM 2881 C C . ARG B 1 39 ? 1.889 -17.453 -26.359 1 97.94 39 ARG B C 1
ATOM 2883 O O . ARG B 1 39 ? 0.756 -17.922 -26.297 1 97.94 39 ARG B O 1
ATOM 2890 N N . ALA B 1 40 ? 2.945 -18.188 -26.594 1 97.75 40 ALA B N 1
ATOM 2891 C CA . ALA B 1 40 ? 2.877 -19.594 -26.953 1 97.75 40 ALA B CA 1
ATOM 2892 C C . ALA B 1 40 ? 2.408 -20.438 -25.781 1 97.75 40 ALA B C 1
ATOM 2894 O O . ALA B 1 40 ? 2.023 -21.594 -25.953 1 97.75 40 ALA B O 1
ATOM 2895 N N . ALA B 1 41 ? 2.465 -19.875 -24.562 1 98.19 41 ALA B N 1
ATOM 2896 C CA . ALA B 1 41 ? 2.059 -20.625 -23.375 1 98.19 41 ALA B CA 1
ATOM 2897 C C . ALA B 1 41 ? 0.541 -20.625 -23.219 1 98.19 41 ALA B C 1
ATOM 2899 O O . ALA B 1 41 ? -0.012 -21.453 -22.484 1 98.19 41 ALA B O 1
ATOM 2900 N N . VAL B 1 42 ? -0.135 -19.719 -23.906 1 98.62 42 VAL B N 1
ATOM 2901 C CA . VAL B 1 42 ? -1.576 -19.547 -23.75 1 98.62 42 VAL B CA 1
ATOM 2902 C C . VAL B 1 42 ? -2.311 -20.594 -24.578 1 98.62 42 VAL B C 1
ATOM 2904 O O . VAL B 1 42 ? -2.055 -20.734 -25.781 1 98.62 42 VAL B O 1
ATOM 2907 N N . HIS B 1 43 ? -3.205 -21.344 -23.938 1 98.44 43 HIS B N 1
ATOM 2908 C CA . HIS B 1 43 ? -4.023 -22.312 -24.656 1 98.44 43 HIS B CA 1
ATOM 2909 C C . HIS B 1 43 ? -4.773 -21.656 -25.812 1 98.44 43 HIS B C 1
ATOM 2911 O O . HIS B 1 43 ? -5.379 -20.594 -25.641 1 98.44 43 HIS B O 1
ATOM 2917 N N . PRO B 1 44 ? -4.785 -22.281 -26.984 1 97.81 44 PRO B N 1
ATOM 2918 C CA . PRO B 1 44 ? -5.363 -21.656 -28.172 1 97.81 44 PRO B CA 1
ATOM 2919 C C . PRO B 1 44 ? -6.875 -21.453 -28.062 1 97.81 44 PRO B C 1
ATOM 2921 O O . PRO B 1 44 ? -7.445 -20.609 -28.766 1 97.81 44 PRO B O 1
ATOM 2924 N N . SER B 1 45 ? -7.562 -22.172 -27.234 1 98.06 45 SER B N 1
ATOM 2925 C CA . SER B 1 45 ? -9.016 -22.078 -27.094 1 98.06 45 SER B CA 1
ATOM 2926 C C . SER B 1 45 ? -9.414 -20.875 -26.25 1 98.06 45 SER B C 1
ATOM 2928 O O . SER B 1 45 ? -10.586 -20.484 -26.219 1 98.06 45 SER B O 1
ATOM 2930 N N . ALA B 1 46 ? -8.508 -20.234 -25.516 1 98.62 46 ALA B N 1
ATOM 2931 C CA . ALA B 1 46 ? -8.82 -19.062 -24.688 1 98.62 46 ALA B CA 1
ATOM 2932 C C . ALA B 1 46 ? -8.852 -17.797 -25.531 1 98.62 46 ALA B C 1
ATOM 2934 O O . ALA B 1 46 ? -8.109 -17.672 -26.516 1 98.62 46 ALA B O 1
ATOM 2935 N N . LYS B 1 47 ? -9.773 -16.891 -25.219 1 98.56 47 LYS B N 1
ATOM 2936 C CA . LYS B 1 47 ? -9.75 -15.547 -25.797 1 98.56 47 LYS B CA 1
ATOM 2937 C C . LYS B 1 47 ? -8.625 -14.711 -25.203 1 98.56 47 LYS B C 1
ATOM 2939 O O . LYS B 1 47 ? -8.523 -14.586 -23.969 1 98.56 47 LYS B O 1
ATOM 2944 N N . PHE B 1 48 ? -7.797 -14.141 -26.109 1 98.81 48 PHE B N 1
ATOM 2945 C CA . PHE B 1 48 ? -6.59 -13.492 -25.609 1 98.81 48 PHE B CA 1
ATOM 2946 C C . PHE B 1 48 ? -6.613 -12 -25.922 1 98.81 48 PHE B C 1
ATOM 2948 O O . PHE B 1 48 ? -6.895 -11.602 -27.062 1 98.81 48 PHE B O 1
ATOM 2955 N N . TYR B 1 49 ? -6.371 -11.18 -24.906 1 98.88 49 TYR B N 1
ATOM 2956 C CA . TYR B 1 49 ? -6.148 -9.742 -25.031 1 98.88 49 TYR B CA 1
ATOM 2957 C C . TYR B 1 49 ? -4.75 -9.359 -24.562 1 98.88 49 TYR B C 1
ATOM 2959 O O . TYR B 1 49 ? -4.363 -9.672 -23.438 1 98.88 49 TYR B O 1
ATOM 2967 N N . GLN B 1 50 ? -3.961 -8.766 -25.422 1 98.81 50 GLN B N 1
ATOM 2968 C CA . GLN B 1 50 ? -2.658 -8.258 -25 1 98.81 50 GLN B CA 1
ATOM 2969 C C . GLN B 1 50 ? -2.768 -6.832 -24.469 1 98.81 50 GLN B C 1
ATOM 2971 O O . GLN B 1 50 ? -3.219 -5.93 -25.188 1 98.81 50 GLN B O 1
ATOM 2976 N N . GLY B 1 51 ? -2.389 -6.613 -23.219 1 98.69 51 GLY B N 1
ATOM 2977 C CA . GLY B 1 51 ? -2.432 -5.285 -22.625 1 98.69 51 GLY B CA 1
ATOM 2978 C C . GLY B 1 51 ? -2.105 -5.273 -21.141 1 98.69 51 GLY B C 1
ATOM 2979 O O . GLY B 1 51 ? -1.84 -6.324 -20.562 1 98.69 51 GLY B O 1
ATOM 2980 N N . ASP B 1 52 ? -2.053 -4.125 -20.609 1 98.5 52 ASP B N 1
ATOM 2981 C CA . ASP B 1 52 ? -1.747 -3.887 -19.188 1 98.5 52 ASP B CA 1
ATOM 2982 C C . ASP B 1 52 ? -3.025 -3.76 -18.375 1 98.5 52 ASP B C 1
ATOM 2984 O O . ASP B 1 52 ? -3.926 -2.998 -18.719 1 98.5 52 ASP B O 1
ATOM 2988 N N . LEU B 1 53 ? -3.062 -4.547 -17.328 1 98.19 53 LEU B N 1
ATOM 2989 C CA . LEU B 1 53 ? -4.27 -4.539 -16.516 1 98.19 53 LEU B CA 1
ATOM 2990 C C . LEU B 1 53 ? -4.461 -3.182 -15.844 1 98.19 53 LEU B C 1
ATOM 2992 O O . LEU B 1 53 ? -5.555 -2.871 -15.359 1 98.19 53 LEU B O 1
ATOM 2996 N N . ALA B 1 54 ? -3.418 -2.361 -15.703 1 98.19 54 ALA B N 1
ATOM 2997 C CA . ALA B 1 54 ? -3.523 -1.044 -15.086 1 98.19 54 ALA B CA 1
ATOM 2998 C C . ALA B 1 54 ? -4.117 -0.026 -16.062 1 98.19 54 ALA B C 1
ATOM 3000 O O . ALA B 1 54 ? -4.496 1.076 -15.656 1 98.19 54 ALA B O 1
ATOM 3001 N N . ASP B 1 55 ? -4.125 -0.312 -17.344 1 98.62 55 ASP B N 1
ATOM 3002 C CA . ASP B 1 55 ? -4.789 0.528 -18.328 1 98.62 55 ASP B CA 1
ATOM 3003 C C . ASP B 1 55 ? -6.305 0.381 -18.25 1 98.62 55 ASP B C 1
ATOM 3005 O O . ASP B 1 55 ? -6.883 -0.505 -18.875 1 98.62 55 ASP B O 1
ATOM 3009 N N . GLN B 1 56 ? -6.926 1.315 -17.641 1 98.75 56 GLN B N 1
ATOM 3010 C CA . GLN B 1 56 ? -8.344 1.18 -17.328 1 98.75 56 GLN B CA 1
ATOM 3011 C C . GLN B 1 56 ? -9.195 1.228 -18.594 1 98.75 56 GLN B C 1
ATOM 3013 O O . GLN B 1 56 ? -10.219 0.55 -18.688 1 98.75 56 GLN B O 1
ATOM 3018 N N . THR B 1 57 ? -8.805 2.064 -19.5 1 98.81 57 THR B N 1
ATOM 3019 C CA . THR B 1 57 ? -9.531 2.1 -20.766 1 98.81 57 THR B CA 1
ATOM 3020 C C . THR B 1 57 ? -9.508 0.73 -21.438 1 98.81 57 THR B C 1
ATOM 3022 O O . THR B 1 57 ? -10.539 0.247 -21.906 1 98.81 57 THR B O 1
ATOM 3025 N N . PHE B 1 58 ? -8.375 0.113 -21.484 1 98.88 58 PHE B N 1
ATOM 3026 C CA . PHE B 1 58 ? -8.195 -1.218 -22.047 1 98.88 58 PHE B CA 1
ATOM 3027 C C . PHE B 1 58 ? -9.023 -2.246 -21.281 1 98.88 58 PHE B C 1
ATOM 3029 O O . PHE B 1 58 ? -9.727 -3.055 -21.891 1 98.88 58 PHE B O 1
ATOM 3036 N N . MET B 1 59 ? -9.016 -2.217 -19.984 1 98.88 59 MET B N 1
ATOM 3037 C CA . MET B 1 59 ? -9.734 -3.197 -19.188 1 98.88 59 MET B CA 1
ATOM 3038 C C . MET B 1 59 ? -11.242 -3.012 -19.328 1 98.88 59 MET B C 1
ATOM 3040 O O . MET B 1 59 ? -12 -3.986 -19.297 1 98.88 59 MET B O 1
ATOM 3044 N N . ARG B 1 60 ? -11.695 -1.758 -19.422 1 98.88 60 ARG B N 1
ATOM 3045 C CA . ARG B 1 60 ? -13.109 -1.505 -19.688 1 98.88 60 ARG B CA 1
ATOM 3046 C C . ARG B 1 60 ? -13.539 -2.146 -21 1 98.88 60 ARG B C 1
ATOM 3048 O O . ARG B 1 60 ? -14.641 -2.689 -21.109 1 98.88 60 ARG B O 1
ATOM 3055 N N . GLN B 1 61 ? -12.695 -2.025 -21.953 1 98.88 61 GLN B N 1
ATOM 3056 C CA . GLN B 1 61 ? -12.977 -2.674 -23.219 1 98.88 61 GLN B CA 1
ATOM 3057 C C . GLN B 1 61 ? -13.094 -4.188 -23.062 1 98.88 61 GLN B C 1
ATOM 3059 O O . GLN B 1 61 ? -14.031 -4.805 -23.562 1 98.88 61 GLN B O 1
ATOM 3064 N N . VAL B 1 62 ? -12.133 -4.809 -22.359 1 98.88 62 VAL B N 1
ATOM 3065 C CA . VAL B 1 62 ? -12.125 -6.25 -22.141 1 98.88 62 VAL B CA 1
ATOM 3066 C C . VAL B 1 62 ? -13.422 -6.676 -21.469 1 98.88 62 VAL B C 1
ATOM 3068 O O . VAL B 1 62 ? -14.078 -7.629 -21.906 1 98.88 62 VAL B O 1
ATOM 3071 N N . PHE B 1 63 ? -13.812 -5.973 -20.375 1 98.81 63 PHE B N 1
ATOM 3072 C CA . PHE B 1 63 ? -15.023 -6.332 -19.641 1 98.81 63 PHE B CA 1
ATOM 3073 C C . PHE B 1 63 ? -16.266 -6.125 -20.5 1 98.81 63 PHE B C 1
ATOM 3075 O O . PHE B 1 63 ? -17.188 -6.938 -20.469 1 98.81 63 PHE B O 1
ATOM 3082 N N . SER B 1 64 ? -16.281 -5.035 -21.297 1 98.75 64 SER B N 1
ATOM 3083 C CA . SER B 1 64 ? -17.438 -4.73 -22.156 1 98.75 6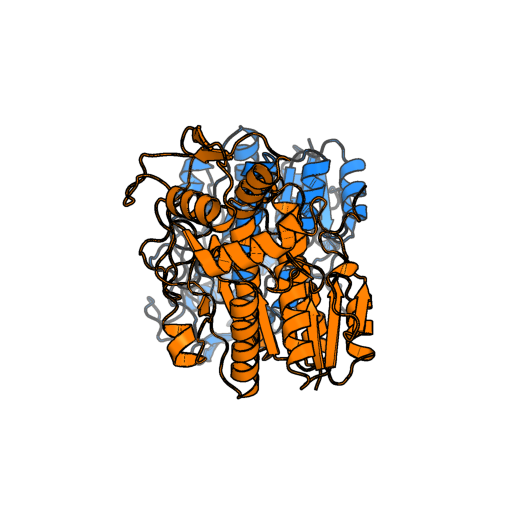4 SER B CA 1
ATOM 3084 C C . SER B 1 64 ? -17.609 -5.789 -23.234 1 98.75 64 SER B C 1
ATOM 3086 O O . SER B 1 64 ? -18.734 -6.133 -23.594 1 98.75 64 SER B O 1
ATOM 3088 N N . GLU B 1 65 ? -16.562 -6.324 -23.734 1 98.69 65 GLU B N 1
ATOM 3089 C CA . GLU B 1 65 ? -16.609 -7.312 -24.812 1 98.69 65 GLU B CA 1
ATOM 3090 C C . GLU B 1 65 ? -16.906 -8.703 -24.266 1 98.69 65 GLU B C 1
ATOM 3092 O O . GLU B 1 65 ? -17.141 -9.641 -25.047 1 98.69 65 GLU B O 1
ATOM 3097 N N . ASN B 1 66 ? -16.906 -8.883 -23 1 98.62 66 ASN B N 1
ATOM 3098 C CA . ASN B 1 66 ? -17.156 -10.164 -22.359 1 98.62 66 ASN B CA 1
ATOM 3099 C C . ASN B 1 66 ? -18.172 -10.031 -21.219 1 98.62 66 ASN B C 1
ATOM 3101 O O . ASN B 1 66 ? -17.828 -10.203 -20.047 1 98.62 66 ASN B O 1
ATOM 3105 N N . PRO B 1 67 ? -19.391 -9.836 -21.562 1 97.62 67 PRO B N 1
ATOM 3106 C CA . PRO B 1 67 ? -20.406 -9.516 -20.562 1 97.62 67 PRO B CA 1
ATOM 3107 C C . PRO B 1 67 ? -20.688 -10.68 -19.609 1 97.62 67 PRO B C 1
ATOM 3109 O O . PRO B 1 67 ? -21.297 -10.492 -18.547 1 97.62 67 PRO B O 1
ATOM 3112 N N . ASP B 1 68 ? -20.219 -11.859 -19.969 1 97.5 68 ASP B N 1
ATOM 3113 C CA . ASP B 1 68 ? -20.5 -13.031 -19.141 1 97.5 68 ASP B CA 1
ATOM 3114 C C . ASP B 1 68 ? -19.422 -13.219 -18.078 1 97.5 68 ASP B C 1
ATOM 3116 O O . ASP B 1 68 ? -19.484 -14.148 -17.266 1 97.5 68 ASP B O 1
ATOM 3120 N N . LEU B 1 69 ? -18.453 -12.367 -18.031 1 98.19 69 LEU B N 1
ATOM 3121 C CA . LEU B 1 69 ? -17.422 -12.445 -17 1 98.19 69 LEU B CA 1
ATOM 3122 C C . LEU B 1 69 ? -18 -12.219 -15.617 1 98.19 69 LEU B C 1
ATOM 3124 O O . LEU B 1 69 ? -18.703 -11.227 -15.391 1 98.19 69 LEU B O 1
ATOM 3128 N N . ASP B 1 70 ? -17.688 -13.102 -14.727 1 96.31 70 ASP B N 1
ATOM 3129 C CA . ASP B 1 70 ? -18.172 -12.906 -13.367 1 96.31 70 ASP B CA 1
ATOM 3130 C C . ASP B 1 70 ? -17.047 -13.055 -12.352 1 96.31 70 ASP B C 1
ATOM 3132 O O . ASP B 1 70 ? -17.25 -12.812 -11.156 1 96.31 70 ASP B O 1
ATOM 3136 N N . ALA B 1 71 ? -15.891 -13.453 -12.828 1 98.38 71 ALA B N 1
ATOM 3137 C CA . ALA B 1 71 ? -14.781 -13.719 -11.914 1 98.38 71 ALA B CA 1
ATOM 3138 C C . ALA B 1 71 ? -13.438 -13.359 -12.562 1 98.38 71 ALA B C 1
ATOM 3140 O O . ALA B 1 71 ? -13.297 -13.422 -13.781 1 98.38 71 ALA B O 1
ATOM 3141 N N . VAL B 1 72 ? -12.539 -12.977 -11.711 1 98.88 72 VAL B N 1
ATOM 3142 C CA . VAL B 1 72 ? -11.164 -12.695 -12.109 1 98.88 72 VAL B CA 1
ATOM 3143 C C . VAL B 1 72 ? -10.203 -13.555 -11.289 1 98.88 72 VAL B C 1
ATOM 3145 O O . VAL B 1 72 ? -10.328 -13.648 -10.07 1 98.88 72 VAL B O 1
ATOM 3148 N N . ILE B 1 73 ? -9.312 -14.258 -11.922 1 98.94 73 ILE B N 1
ATOM 3149 C CA . ILE B 1 73 ? -8.156 -14.914 -11.32 1 98.94 73 ILE B CA 1
ATOM 3150 C C . ILE B 1 73 ? -6.883 -14.172 -11.703 1 98.94 73 ILE B C 1
ATOM 3152 O O . ILE B 1 73 ? -6.574 -14.023 -12.891 1 98.94 73 ILE B O 1
ATOM 3156 N N . HIS B 1 74 ? -6.129 -13.734 -10.727 1 98.94 74 HIS B N 1
ATOM 3157 C CA . HIS B 1 74 ? -5.074 -12.75 -10.945 1 98.94 74 HIS B CA 1
ATOM 3158 C C . HIS B 1 74 ? -3.695 -13.359 -10.695 1 98.94 74 HIS B C 1
ATOM 3160 O O . HIS B 1 74 ? -3.352 -13.672 -9.555 1 98.94 74 HIS B O 1
ATOM 3166 N N . PHE B 1 75 ? -2.85 -13.469 -11.805 1 98.62 75 PHE B N 1
ATOM 3167 C CA . PHE B 1 75 ? -1.479 -13.953 -11.711 1 98.62 75 PHE B CA 1
ATOM 3168 C C . PHE B 1 75 ? -0.492 -12.891 -12.18 1 98.62 75 PHE B C 1
ATOM 3170 O O . PHE B 1 75 ? 0.708 -13.148 -12.281 1 98.62 75 PHE B O 1
ATOM 3177 N N . ALA B 1 76 ? -0.961 -11.703 -12.461 1 97.38 76 ALA B N 1
ATOM 3178 C CA . ALA B 1 76 ? -0.153 -10.688 -13.125 1 97.38 76 ALA B CA 1
ATOM 3179 C C . ALA B 1 76 ? 0.532 -9.781 -12.109 1 97.38 76 ALA B C 1
ATOM 3181 O O . ALA B 1 76 ? 0.013 -8.711 -11.773 1 97.38 76 ALA B O 1
ATOM 3182 N N . ALA B 1 77 ? 1.68 -10.109 -11.625 1 96.94 77 ALA B N 1
ATOM 3183 C CA . ALA B 1 77 ? 2.492 -9.305 -10.711 1 96.94 77 ALA B CA 1
ATOM 3184 C C . ALA B 1 77 ? 3.98 -9.578 -10.922 1 96.94 77 ALA B C 1
ATOM 3186 O O . ALA B 1 77 ? 4.363 -10.672 -11.336 1 96.94 77 ALA B O 1
ATOM 3187 N N . PHE B 1 78 ? 4.82 -8.555 -10.703 1 96.5 78 PHE B N 1
ATOM 3188 C CA . PHE B 1 78 ? 6.254 -8.805 -10.578 1 96.5 78 PHE B CA 1
ATOM 3189 C C . PHE B 1 78 ? 6.57 -9.547 -9.289 1 96.5 78 PHE B C 1
ATOM 3191 O O . PHE B 1 78 ? 5.953 -9.289 -8.25 1 96.5 78 PHE B O 1
ATOM 3198 N N . SER B 1 79 ? 7.562 -10.508 -9.398 1 93.94 79 SER B N 1
ATOM 3199 C CA . SER B 1 79 ? 7.652 -11.43 -8.266 1 93.94 79 SER B CA 1
ATOM 3200 C C . SER B 1 79 ? 9.102 -11.672 -7.867 1 93.94 79 SER B C 1
ATOM 3202 O O . SER B 1 79 ? 9.383 -12.508 -7 1 93.94 79 SER B O 1
ATOM 3204 N N . LEU B 1 80 ? 10.086 -10.977 -8.453 1 93.06 80 LEU B N 1
ATOM 3205 C CA . LEU B 1 80 ? 11.492 -11.234 -8.156 1 93.06 80 LEU B CA 1
ATOM 3206 C C . LEU B 1 80 ? 11.938 -10.445 -6.926 1 93.06 80 LEU B C 1
ATOM 3208 O O . LEU B 1 80 ? 12.086 -9.227 -6.984 1 93.06 80 LEU B O 1
ATOM 3212 N N . VAL B 1 81 ? 12.25 -11.133 -5.875 1 92.62 81 VAL B N 1
ATOM 3213 C CA . VAL B 1 81 ? 12.578 -10.523 -4.59 1 92.62 81 VAL B CA 1
ATOM 3214 C C . VAL B 1 81 ? 13.828 -9.656 -4.73 1 92.62 81 VAL B C 1
ATOM 3216 O O . VAL B 1 81 ? 13.836 -8.5 -4.305 1 92.62 81 VAL B O 1
ATOM 3219 N N . ALA B 1 82 ? 14.852 -10.25 -5.355 1 91.19 82 ALA B N 1
ATOM 3220 C CA . ALA B 1 82 ? 16.125 -9.531 -5.461 1 91.19 82 ALA B CA 1
ATOM 3221 C C . ALA B 1 82 ? 15.945 -8.219 -6.211 1 91.19 82 ALA B C 1
ATOM 3223 O O . ALA B 1 82 ? 16.453 -7.18 -5.781 1 91.19 82 ALA B O 1
ATOM 3224 N N . GLU B 1 83 ? 15.234 -8.273 -7.328 1 94.88 83 GLU B N 1
ATOM 3225 C CA . GLU B 1 83 ? 15 -7.047 -8.086 1 94.88 83 GLU B CA 1
ATOM 3226 C C . GLU B 1 83 ? 14.156 -6.055 -7.293 1 94.88 83 GLU B C 1
ATOM 3228 O O . GLU B 1 83 ? 14.375 -4.844 -7.375 1 94.88 83 GLU B O 1
ATOM 3233 N N . SER B 1 84 ? 13.203 -6.562 -6.555 1 97.31 84 SER B N 1
ATOM 3234 C CA . SER B 1 84 ? 12.32 -5.691 -5.781 1 97.31 84 SER B CA 1
ATOM 3235 C C . SER B 1 84 ? 13.117 -4.871 -4.766 1 97.31 84 SER B C 1
ATOM 3237 O O . SER B 1 84 ? 12.734 -3.744 -4.441 1 97.31 84 SER B O 1
ATOM 3239 N N . MET B 1 85 ? 14.203 -5.43 -4.234 1 96.69 85 MET B N 1
ATOM 3240 C CA . MET B 1 85 ? 15.047 -4.73 -3.271 1 96.69 85 MET B CA 1
ATOM 3241 C C . MET B 1 85 ? 15.789 -3.576 -3.938 1 96.69 85 MET B C 1
ATOM 3243 O O . MET B 1 85 ? 16.031 -2.539 -3.312 1 96.69 85 MET B O 1
ATOM 3247 N N . GLU B 1 86 ? 16.125 -3.76 -5.195 1 97.56 86 GLU B N 1
ATOM 3248 C CA . GLU B 1 86 ? 16.844 -2.74 -5.953 1 97.56 86 GLU B CA 1
ATOM 3249 C C . GLU B 1 86 ? 15.891 -1.71 -6.543 1 97.56 86 GLU B C 1
ATOM 3251 O O . GLU B 1 86 ? 16.234 -0.538 -6.688 1 97.56 86 GLU B O 1
ATOM 3256 N N . LYS B 1 87 ? 14.734 -2.15 -6.953 1 98.38 87 LYS B N 1
ATOM 3257 C CA . LYS B 1 87 ? 13.758 -1.303 -7.629 1 98.38 87 LYS B CA 1
ATOM 3258 C C . LYS B 1 87 ? 12.383 -1.431 -6.988 1 98.38 87 LYS B C 1
ATOM 3260 O O . LYS B 1 87 ? 11.406 -1.761 -7.664 1 98.38 87 LYS B O 1
ATOM 3265 N N . PRO B 1 88 ? 12.258 -1.027 -5.723 1 98.81 88 PRO B N 1
ATOM 3266 C CA . PRO B 1 88 ? 10.992 -1.239 -5.02 1 98.81 88 PRO B CA 1
ATOM 3267 C C . PRO B 1 88 ? 9.828 -0.494 -5.668 1 98.81 88 PRO B C 1
ATOM 3269 O O . PRO B 1 88 ? 8.711 -1.013 -5.715 1 98.81 88 PRO B O 1
ATOM 3272 N N . LEU B 1 89 ? 10.062 0.713 -6.168 1 98.94 89 LEU B N 1
ATOM 3273 C CA . LEU B 1 89 ? 8.977 1.517 -6.715 1 98.94 89 LEU B CA 1
ATOM 3274 C C . LEU B 1 89 ? 8.383 0.859 -7.957 1 98.94 89 LEU B C 1
ATOM 3276 O O . LEU B 1 89 ? 7.18 0.969 -8.211 1 98.94 89 LEU B O 1
ATOM 3280 N N . LYS B 1 90 ? 9.227 0.176 -8.758 1 98.56 90 LYS B N 1
ATOM 3281 C CA . LYS B 1 90 ? 8.742 -0.603 -9.891 1 98.56 90 LYS B CA 1
ATOM 3282 C C . LYS B 1 90 ? 7.695 -1.627 -9.453 1 98.56 90 LYS B C 1
ATOM 3284 O O . LYS B 1 90 ? 6.668 -1.796 -10.109 1 98.56 90 LYS B O 1
ATOM 3289 N N . TYR B 1 91 ? 7.914 -2.281 -8.375 1 98.62 91 TYR B N 1
ATOM 3290 C CA . TYR B 1 91 ? 7.035 -3.322 -7.855 1 98.62 91 TYR B CA 1
ATOM 3291 C C . TYR B 1 91 ? 5.773 -2.717 -7.25 1 98.62 91 TYR B C 1
ATOM 3293 O O . TYR B 1 91 ? 4.668 -3.217 -7.477 1 98.62 91 TYR B O 1
ATOM 3301 N N . PHE B 1 92 ? 5.934 -1.64 -6.465 1 98.88 92 PHE B N 1
ATOM 3302 C CA . PHE B 1 92 ? 4.754 -0.981 -5.914 1 98.88 92 PHE B CA 1
ATOM 3303 C C . PHE B 1 92 ? 3.873 -0.433 -7.031 1 98.88 92 PHE B C 1
ATOM 3305 O O . PHE B 1 92 ? 2.646 -0.496 -6.945 1 98.88 92 PHE B O 1
ATOM 3312 N N . ASP B 1 93 ? 4.469 0.136 -8.039 1 98.69 93 ASP B N 1
ATOM 3313 C CA . ASP B 1 93 ? 3.705 0.688 -9.148 1 98.69 93 ASP B CA 1
ATOM 3314 C C . ASP B 1 93 ? 2.953 -0.409 -9.898 1 98.69 93 ASP B C 1
ATOM 3316 O O . ASP B 1 93 ? 1.735 -0.323 -10.078 1 98.69 93 ASP B O 1
ATOM 3320 N N . ASN B 1 94 ? 3.67 -1.452 -10.258 1 98.44 94 ASN B N 1
ATOM 3321 C CA . ASN B 1 94 ? 3.07 -2.531 -11.031 1 98.44 94 ASN B CA 1
ATOM 3322 C C . ASN B 1 94 ? 2.059 -3.32 -10.203 1 98.44 94 ASN B C 1
ATOM 3324 O O . ASN B 1 94 ? 0.912 -3.496 -10.625 1 98.44 94 ASN B O 1
ATOM 3328 N N . ASN B 1 95 ? 2.49 -3.834 -9.055 1 98.69 95 ASN B N 1
ATOM 3329 C CA . ASN B 1 95 ? 1.666 -4.75 -8.273 1 98.69 95 ASN B CA 1
ATOM 3330 C C . ASN B 1 95 ? 0.543 -4.016 -7.547 1 98.69 95 ASN B C 1
ATOM 3332 O O . ASN B 1 95 ? -0.633 -4.336 -7.73 1 98.69 95 ASN B O 1
ATOM 3336 N N . THR B 1 96 ? 0.898 -2.967 -6.77 1 98.69 96 THR B N 1
ATOM 3337 C CA . THR B 1 96 ? -0.052 -2.32 -5.871 1 98.69 96 THR B CA 1
ATOM 3338 C C . THR B 1 96 ? -0.924 -1.326 -6.633 1 98.69 96 THR B C 1
ATOM 3340 O O . THR B 1 96 ? -2.152 -1.428 -6.613 1 98.69 96 THR B O 1
ATOM 3343 N N . ALA B 1 97 ? -0.266 -0.354 -7.316 1 98.62 97 ALA B N 1
ATOM 3344 C CA . ALA B 1 97 ? -1.042 0.645 -8.047 1 98.62 97 ALA B CA 1
ATOM 3345 C C . ALA B 1 97 ? -1.862 -0.003 -9.156 1 98.62 97 ALA B C 1
ATOM 3347 O O . ALA B 1 97 ? -2.988 0.417 -9.438 1 98.62 97 ALA B O 1
ATOM 3348 N N . GLY B 1 98 ? -1.256 -0.997 -9.844 1 98.69 98 GLY B N 1
ATOM 3349 C CA . GLY B 1 98 ? -1.997 -1.731 -10.852 1 98.69 98 GLY B CA 1
ATOM 3350 C C . GLY B 1 98 ? -3.246 -2.402 -10.312 1 98.69 98 GLY B C 1
ATOM 3351 O O . GLY B 1 98 ? -4.285 -2.416 -10.969 1 98.69 98 GLY B O 1
ATOM 3352 N N . MET B 1 99 ? -3.182 -2.969 -9.07 1 98.69 99 MET B N 1
ATOM 3353 C CA . MET B 1 99 ? -4.32 -3.604 -8.414 1 98.69 99 MET B CA 1
ATOM 3354 C C . MET B 1 99 ? -5.449 -2.602 -8.188 1 98.69 99 MET B C 1
ATOM 3356 O O . MET B 1 99 ? -6.621 -2.926 -8.383 1 98.69 99 MET B O 1
ATOM 3360 N N . ILE B 1 100 ? -5.078 -1.404 -7.75 1 98.88 100 ILE B N 1
ATOM 3361 C CA . ILE B 1 100 ? -6.066 -0.361 -7.5 1 98.88 100 ILE B CA 1
ATOM 3362 C C . ILE B 1 100 ? -6.855 -0.082 -8.773 1 98.88 100 ILE B C 1
ATOM 3364 O O . ILE B 1 100 ? -8.094 -0.055 -8.758 1 98.88 100 ILE B O 1
ATOM 3368 N N . LYS B 1 101 ? -6.145 0.114 -9.898 1 98.81 101 LYS B N 1
ATOM 3369 C CA . LYS B 1 101 ? -6.777 0.412 -11.18 1 98.81 101 LYS B CA 1
ATOM 3370 C C . LYS B 1 101 ? -7.699 -0.723 -11.609 1 98.81 101 LYS B C 1
ATOM 3372 O O . LYS B 1 101 ? -8.805 -0.48 -12.102 1 98.81 101 LYS B O 1
ATOM 3377 N N . LEU B 1 102 ? -7.238 -1.933 -11.43 1 98.88 102 LEU B N 1
ATOM 3378 C CA . LEU B 1 102 ? -8.039 -3.1 -11.797 1 98.88 102 LEU B CA 1
ATOM 3379 C C . LEU B 1 102 ? -9.328 -3.15 -10.984 1 98.88 102 LEU B C 1
ATOM 3381 O O . LEU B 1 102 ? -10.406 -3.336 -11.539 1 98.88 102 LEU B O 1
ATOM 3385 N N . LEU B 1 103 ? -9.227 -3 -9.664 1 98.94 103 LEU B N 1
ATOM 3386 C CA . LEU B 1 103 ? -10.375 -3.096 -8.766 1 98.94 103 LEU B CA 1
ATOM 3387 C C . LEU B 1 103 ? -11.398 -2.01 -9.07 1 98.94 103 LEU B C 1
ATOM 3389 O O . LEU B 1 103 ? -12.602 -2.234 -8.945 1 98.94 103 LEU B O 1
ATOM 3393 N N . GLU B 1 104 ? -10.898 -0.819 -9.438 1 98.88 104 GLU B N 1
ATOM 3394 C CA . GLU B 1 104 ? -11.82 0.247 -9.836 1 98.88 104 GLU B CA 1
ATOM 3395 C C . GLU B 1 104 ? -12.688 -0.183 -11.008 1 98.88 104 GLU B C 1
ATOM 3397 O O . GLU B 1 104 ? -13.906 0.013 -10.984 1 98.88 104 GLU B O 1
ATOM 3402 N N . VAL B 1 105 ? -12.078 -0.771 -12.031 1 98.81 105 VAL B N 1
ATOM 3403 C CA . VAL B 1 105 ? -12.828 -1.188 -13.219 1 98.81 105 VAL B CA 1
ATOM 3404 C C . VAL B 1 105 ? -13.734 -2.365 -12.867 1 98.81 105 VAL B C 1
ATOM 3406 O O . VAL B 1 105 ? -14.867 -2.445 -13.344 1 98.81 105 VAL B O 1
ATOM 3409 N N . MET B 1 106 ? -13.266 -3.344 -12.078 1 98.88 106 MET B N 1
ATOM 3410 C CA . MET B 1 106 ? -14.109 -4.445 -11.625 1 98.88 106 MET B CA 1
ATOM 3411 C C . MET B 1 106 ? -15.367 -3.92 -10.938 1 98.88 106 MET B C 1
ATOM 3413 O O . MET B 1 106 ? -16.469 -4.43 -11.172 1 98.88 106 MET B O 1
ATOM 3417 N N . ASN B 1 107 ? -15.133 -2.957 -10.023 1 98.69 107 ASN B N 1
ATOM 3418 C CA . ASN B 1 107 ? -16.266 -2.361 -9.328 1 98.69 107 ASN B CA 1
ATOM 3419 C C . ASN B 1 107 ? -17.266 -1.727 -10.305 1 98.69 107 ASN B C 1
ATOM 3421 O O . ASN B 1 107 ? -18.469 -1.871 -10.141 1 98.69 107 ASN B O 1
ATOM 3425 N N . GLU B 1 108 ? -16.75 -1.008 -11.32 1 98.56 108 GLU B N 1
ATOM 3426 C CA . GLU B 1 108 ? -17.578 -0.374 -12.344 1 98.56 108 GLU B CA 1
ATOM 3427 C C . GLU B 1 108 ? -18.453 -1.4 -13.07 1 98.56 108 GLU B C 1
ATOM 3429 O O . GLU B 1 108 ? -19.594 -1.112 -13.422 1 98.56 108 GLU B O 1
ATOM 3434 N N . PHE B 1 109 ? -17.938 -2.59 -13.297 1 98.56 109 PHE B N 1
ATOM 3435 C CA . PHE B 1 109 ? -18.609 -3.6 -14.102 1 98.56 109 PHE B CA 1
ATOM 3436 C C . PHE B 1 109 ? -19.266 -4.652 -13.219 1 98.56 109 PHE B C 1
ATOM 3438 O O . PHE B 1 109 ? -19.766 -5.664 -13.719 1 98.56 109 PHE B O 1
ATOM 3445 N N . ASN B 1 110 ? -19.219 -4.422 -11.922 1 98.12 110 ASN B N 1
ATOM 3446 C CA . ASN B 1 110 ? -19.875 -5.277 -10.938 1 98.12 110 ASN B CA 1
ATOM 3447 C C . ASN B 1 110 ? -19.344 -6.707 -11 1 98.12 110 ASN B C 1
ATOM 3449 O O . ASN B 1 110 ? -20.125 -7.664 -10.961 1 98.12 110 ASN B O 1
ATOM 3453 N N . ILE B 1 111 ? -18.062 -6.875 -11.258 1 98.31 111 ILE B N 1
ATOM 3454 C CA . ILE B 1 111 ? -17.391 -8.164 -11.125 1 98.31 111 ILE B CA 1
ATOM 3455 C C . ILE B 1 111 ? -16.953 -8.375 -9.68 1 98.31 111 ILE B C 1
ATOM 3457 O O . ILE B 1 111 ? -16.062 -7.684 -9.188 1 98.31 111 ILE B O 1
ATOM 3461 N N . LYS B 1 112 ? -17.438 -9.43 -9 1 97.88 112 LYS B N 1
ATOM 3462 C CA . LYS B 1 112 ? -17.391 -9.414 -7.539 1 97.88 112 LYS B CA 1
ATOM 3463 C C . LYS B 1 112 ? -16.578 -10.586 -7 1 97.88 112 LYS B C 1
ATOM 3465 O O . LYS B 1 112 ? -16.391 -10.719 -5.789 1 97.88 112 LYS B O 1
ATOM 3470 N N . HIS B 1 113 ? -16.156 -11.523 -7.848 1 98.81 113 HIS B N 1
ATOM 3471 C CA . HIS B 1 113 ? -15.375 -12.672 -7.402 1 98.81 113 HIS B CA 1
ATOM 3472 C C . HIS B 1 113 ? -13.93 -12.562 -7.855 1 98.81 113 HIS B C 1
ATOM 3474 O O . HIS B 1 113 ? -13.648 -12.5 -9.055 1 98.81 113 HIS B O 1
ATOM 3480 N N . PHE B 1 114 ? -13.055 -12.562 -6.891 1 98.88 114 PHE B N 1
ATOM 3481 C CA . PHE B 1 114 ? -11.641 -12.305 -7.164 1 98.88 114 PHE B CA 1
ATOM 3482 C C . PHE B 1 114 ? -10.766 -13.336 -6.465 1 98.88 114 PHE B C 1
ATOM 3484 O O . PHE B 1 114 ? -10.695 -13.367 -5.234 1 98.88 114 PHE B O 1
ATOM 3491 N N . VAL B 1 115 ? -10.094 -14.234 -7.207 1 98.94 115 VAL B N 1
ATOM 3492 C CA . VAL B 1 115 ? -9.094 -15.148 -6.66 1 98.94 115 VAL B CA 1
ATOM 3493 C C . VAL B 1 115 ? -7.695 -14.633 -6.969 1 98.94 115 VAL B C 1
ATOM 3495 O O . VAL B 1 115 ? -7.352 -14.391 -8.133 1 98.94 115 VAL B O 1
ATOM 3498 N N . PHE B 1 116 ? -6.887 -14.461 -5.957 1 98.81 116 PHE B N 1
ATOM 3499 C CA . PHE B 1 116 ? -5.645 -13.703 -6.031 1 98.81 116 PHE B CA 1
ATOM 3500 C C . PHE B 1 116 ? -4.449 -14.602 -5.734 1 98.81 116 PHE B C 1
ATOM 3502 O O . PHE B 1 116 ? -4.406 -15.266 -4.695 1 98.81 116 PHE B O 1
ATOM 3509 N N . SER B 1 117 ? -3.51 -14.648 -6.715 1 98.62 117 SER B N 1
ATOM 3510 C CA . SER B 1 117 ? -2.223 -15.297 -6.477 1 98.62 117 SER B CA 1
ATOM 3511 C C . SER B 1 117 ? -1.366 -14.484 -5.512 1 98.62 117 SER B C 1
ATOM 3513 O O . SER B 1 117 ? -0.638 -13.578 -5.93 1 98.62 117 SER B O 1
ATOM 3515 N N . SER B 1 118 ? -1.428 -14.812 -4.273 1 98.56 118 SER B N 1
ATOM 3516 C CA . SER B 1 118 ? -0.585 -14.164 -3.273 1 98.56 118 SER B CA 1
ATOM 3517 C C . SER B 1 118 ? 0.672 -14.984 -2.998 1 98.56 118 SER B C 1
ATOM 3519 O O . SER B 1 118 ? 1.185 -15.664 -3.889 1 98.56 118 SER B O 1
ATOM 3521 N N . THR B 1 119 ? 1.308 -14.781 -1.879 1 97.75 119 THR B N 1
ATOM 3522 C CA . THR B 1 119 ? 2.625 -15.367 -1.667 1 97.75 119 THR B CA 1
ATOM 3523 C C . THR B 1 119 ? 2.91 -15.539 -0.177 1 97.75 119 THR B C 1
ATOM 3525 O O . THR B 1 119 ? 2.408 -14.773 0.646 1 97.75 119 THR B O 1
ATOM 3528 N N . ALA B 1 120 ? 3.762 -16.484 0.09 1 95.88 120 ALA B N 1
ATOM 3529 C CA . ALA B 1 120 ? 4.254 -16.688 1.451 1 95.88 120 ALA B CA 1
ATOM 3530 C C . ALA B 1 120 ? 5.184 -15.555 1.873 1 95.88 120 ALA B C 1
ATOM 3532 O O . ALA B 1 120 ? 5.457 -15.375 3.062 1 95.88 120 ALA B O 1
ATOM 3533 N N . ALA B 1 121 ? 5.676 -14.773 0.886 1 95.25 121 ALA B N 1
ATOM 3534 C CA . ALA B 1 121 ? 6.594 -13.672 1.18 1 95.25 121 ALA B CA 1
ATOM 3535 C C . ALA B 1 121 ? 5.93 -12.633 2.082 1 95.25 121 ALA B C 1
ATOM 3537 O O . ALA B 1 121 ? 6.613 -11.805 2.689 1 95.25 121 ALA B O 1
ATOM 3538 N N . THR B 1 122 ? 4.574 -12.672 2.23 1 97.81 122 THR B N 1
ATOM 3539 C CA . THR B 1 122 ? 3.871 -11.711 3.074 1 97.81 122 THR B CA 1
ATOM 3540 C C . THR B 1 122 ? 4.148 -11.977 4.551 1 97.81 122 THR B C 1
ATOM 3542 O O . THR B 1 122 ? 3.955 -11.102 5.395 1 97.81 122 THR B O 1
ATOM 3545 N N . TYR B 1 123 ? 4.652 -13.195 4.867 1 96.5 123 TYR B N 1
ATOM 3546 C CA . TYR B 1 123 ? 4.836 -13.578 6.262 1 96.5 123 TYR B CA 1
ATOM 3547 C C . TYR B 1 123 ? 6.191 -13.109 6.781 1 96.5 123 TYR B C 1
ATOM 3549 O O . TYR B 1 123 ? 6.398 -13.023 7.992 1 96.5 123 TYR B O 1
ATOM 3557 N N . GLY B 1 124 ? 7.141 -12.805 5.906 1 94.06 124 GLY B N 1
ATOM 3558 C CA . GLY B 1 124 ? 8.484 -12.477 6.348 1 94.06 124 GLY B CA 1
ATOM 3559 C C . GLY B 1 124 ? 9.172 -13.617 7.074 1 94.06 124 GLY B C 1
ATOM 3560 O O . GLY B 1 124 ? 9.219 -14.742 6.57 1 94.06 124 GLY B O 1
ATOM 3561 N N . ILE B 1 125 ? 9.766 -13.344 8.227 1 91.94 125 ILE B N 1
ATOM 3562 C CA . ILE B 1 125 ? 10.336 -14.367 9.102 1 91.94 125 ILE B CA 1
ATOM 3563 C C . ILE B 1 125 ? 9.266 -14.891 10.055 1 91.94 125 ILE B C 1
ATOM 3565 O O . ILE B 1 125 ? 8.969 -14.258 11.07 1 91.94 125 ILE B O 1
ATOM 3569 N N . PRO B 1 126 ? 8.742 -16.016 9.742 1 92.81 126 PRO B N 1
ATOM 3570 C CA . PRO B 1 126 ? 7.598 -16.5 10.523 1 92.81 126 PRO B CA 1
ATOM 3571 C C . PRO B 1 126 ? 7.973 -16.891 11.953 1 92.81 126 PRO B C 1
ATOM 3573 O O . PRO B 1 126 ? 9.062 -17.422 12.188 1 92.81 126 PRO B O 1
ATOM 3576 N N . GLU B 1 127 ? 7.047 -16.688 12.859 1 91.94 127 GLU B N 1
ATOM 3577 C CA . GLU B 1 127 ? 7.238 -17 14.273 1 91.94 127 GLU B CA 1
ATOM 3578 C C . GLU B 1 127 ? 6.91 -18.453 14.562 1 91.94 127 GLU B C 1
ATOM 3580 O O . GLU B 1 127 ? 7.273 -18.984 15.625 1 91.94 127 GLU B O 1
ATOM 3585 N N . GLU B 1 128 ? 6.305 -19.094 13.609 1 93.81 128 GLU B N 1
ATOM 3586 C CA . GLU B 1 128 ? 5.922 -20.5 13.773 1 93.81 128 GLU B CA 1
ATOM 3587 C C . GLU B 1 128 ? 6.023 -21.25 12.445 1 93.81 128 GLU B C 1
ATOM 3589 O O . GLU B 1 128 ? 5.84 -20.672 11.383 1 93.81 128 GLU B O 1
ATOM 3594 N N . ILE B 1 129 ? 6.32 -22.594 12.516 1 91.56 129 ILE B N 1
ATOM 3595 C CA . ILE B 1 129 ? 6.391 -23.516 11.391 1 91.56 129 ILE B CA 1
ATOM 3596 C C . ILE B 1 129 ? 5.676 -24.812 11.75 1 91.56 129 ILE B C 1
ATOM 3598 O O . ILE B 1 129 ? 5.918 -25.391 12.812 1 91.56 129 ILE B O 1
ATOM 3602 N N . PRO B 1 130 ? 4.871 -25.359 10.992 1 95 130 PRO B N 1
ATOM 3603 C CA . PRO B 1 130 ? 4.441 -24.812 9.711 1 95 130 PRO B CA 1
ATOM 3604 C C . PRO B 1 130 ? 3.695 -23.484 9.867 1 95 130 PRO B C 1
ATOM 3606 O O . PRO B 1 130 ? 3.166 -23.188 10.938 1 95 130 PRO B O 1
ATOM 3609 N N . ILE B 1 131 ? 3.727 -22.703 8.789 1 96.56 131 ILE B N 1
ATOM 3610 C CA . ILE B 1 131 ? 3.135 -21.375 8.781 1 96.56 131 ILE B CA 1
ATOM 3611 C C . ILE B 1 131 ? 1.629 -21.484 8.555 1 96.56 131 ILE B C 1
ATOM 3613 O O . ILE B 1 131 ? 1.185 -22.094 7.582 1 96.56 131 ILE B O 1
ATOM 3617 N N . LYS B 1 132 ? 0.788 -20.875 9.398 1 97.25 132 LYS B N 1
ATOM 3618 C CA . LYS B 1 132 ? -0.668 -20.828 9.305 1 97.25 132 LYS B CA 1
ATOM 3619 C C . LYS B 1 132 ? -1.146 -19.484 8.758 1 97.25 132 LYS B C 1
ATOM 3621 O O . LYS B 1 132 ? -0.381 -18.516 8.711 1 97.25 132 LYS B O 1
ATOM 3626 N N . GLU B 1 133 ? -2.408 -19.5 8.297 1 98 133 GLU B N 1
ATOM 3627 C CA . GLU B 1 133 ? -2.959 -18.25 7.773 1 98 133 GLU B CA 1
ATOM 3628 C C . GLU B 1 133 ? -3.035 -17.188 8.867 1 98 133 GLU B C 1
ATOM 3630 O O . GLU B 1 133 ? -3.082 -15.984 8.57 1 98 133 GLU B O 1
ATOM 3635 N N . THR B 1 134 ? -3.033 -17.625 10.133 1 97.56 134 THR B N 1
ATOM 3636 C CA . THR B 1 134 ? -3.146 -16.703 11.266 1 97.56 134 THR B CA 1
ATOM 3637 C C . THR B 1 134 ? -1.776 -16.156 11.648 1 97.56 134 THR B C 1
ATOM 3639 O O . THR B 1 134 ? -1.679 -15.234 12.469 1 97.56 134 THR B O 1
ATOM 3642 N N . THR B 1 135 ? -0.668 -16.766 11.094 1 97.44 135 THR B N 1
ATOM 3643 C CA . THR B 1 135 ? 0.666 -16.234 11.359 1 97.44 135 THR B CA 1
ATOM 3644 C C . THR B 1 135 ? 0.764 -14.773 10.93 1 97.44 135 THR B C 1
ATOM 3646 O O . THR B 1 135 ? 0.309 -14.406 9.844 1 97.44 135 THR B O 1
ATOM 3649 N N . PRO B 1 136 ? 1.342 -13.898 11.828 1 96.94 136 PRO B N 1
ATOM 3650 C CA . PRO B 1 136 ? 1.456 -12.484 11.469 1 96.94 136 PRO B CA 1
ATOM 3651 C C . PRO B 1 136 ? 2.207 -12.266 10.164 1 96.94 136 PRO B C 1
ATOM 3653 O O . PRO B 1 136 ? 3.205 -12.938 9.898 1 96.94 136 PRO B O 1
ATOM 3656 N N . GLN B 1 137 ? 1.709 -11.383 9.391 1 97.19 137 GLN B N 1
ATOM 3657 C CA . GLN B 1 137 ? 2.336 -10.992 8.133 1 97.19 137 GLN B CA 1
ATOM 3658 C C . GLN B 1 137 ? 3.256 -9.789 8.32 1 97.19 137 GLN B C 1
ATOM 3660 O O . GLN B 1 137 ? 2.789 -8.688 8.602 1 97.19 137 GLN B O 1
ATOM 3665 N N . LYS B 1 138 ? 4.551 -9.992 8.203 1 96.19 138 LYS B N 1
ATOM 3666 C CA . LYS B 1 138 ? 5.586 -8.977 8.375 1 96.19 138 LYS B CA 1
ATOM 3667 C C . LYS B 1 138 ? 6.645 -9.078 7.281 1 96.19 138 LYS B C 1
ATOM 3669 O O . LYS B 1 138 ? 7.793 -9.43 7.551 1 96.19 138 LYS B O 1
ATOM 3674 N N . PRO B 1 139 ? 6.293 -8.633 6.031 1 96.88 139 PRO B N 1
ATOM 3675 C CA . PRO B 1 139 ? 7.207 -8.812 4.898 1 96.88 139 PRO B CA 1
ATOM 3676 C C . PRO B 1 139 ? 8.562 -8.148 5.129 1 96.88 139 PRO B C 1
ATOM 3678 O O . PRO B 1 139 ? 8.633 -7.07 5.73 1 96.88 139 PRO B O 1
ATOM 3681 N N . ILE B 1 140 ? 9.633 -8.711 4.551 1 95.88 140 ILE B N 1
ATOM 3682 C CA . ILE B 1 140 ? 10.984 -8.203 4.781 1 95.88 140 ILE B CA 1
ATOM 3683 C C . ILE B 1 140 ? 11.609 -7.781 3.453 1 95.88 140 ILE B C 1
ATOM 3685 O O . ILE B 1 140 ? 12.828 -7.645 3.35 1 95.88 140 ILE B O 1
ATOM 3689 N N . ASN B 1 141 ? 10.859 -7.699 2.398 1 96.5 141 ASN B N 1
ATOM 3690 C CA . ASN B 1 141 ? 11.266 -7.195 1.091 1 96.5 141 ASN B CA 1
ATOM 3691 C C . ASN B 1 141 ? 10.102 -6.52 0.365 1 96.5 141 ASN B C 1
ATOM 3693 O O . ASN B 1 141 ? 8.938 -6.75 0.698 1 96.5 141 ASN B O 1
ATOM 3697 N N . PRO B 1 142 ? 10.375 -5.645 -0.685 1 98.44 142 PRO B N 1
ATOM 3698 C CA . PRO B 1 142 ? 9.32 -4.875 -1.347 1 98.44 142 PRO B CA 1
ATOM 3699 C C . PRO B 1 142 ? 8.336 -5.762 -2.109 1 98.44 142 PRO B C 1
ATOM 3701 O O . PRO B 1 142 ? 7.156 -5.426 -2.219 1 98.44 142 PRO B O 1
ATOM 3704 N N . TYR B 1 143 ? 8.797 -6.887 -2.629 1 97.75 143 TYR B N 1
ATOM 3705 C CA . TYR B 1 143 ? 7.867 -7.812 -3.273 1 97.75 143 TYR B CA 1
ATOM 3706 C C . TYR B 1 143 ? 6.789 -8.273 -2.301 1 97.75 143 TYR B C 1
ATOM 3708 O O . TYR B 1 143 ? 5.598 -8.117 -2.568 1 97.75 143 TYR B O 1
ATOM 3716 N N . GLY B 1 144 ? 7.227 -8.867 -1.176 1 98 144 GLY B N 1
ATOM 3717 C CA . GLY B 1 144 ? 6.277 -9.297 -0.158 1 98 144 GLY B CA 1
ATOM 3718 C C . GLY B 1 144 ? 5.371 -8.172 0.318 1 98 144 GLY B C 1
ATOM 3719 O O . GLY B 1 144 ? 4.172 -8.375 0.509 1 98 144 GLY B O 1
ATOM 3720 N N . GLU B 1 145 ? 5.98 -7 0.51 1 98.44 145 GLU B N 1
ATOM 3721 C CA . GLU B 1 145 ? 5.215 -5.828 0.927 1 98.44 145 GLU B CA 1
ATOM 3722 C C . GLU B 1 145 ? 4.152 -5.469 -0.106 1 98.44 145 GLU B C 1
ATOM 3724 O O . GLU B 1 145 ? 3.014 -5.16 0.25 1 98.44 145 GLU B O 1
ATOM 3729 N N . SER B 1 146 ? 4.535 -5.434 -1.379 1 98.75 146 SER B N 1
ATOM 3730 C CA . SER B 1 146 ? 3.604 -5.07 -2.441 1 98.75 146 SER B CA 1
ATOM 3731 C C . SER B 1 146 ? 2.422 -6.031 -2.49 1 98.75 146 SER B C 1
ATOM 3733 O O . SER B 1 146 ? 1.28 -5.609 -2.689 1 98.75 146 SER B O 1
ATOM 3735 N N . LYS B 1 147 ? 2.641 -7.324 -2.324 1 98.81 147 LYS B N 1
ATOM 3736 C CA . LYS B 1 147 ? 1.578 -8.328 -2.344 1 98.81 147 LYS B CA 1
ATOM 3737 C C . LYS B 1 147 ? 0.675 -8.195 -1.12 1 98.81 147 LYS B C 1
ATOM 3739 O O . LYS B 1 147 ? -0.539 -8.383 -1.216 1 98.81 147 LYS B O 1
ATOM 3744 N N . LEU B 1 148 ? 1.302 -7.941 0.013 1 98.81 148 LEU B N 1
ATOM 3745 C CA . LEU B 1 148 ? 0.49 -7.719 1.205 1 98.81 148 LEU B CA 1
ATOM 3746 C C . LEU B 1 148 ? -0.39 -6.484 1.039 1 98.81 148 LEU B C 1
ATOM 3748 O O . LEU B 1 148 ? -1.544 -6.477 1.472 1 98.81 148 LEU B O 1
ATOM 3752 N N . MET B 1 149 ? 0.155 -5.414 0.488 1 98.88 149 MET B N 1
ATOM 3753 C CA . MET B 1 149 ? -0.638 -4.219 0.203 1 98.88 149 MET B CA 1
ATOM 3754 C C . MET B 1 149 ? -1.812 -4.555 -0.71 1 98.88 149 MET B C 1
ATOM 3756 O O . MET B 1 149 ? -2.916 -4.039 -0.523 1 98.88 149 MET B O 1
ATOM 3760 N N . MET B 1 150 ? -1.578 -5.402 -1.704 1 98.88 150 MET B N 1
ATOM 3761 C CA . MET B 1 150 ? -2.658 -5.832 -2.588 1 98.88 150 MET B CA 1
ATOM 3762 C C . MET B 1 150 ? -3.764 -6.527 -1.8 1 98.88 150 MET B C 1
ATOM 3764 O O . MET B 1 150 ? -4.945 -6.219 -1.979 1 98.88 150 MET B O 1
ATOM 3768 N N . GLU B 1 151 ? -3.41 -7.477 -0.904 1 98.88 151 GLU B N 1
ATOM 3769 C CA . GLU B 1 151 ? -4.398 -8.133 -0.053 1 98.88 151 GLU B CA 1
ATOM 3770 C C . GLU B 1 151 ? -5.207 -7.109 0.745 1 98.88 151 GLU B C 1
ATOM 3772 O O . GLU B 1 151 ? -6.426 -7.23 0.859 1 98.88 151 GLU B O 1
ATOM 3777 N N . THR B 1 152 ? -4.512 -6.156 1.284 1 98.81 152 THR B N 1
ATOM 3778 C CA . THR B 1 152 ? -5.129 -5.148 2.141 1 98.81 152 THR B CA 1
ATOM 3779 C C . THR B 1 152 ? -6.129 -4.309 1.354 1 98.81 152 THR B C 1
ATOM 3781 O O . THR B 1 152 ? -7.234 -4.043 1.83 1 98.81 152 THR B O 1
ATOM 3784 N N . ILE B 1 153 ? -5.746 -3.883 0.186 1 98.88 153 ILE B N 1
ATOM 3785 C CA . ILE B 1 153 ? -6.617 -3.076 -0.662 1 98.88 153 ILE B CA 1
ATOM 3786 C C . ILE B 1 153 ? -7.859 -3.881 -1.038 1 98.88 153 ILE B C 1
ATOM 3788 O O . ILE B 1 153 ? -8.969 -3.348 -1.055 1 98.88 153 ILE B O 1
ATOM 3792 N N . MET B 1 154 ? -7.688 -5.168 -1.315 1 98.88 154 MET B N 1
ATOM 3793 C CA . MET B 1 154 ? -8.82 -6.035 -1.63 1 98.88 154 MET B CA 1
ATOM 3794 C C . MET B 1 154 ? -9.75 -6.172 -0.429 1 98.88 154 MET B C 1
ATOM 3796 O O . MET B 1 154 ? -10.977 -6.234 -0.588 1 98.88 154 MET B O 1
ATOM 3800 N N . LYS B 1 155 ? -9.172 -6.254 0.773 1 98.81 155 LYS B N 1
ATOM 3801 C CA . LYS B 1 155 ? -9.977 -6.332 1.991 1 98.81 155 LYS B CA 1
ATOM 3802 C C . LYS B 1 155 ? -10.93 -5.145 2.1 1 98.81 155 LYS B C 1
ATOM 3804 O O . LYS B 1 155 ? -12.109 -5.312 2.389 1 98.81 155 LYS B O 1
ATOM 3809 N N . TRP B 1 156 ? -10.438 -4.008 1.851 1 98.75 156 TRP B N 1
ATOM 3810 C CA . TRP B 1 156 ? -11.258 -2.807 1.959 1 98.75 156 TRP B CA 1
ATOM 3811 C C . TRP B 1 156 ? -12.234 -2.707 0.792 1 98.75 156 TRP B C 1
ATOM 3813 O O . TRP B 1 156 ? -13.328 -2.156 0.937 1 98.75 156 TRP B O 1
ATOM 3823 N N . SER B 1 157 ? -11.844 -3.209 -0.402 1 98.81 157 SER B N 1
ATOM 3824 C CA . SER B 1 157 ? -12.766 -3.273 -1.532 1 98.81 157 SER B CA 1
ATOM 3825 C C . SER B 1 157 ? -13.93 -4.219 -1.247 1 98.81 157 SER B C 1
ATOM 3827 O O . SER B 1 157 ? -15.055 -3.975 -1.685 1 98.81 157 SER B O 1
ATOM 3829 N N . ASP B 1 158 ? -13.617 -5.309 -0.539 1 98.88 158 ASP B N 1
ATOM 3830 C CA . ASP B 1 158 ? -14.664 -6.234 -0.113 1 98.88 158 ASP B CA 1
ATOM 3831 C C . ASP B 1 158 ? -15.672 -5.539 0.805 1 98.88 158 ASP B C 1
ATOM 3833 O O . ASP B 1 158 ? -16.875 -5.652 0.608 1 98.88 158 ASP B O 1
ATOM 3837 N N . GLN B 1 159 ? -15.18 -4.812 1.763 1 98.38 159 GLN B N 1
ATOM 3838 C CA . GLN B 1 159 ? -16.031 -4.152 2.748 1 98.38 159 GLN B CA 1
ATOM 3839 C C . GLN B 1 159 ? -16.875 -3.062 2.102 1 98.38 159 GLN B C 1
ATOM 3841 O O . GLN B 1 159 ? -18.062 -2.932 2.404 1 98.38 159 GLN B O 1
ATOM 3846 N N . ALA B 1 160 ? -16.297 -2.297 1.209 1 98.56 160 ALA B N 1
ATOM 3847 C CA . ALA B 1 160 ? -16.969 -1.117 0.659 1 98.56 160 ALA B CA 1
ATOM 3848 C C . ALA B 1 160 ? -17.859 -1.49 -0.521 1 98.56 160 ALA B C 1
ATOM 3850 O O . ALA B 1 160 ? -18.922 -0.9 -0.712 1 98.56 160 ALA B O 1
ATOM 3851 N N . TYR B 1 161 ? -17.375 -2.471 -1.358 1 98.56 161 TYR B N 1
ATOM 3852 C CA . TYR B 1 161 ? -18.016 -2.662 -2.656 1 98.56 161 TYR B CA 1
ATOM 3853 C C . TYR B 1 161 ? -18.578 -4.07 -2.785 1 98.56 161 TYR B C 1
ATOM 3855 O O . TYR B 1 161 ? -19.281 -4.379 -3.748 1 98.56 161 TYR B O 1
ATOM 3863 N N . GLY B 1 162 ? -18.25 -4.941 -1.862 1 98.62 162 GLY B N 1
ATOM 3864 C CA . GLY B 1 162 ? -18.719 -6.312 -1.927 1 98.62 162 GLY B CA 1
ATOM 3865 C C . GLY B 1 162 ? -17.906 -7.188 -2.865 1 98.62 162 GLY B C 1
ATOM 3866 O O . GLY B 1 162 ? -18.359 -8.266 -3.262 1 98.62 162 GLY B O 1
ATOM 3867 N N . ILE B 1 163 ? -16.766 -6.758 -3.33 1 98.69 163 ILE B N 1
ATOM 3868 C CA . ILE B 1 163 ? -15.867 -7.586 -4.129 1 98.69 163 ILE B CA 1
ATOM 3869 C C . ILE B 1 163 ? -15.219 -8.648 -3.24 1 98.69 163 ILE B C 1
ATOM 3871 O O . ILE B 1 163 ? -14.195 -8.383 -2.604 1 98.69 163 ILE B O 1
ATOM 3875 N N . LYS B 1 164 ? -15.75 -9.844 -3.225 1 98.88 164 LYS B N 1
ATOM 3876 C CA . LYS B 1 164 ? -15.227 -10.938 -2.42 1 98.88 164 LYS B CA 1
ATOM 3877 C C . LYS B 1 164 ? -13.93 -11.484 -3.016 1 98.88 164 LYS B C 1
ATOM 3879 O O . LYS B 1 164 ? -13.797 -11.586 -4.238 1 98.88 164 LYS B O 1
ATOM 3884 N N . PHE B 1 165 ? -12.969 -11.828 -2.125 1 98.94 165 PHE B N 1
ATOM 3885 C CA . PHE B 1 165 ? -11.68 -12.258 -2.664 1 98.94 165 PHE B CA 1
ATOM 3886 C C . PHE B 1 165 ? -11.086 -13.383 -1.822 1 98.94 165 PHE B C 1
ATOM 3888 O O . PHE B 1 165 ? -11.414 -13.516 -0.642 1 98.94 165 PHE B O 1
ATOM 3895 N N . VAL B 1 166 ? -10.234 -14.195 -2.451 1 98.94 166 VAL B N 1
ATOM 3896 C CA . VAL B 1 166 ? -9.461 -15.25 -1.797 1 98.94 166 VAL B CA 1
ATOM 3897 C C . VAL B 1 166 ? -7.992 -15.141 -2.211 1 98.94 166 VAL B C 1
ATOM 3899 O O . VAL B 1 166 ? -7.625 -15.539 -3.32 1 98.94 166 VAL B O 1
ATOM 3902 N N . PRO B 1 167 ? -7.188 -14.547 -1.341 1 98.88 167 PRO B N 1
ATOM 3903 C CA . PRO B 1 167 ? -5.746 -14.688 -1.582 1 98.88 167 PRO B CA 1
ATOM 3904 C C . PRO B 1 167 ? -5.227 -16.094 -1.28 1 98.88 167 PRO B C 1
ATOM 3906 O O . PRO B 1 167 ? -5.449 -16.609 -0.185 1 98.88 167 PRO B O 1
ATOM 3909 N N . LEU B 1 168 ? -4.656 -16.672 -2.26 1 98.88 168 LEU B N 1
ATOM 3910 C CA . LEU B 1 168 ? -3.967 -17.938 -2.104 1 98.88 168 LEU B CA 1
ATOM 3911 C C . LEU B 1 168 ? -2.471 -17.734 -1.896 1 98.88 168 LEU B C 1
ATOM 3913 O O . LEU B 1 168 ? -1.755 -17.375 -2.832 1 98.88 168 LEU B O 1
ATOM 3917 N N . ARG B 1 169 ? -2.053 -17.938 -0.649 1 98.56 169 ARG B N 1
ATOM 3918 C CA . ARG B 1 169 ? -0.658 -17.703 -0.287 1 98.56 169 ARG B CA 1
ATOM 3919 C C . ARG B 1 169 ? 0.166 -18.984 -0.455 1 98.56 169 ARG B C 1
ATOM 3921 O O . ARG B 1 169 ? 0.194 -19.828 0.437 1 98.56 169 ARG B O 1
ATOM 3928 N N . TYR B 1 170 ? 0.766 -18.984 -1.583 1 95 170 TYR B N 1
ATOM 3929 C CA . TYR B 1 170 ? 1.535 -20.203 -1.803 1 95 170 TYR B CA 1
ATOM 3930 C C . TYR B 1 170 ? 3.031 -19.922 -1.781 1 95 170 TYR B C 1
ATOM 3932 O O . TYR B 1 170 ? 3.449 -18.766 -1.854 1 95 170 TYR B O 1
ATOM 3940 N N . PHE B 1 171 ? 3.826 -20.938 -1.541 1 89.62 171 PHE B N 1
ATOM 3941 C CA . PHE B 1 171 ? 5.238 -20.844 -1.193 1 89.62 171 PHE B CA 1
ATOM 3942 C C . PHE B 1 171 ? 6.113 -20.953 -2.438 1 89.62 171 PHE B C 1
ATOM 3944 O O . PHE B 1 171 ? 6.086 -20.078 -3.301 1 89.62 171 PHE B O 1
ATOM 3951 N N . ASN B 1 172 ? 6.723 -22.109 -2.803 1 92.62 172 ASN B N 1
ATOM 3952 C CA . ASN B 1 172 ? 7.484 -22.281 -4.035 1 92.62 172 ASN B CA 1
ATOM 3953 C C . ASN B 1 172 ? 6.727 -23.141 -5.051 1 92.62 172 ASN B C 1
ATOM 3955 O O . ASN B 1 172 ? 6.074 -24.109 -4.684 1 92.62 172 ASN B O 1
ATOM 3959 N N . VAL B 1 173 ? 6.742 -22.609 -6.262 1 95.69 173 VAL B N 1
ATOM 3960 C CA . VAL B 1 173 ? 6.098 -23.359 -7.324 1 95.69 173 VAL B CA 1
ATOM 3961 C C . VAL B 1 173 ? 7.148 -24.109 -8.141 1 95.69 173 VAL B C 1
ATOM 3963 O O . VAL B 1 173 ? 8.211 -23.578 -8.438 1 95.69 173 VAL B O 1
ATOM 3966 N N . ALA B 1 174 ? 6.883 -25.344 -8.367 1 95.38 174 ALA B N 1
ATOM 3967 C CA . ALA B 1 174 ? 7.77 -26.172 -9.18 1 95.38 174 ALA B CA 1
ATOM 3968 C C . ALA B 1 174 ? 6.977 -27.188 -10 1 95.38 174 ALA B C 1
ATOM 3970 O O . ALA B 1 174 ? 5.949 -27.703 -9.547 1 95.38 174 ALA B O 1
ATOM 3971 N N . GLY B 1 175 ? 7.516 -27.516 -11.164 1 96.5 175 GLY B N 1
ATOM 3972 C CA . GLY B 1 175 ? 6.844 -28.438 -12.047 1 96.5 175 GLY B CA 1
ATOM 3973 C C . GLY B 1 175 ? 6.391 -27.812 -13.352 1 96.5 175 GLY B C 1
ATOM 3974 O O . GLY B 1 175 ? 6.695 -26.641 -13.617 1 96.5 175 GLY B O 1
ATOM 3975 N N . ALA B 1 176 ? 5.738 -28.547 -14.148 1 97.94 176 ALA B N 1
ATOM 3976 C CA . ALA B 1 176 ? 5.184 -28.125 -15.438 1 97.94 176 ALA B CA 1
ATOM 3977 C C . ALA B 1 176 ? 4.055 -29.062 -15.875 1 97.94 176 ALA B C 1
ATOM 3979 O O . ALA B 1 176 ? 3.705 -30 -15.164 1 97.94 176 ALA B O 1
ATOM 3980 N N . LYS B 1 177 ? 3.42 -28.703 -16.984 1 97.88 177 LYS B N 1
ATOM 3981 C CA . LYS B 1 177 ? 2.453 -29.641 -17.562 1 97.88 177 LYS B CA 1
ATOM 3982 C C . LYS B 1 177 ? 3.109 -30.984 -17.875 1 97.88 177 LYS B C 1
ATOM 3984 O O . LYS B 1 177 ? 4.16 -31.016 -18.516 1 97.88 177 LYS B O 1
ATOM 3989 N N . PRO B 1 178 ? 2.477 -32.031 -17.422 1 96.38 178 PRO B N 1
ATOM 3990 C CA . PRO B 1 178 ? 3.133 -33.312 -17.516 1 96.38 178 PRO B CA 1
ATOM 3991 C C . PRO B 1 178 ? 3.502 -33.688 -18.953 1 96.38 178 PRO B C 1
ATOM 3993 O O . PRO B 1 178 ? 4.484 -34.406 -19.172 1 96.38 178 PRO B O 1
ATOM 3996 N N . ASP B 1 179 ? 2.771 -33.219 -19.969 1 96.31 179 ASP B N 1
ATOM 3997 C CA . ASP B 1 179 ? 3.057 -33.594 -21.359 1 96.31 179 ASP B CA 1
ATOM 3998 C C . ASP B 1 179 ? 4.145 -32.719 -21.938 1 96.31 179 ASP B C 1
ATOM 4000 O O . ASP B 1 179 ? 4.492 -32.844 -23.125 1 96.31 179 ASP B O 1
ATOM 4004 N N . GLY B 1 180 ? 4.66 -31.734 -21.125 1 96.12 180 GLY B N 1
ATOM 4005 C CA . GLY B 1 180 ? 5.797 -30.906 -21.5 1 96.12 180 GLY B CA 1
ATOM 4006 C C . GLY B 1 180 ? 5.43 -29.766 -22.422 1 96.12 180 GLY B C 1
ATOM 4007 O O . GLY B 1 180 ? 6.305 -29.078 -22.953 1 96.12 180 GLY B O 1
ATOM 4008 N N . SER B 1 181 ? 4.148 -29.484 -22.625 1 96.44 181 SER B N 1
ATOM 4009 C CA . SER B 1 181 ? 3.746 -28.5 -23.625 1 96.44 181 SER B CA 1
ATOM 4010 C C . SER B 1 181 ? 3.867 -27.078 -23.094 1 96.44 181 SER B C 1
ATOM 4012 O O . SER B 1 181 ? 4.031 -26.125 -23.859 1 96.44 181 SER B O 1
ATOM 4014 N N . ILE B 1 182 ? 3.734 -26.875 -21.812 1 97.44 182 ILE B N 1
ATOM 4015 C CA . ILE B 1 182 ? 3.969 -25.578 -21.188 1 97.44 182 ILE B CA 1
ATOM 4016 C C . ILE B 1 182 ? 4.801 -25.75 -19.922 1 97.44 182 ILE B C 1
ATOM 4018 O O . ILE B 1 182 ? 4.758 -26.797 -19.281 1 97.44 182 ILE B O 1
ATOM 4022 N N . GLY B 1 183 ? 5.59 -24.828 -19.609 1 97.06 183 GLY B N 1
ATOM 4023 C CA . GLY B 1 183 ? 6.48 -24.891 -18.469 1 97.06 183 GLY B CA 1
ATOM 4024 C C . GLY B 1 183 ? 7.07 -23.547 -18.094 1 97.06 183 GLY B C 1
ATOM 4025 O O . GLY B 1 183 ? 6.605 -22.5 -18.562 1 97.06 183 GLY B O 1
ATOM 4026 N N . GLU B 1 184 ? 7.965 -23.562 -17.125 1 95.31 184 GLU B N 1
ATOM 4027 C CA . GLU B 1 184 ? 8.555 -22.375 -16.547 1 95.31 184 GLU B CA 1
ATOM 4028 C C . GLU B 1 184 ? 9.664 -21.812 -17.422 1 95.31 184 GLU B C 1
ATOM 4030 O O . GLU B 1 184 ? 10.609 -22.531 -17.781 1 95.31 184 GLU B O 1
ATOM 4035 N N . ASP B 1 185 ? 9.5 -20.594 -17.797 1 92.88 185 ASP B N 1
ATOM 4036 C CA . ASP B 1 185 ? 10.492 -19.891 -18.609 1 92.88 185 ASP B CA 1
ATOM 4037 C C . ASP B 1 185 ? 10.547 -18.406 -18.266 1 92.88 185 ASP B C 1
ATOM 4039 O O . ASP B 1 185 ? 9.766 -17.609 -18.812 1 92.88 185 ASP B O 1
ATOM 4043 N N . HIS B 1 186 ? 11.422 -18.047 -17.375 1 86.56 186 HIS B N 1
ATOM 4044 C CA . HIS B 1 186 ? 11.625 -16.641 -17 1 86.56 186 HIS B CA 1
ATOM 4045 C C . HIS B 1 186 ? 13.102 -16.266 -17.062 1 86.56 186 HIS B C 1
ATOM 4047 O O . HIS B 1 186 ? 13.969 -17.125 -16.969 1 86.56 186 HIS B O 1
ATOM 4053 N N . GLY B 1 187 ? 13.477 -14.969 -17.375 1 79.81 187 GLY B N 1
ATOM 4054 C CA . GLY B 1 187 ? 14.844 -14.469 -17.312 1 79.81 187 GLY B CA 1
ATOM 4055 C C . GLY B 1 187 ? 15 -13.266 -16.406 1 79.81 187 GLY B C 1
ATOM 4056 O O . GLY B 1 187 ? 14.164 -12.359 -16.406 1 79.81 187 GLY B O 1
ATOM 4057 N N . PRO B 1 188 ? 16 -13.148 -15.641 1 79.88 188 PRO B N 1
ATOM 4058 C CA . PRO B 1 188 ? 16.953 -14.195 -15.227 1 79.88 188 PRO B CA 1
ATOM 4059 C C . PRO B 1 188 ? 16.312 -15.25 -14.328 1 79.88 188 PRO B C 1
ATOM 4061 O O . PRO B 1 188 ? 15.359 -14.953 -13.602 1 79.88 188 PRO B O 1
ATOM 4064 N N . GLU B 1 189 ? 16.797 -16.516 -14.445 1 82.31 189 GLU B N 1
ATOM 4065 C CA . GLU B 1 189 ? 16.281 -17.578 -13.602 1 82.31 189 GLU B CA 1
ATOM 4066 C C . GLU B 1 189 ? 16.953 -17.578 -12.227 1 82.31 189 GLU B C 1
ATOM 4068 O O . GLU B 1 189 ? 18.172 -17.641 -12.125 1 82.31 189 GLU B O 1
ATOM 4073 N N . THR B 1 190 ? 16.141 -17.469 -11.219 1 82.06 190 THR B N 1
ATOM 4074 C CA . THR B 1 190 ? 16.688 -17.375 -9.867 1 82.06 190 THR B CA 1
ATOM 4075 C C . THR B 1 190 ? 16.156 -18.516 -8.992 1 82.06 190 THR B C 1
ATOM 4077 O O . THR B 1 190 ? 16.609 -18.688 -7.859 1 82.06 190 THR B O 1
ATOM 4080 N N . HIS B 1 191 ? 15.312 -19.391 -9.531 1 89.25 191 HIS B N 1
ATOM 4081 C CA . HIS B 1 191 ? 14.688 -20.438 -8.734 1 89.25 191 HIS B CA 1
ATOM 4082 C C . HIS B 1 191 ? 15.516 -21.719 -8.758 1 89.25 191 HIS B C 1
ATOM 4084 O O . HIS B 1 191 ? 16.125 -22.047 -9.773 1 89.25 191 HIS B O 1
ATOM 4090 N N . LEU B 1 192 ? 15.484 -22.391 -7.73 1 92.12 192 LEU B N 1
ATOM 4091 C CA . LEU B 1 192 ? 16.359 -23.531 -7.492 1 92.12 192 LEU B CA 1
ATOM 4092 C C . LEU B 1 192 ? 16.141 -24.609 -8.547 1 92.12 192 LEU B C 1
ATOM 4094 O O . LEU B 1 192 ? 17.078 -24.984 -9.25 1 92.12 192 LEU B O 1
ATOM 4098 N N . LEU B 1 193 ? 14.914 -25.062 -8.703 1 94.06 193 LEU B N 1
ATOM 4099 C CA . LEU B 1 193 ? 14.672 -26.25 -9.523 1 94.06 193 LEU B CA 1
ATOM 4100 C C . LEU B 1 193 ? 15.008 -25.969 -10.984 1 94.06 193 LEU B C 1
ATOM 4102 O O . LEU B 1 193 ? 15.711 -26.75 -11.625 1 94.06 193 LEU B O 1
ATOM 4106 N N . PRO B 1 194 ? 14.578 -24.812 -11.516 1 93.38 194 PRO B N 1
ATOM 4107 C CA . PRO B 1 194 ? 14.969 -24.516 -12.891 1 93.38 194 PRO B CA 1
ATOM 4108 C C . PRO B 1 194 ? 16.484 -24.453 -13.078 1 93.38 194 PRO B C 1
ATOM 4110 O O . PRO B 1 194 ? 17 -24.906 -14.102 1 93.38 194 PRO B O 1
ATOM 4113 N N . ILE B 1 195 ? 17.156 -23.953 -12.117 1 92.62 195 ILE B N 1
ATOM 4114 C CA . ILE B 1 195 ? 18.609 -23.859 -12.211 1 92.62 195 ILE B CA 1
ATOM 4115 C C . ILE B 1 195 ? 19.219 -25.266 -12.188 1 92.62 195 ILE B C 1
ATOM 4117 O O . ILE B 1 195 ? 20.125 -25.562 -12.969 1 92.62 195 ILE B O 1
ATOM 4121 N N . ILE B 1 196 ? 18.75 -26.062 -11.305 1 96.38 196 ILE B N 1
ATOM 4122 C CA . ILE B 1 196 ? 19.188 -27.453 -11.227 1 96.38 196 ILE B CA 1
ATOM 4123 C C . ILE B 1 196 ? 19 -28.141 -12.578 1 96.38 196 ILE B C 1
ATOM 4125 O O . ILE B 1 196 ? 19.891 -28.828 -13.07 1 96.38 196 ILE B O 1
ATOM 4129 N N . LEU B 1 197 ? 17.875 -27.953 -13.164 1 95.81 197 LEU B N 1
ATOM 4130 C CA . LEU B 1 197 ? 17.531 -28.625 -14.414 1 95.81 197 LEU B CA 1
ATOM 4131 C C . LEU B 1 197 ? 18.344 -28.047 -15.578 1 95.81 197 LEU B C 1
ATOM 4133 O O . LEU B 1 197 ? 18.625 -28.75 -16.547 1 95.81 197 LEU B O 1
ATOM 4137 N N . GLN B 1 198 ? 18.703 -26.797 -15.477 1 92.69 198 GLN B N 1
ATOM 4138 C CA . GLN B 1 198 ? 19.594 -26.203 -16.469 1 92.69 198 GLN B CA 1
ATOM 4139 C C . GLN B 1 198 ? 20.969 -26.875 -16.422 1 92.69 198 GLN B C 1
ATOM 4141 O O . GLN B 1 198 ? 21.609 -27.047 -17.469 1 92.69 198 GLN B O 1
ATOM 4146 N N . VAL B 1 199 ? 21.453 -27.188 -15.25 1 95.31 199 VAL B N 1
ATOM 4147 C CA . VAL B 1 199 ? 22.688 -27.938 -15.125 1 95.31 199 VAL B CA 1
ATOM 4148 C C . VAL B 1 199 ? 22.531 -29.328 -15.742 1 95.31 199 VAL B C 1
ATOM 4150 O O . VAL B 1 199 ? 23.422 -29.797 -16.469 1 95.31 199 VAL B O 1
ATOM 4153 N N . ALA B 1 200 ? 21.422 -29.953 -15.422 1 96.06 200 ALA B N 1
ATOM 4154 C CA . ALA B 1 200 ? 21.141 -31.281 -15.969 1 96.06 200 ALA B CA 1
ATOM 4155 C C . ALA B 1 200 ? 21.141 -31.266 -17.5 1 96.06 200 ALA B C 1
ATOM 4157 O O . ALA B 1 200 ? 21.562 -32.219 -18.141 1 96.06 200 ALA B O 1
ATOM 4158 N N . GLN B 1 201 ? 20.719 -30.156 -18.078 1 93.19 201 GLN B N 1
ATOM 4159 C CA . GLN B 1 201 ? 20.625 -29.984 -19.516 1 93.19 201 GLN B CA 1
ATOM 4160 C C . GLN B 1 201 ? 21.984 -29.656 -20.125 1 93.19 201 GLN B C 1
ATOM 4162 O O . GLN B 1 201 ? 22.172 -29.75 -21.344 1 93.19 201 GLN B O 1
ATOM 4167 N N . GLY B 1 202 ? 22.891 -29.234 -19.312 1 90.5 202 GLY B N 1
ATOM 4168 C CA . GLY B 1 202 ? 24.219 -28.859 -19.781 1 90.5 202 GLY B CA 1
ATOM 4169 C C . GLY B 1 202 ? 24.328 -27.391 -20.141 1 90.5 202 GLY B C 1
ATOM 4170 O O . GLY B 1 202 ? 25.344 -26.969 -20.688 1 90.5 202 GLY B O 1
ATOM 4171 N N . VAL B 1 203 ? 23.375 -26.625 -19.859 1 87.38 203 VAL B N 1
ATOM 4172 C CA . VAL B 1 203 ? 23.359 -25.203 -20.188 1 87.38 203 VAL B CA 1
ATOM 4173 C C . VAL B 1 203 ? 24.094 -24.422 -19.078 1 87.38 203 VAL B C 1
ATOM 4175 O O . VAL B 1 203 ? 24.578 -23.312 -19.328 1 87.38 203 VAL B O 1
ATOM 4178 N N . ARG B 1 204 ? 24.094 -24.906 -17.844 1 89.62 204 ARG B N 1
ATOM 4179 C CA . ARG B 1 204 ? 24.812 -24.391 -16.688 1 89.62 204 ARG B CA 1
ATOM 4180 C C . ARG B 1 204 ? 25.812 -25.422 -16.156 1 89.62 204 ARG B C 1
ATOM 4182 O O . ARG B 1 204 ? 25.531 -26.625 -16.156 1 89.62 204 ARG B O 1
ATOM 4189 N N . GLU B 1 205 ? 26.906 -24.906 -15.688 1 94.31 205 GLU B N 1
ATOM 4190 C CA . GLU B 1 205 ? 27.984 -25.828 -15.336 1 94.31 205 GLU B CA 1
ATOM 4191 C C . GLU B 1 205 ? 27.703 -26.531 -14.016 1 94.31 205 GLU B C 1
ATOM 4193 O O . GLU B 1 205 ? 27.984 -27.719 -13.875 1 94.31 205 GLU B O 1
ATOM 4198 N N . LYS B 1 206 ? 27.297 -25.797 -13.102 1 96.12 206 LYS B N 1
ATOM 4199 C CA . LYS B 1 206 ? 27.062 -26.359 -11.773 1 96.12 206 LYS B CA 1
ATOM 4200 C C . LYS B 1 206 ? 26.031 -25.531 -11 1 96.12 206 LYS B C 1
ATOM 4202 O O . LYS B 1 206 ? 25.703 -24.422 -11.406 1 96.12 206 LYS B O 1
ATOM 4207 N N . ILE B 1 207 ? 25.469 -26.141 -9.977 1 95.56 207 ILE B N 1
ATOM 4208 C CA . ILE B 1 207 ? 24.578 -25.422 -9.086 1 95.56 207 ILE B CA 1
ATOM 4209 C C . ILE B 1 207 ? 25.297 -25.094 -7.777 1 95.56 207 ILE B C 1
ATOM 4211 O O . ILE B 1 207 ? 26.141 -25.875 -7.32 1 95.56 207 ILE B O 1
ATOM 4215 N N . MET B 1 208 ? 25.016 -23.891 -7.262 1 93.19 208 MET B N 1
ATOM 4216 C CA . MET B 1 208 ? 25.531 -23.5 -5.953 1 93.19 208 MET B CA 1
ATOM 4217 C C . MET B 1 208 ? 24.5 -23.75 -4.863 1 93.19 208 MET B C 1
ATOM 4219 O O . MET B 1 208 ? 23.344 -23.312 -4.988 1 93.19 208 MET B O 1
ATOM 4223 N N . ILE B 1 209 ? 24.875 -24.469 -3.875 1 94.44 209 ILE B N 1
ATOM 4224 C CA . ILE B 1 209 ? 24.031 -24.688 -2.705 1 94.44 209 ILE B CA 1
ATOM 4225 C C . ILE B 1 209 ? 24.438 -23.734 -1.589 1 94.44 209 ILE B C 1
ATOM 4227 O O . ILE B 1 209 ? 25.469 -23.938 -0.936 1 94.44 209 ILE B O 1
ATOM 4231 N N . PHE B 1 210 ? 23.609 -22.781 -1.338 1 90.56 210 PHE B N 1
ATOM 4232 C CA . PHE B 1 210 ? 23.953 -21.719 -0.392 1 90.56 210 PHE B CA 1
ATOM 4233 C C . PHE B 1 210 ? 23.625 -22.141 1.034 1 90.56 210 PHE B C 1
ATOM 4235 O O . PHE B 1 210 ? 22.453 -22.297 1.384 1 90.56 210 PHE B O 1
ATOM 4242 N N . GLY B 1 211 ? 24.641 -22.266 1.82 1 90.38 211 GLY B N 1
ATOM 4243 C CA . GLY B 1 211 ? 24.484 -22.609 3.225 1 90.38 211 GLY B CA 1
ATOM 4244 C C . GLY B 1 211 ? 24.406 -24.094 3.471 1 90.38 211 GLY B C 1
ATOM 4245 O O . GLY B 1 211 ? 23.797 -24.828 2.693 1 90.38 211 GLY B O 1
ATOM 4246 N N . ASP B 1 212 ? 25.016 -24.578 4.484 1 91.5 212 ASP B N 1
ATOM 4247 C CA . ASP B 1 212 ? 24.984 -25.984 4.871 1 91.5 212 ASP B CA 1
ATOM 4248 C C . ASP B 1 212 ? 24.938 -26.125 6.391 1 91.5 212 ASP B C 1
ATOM 4250 O O . ASP B 1 212 ? 25.266 -27.188 6.926 1 91.5 212 ASP B O 1
ATOM 4254 N N . ASP B 1 213 ? 24.516 -25.062 6.945 1 93.19 213 ASP B N 1
ATOM 4255 C CA . ASP B 1 213 ? 24.531 -25.062 8.406 1 93.19 213 ASP B CA 1
ATOM 4256 C C . ASP B 1 213 ? 23.203 -24.578 8.969 1 93.19 213 ASP B C 1
ATOM 4258 O O . ASP B 1 213 ? 23.141 -24.094 10.094 1 93.19 213 ASP B O 1
ATOM 4262 N N . TYR B 1 214 ? 22.234 -24.625 8.148 1 92.31 214 TYR B N 1
ATOM 4263 C CA . TYR B 1 214 ? 20.891 -24.297 8.633 1 92.31 214 TYR B CA 1
ATOM 4264 C C . TYR B 1 214 ? 20.406 -25.344 9.617 1 92.31 214 TYR B C 1
ATOM 4266 O O . TYR B 1 214 ? 20.891 -26.484 9.633 1 92.31 214 TYR B O 1
ATOM 4274 N N . LYS B 1 215 ? 19.484 -24.969 10.578 1 92.19 215 LYS B N 1
ATOM 4275 C CA . LYS B 1 215 ? 18.859 -25.906 11.508 1 92.19 215 LYS B CA 1
ATOM 4276 C C . LYS B 1 215 ? 17.812 -26.75 10.805 1 92.19 215 LYS B C 1
ATOM 4278 O O . LYS B 1 215 ? 16.625 -26.656 11.117 1 92.19 215 LYS B O 1
ATOM 4283 N N . THR B 1 216 ? 18.266 -27.578 9.812 1 94.25 216 THR B N 1
ATOM 4284 C CA . THR B 1 216 ? 17.469 -28.484 8.984 1 94.25 216 THR B CA 1
ATOM 4285 C C . THR B 1 216 ? 18.125 -29.875 8.93 1 94.25 216 THR B C 1
ATOM 4287 O O . THR B 1 216 ? 19.266 -30.047 9.359 1 94.25 216 THR B O 1
ATOM 4290 N N . PRO B 1 217 ? 17.422 -30.906 8.523 1 91.06 217 PRO B N 1
ATOM 4291 C CA . PRO B 1 217 ? 17.922 -32.281 8.609 1 91.06 217 PRO B CA 1
ATOM 4292 C C . PRO B 1 217 ? 19.281 -32.469 7.938 1 91.06 217 PRO B C 1
ATOM 4294 O O . PRO B 1 217 ? 20.094 -33.281 8.391 1 91.06 217 PRO B O 1
ATOM 4297 N N . ASP B 1 218 ? 19.484 -31.703 6.887 1 94.69 218 ASP B N 1
ATOM 4298 C CA . ASP B 1 218 ? 20.734 -31.922 6.18 1 94.69 218 ASP B CA 1
ATOM 4299 C C . ASP B 1 218 ? 21.547 -30.625 6.105 1 94.69 218 ASP B C 1
ATOM 4301 O O . ASP B 1 218 ? 22.484 -30.516 5.297 1 94.69 218 ASP B O 1
ATOM 4305 N N . GLY B 1 219 ? 21.141 -29.672 6.762 1 94.12 219 GLY B N 1
ATOM 4306 C CA . GLY B 1 219 ? 21.891 -28.438 6.871 1 94.12 219 GLY B CA 1
ATOM 4307 C C . GLY B 1 219 ? 21.562 -27.438 5.773 1 94.12 219 GLY B C 1
ATOM 4308 O O . GLY B 1 219 ? 22.016 -26.297 5.809 1 94.12 219 GLY B O 1
ATOM 4309 N N . THR B 1 220 ? 20.812 -27.797 4.816 1 95 220 THR B N 1
ATOM 4310 C CA . THR B 1 220 ? 20.438 -26.875 3.75 1 95 220 THR B CA 1
ATOM 4311 C C . THR B 1 220 ? 18.984 -26.422 3.922 1 95 220 THR B C 1
ATOM 4313 O O . THR B 1 220 ? 18.219 -27.047 4.641 1 95 220 THR B O 1
ATOM 4316 N N . ASN B 1 221 ? 18.609 -25.281 3.297 1 93.06 221 ASN B N 1
ATOM 4317 C CA . ASN B 1 221 ? 17.297 -24.688 3.486 1 93.06 221 ASN B CA 1
ATOM 4318 C C . ASN B 1 221 ? 16.172 -25.641 3.082 1 93.06 221 ASN B C 1
ATOM 4320 O O . ASN B 1 221 ? 16.328 -26.391 2.117 1 93.06 221 ASN B O 1
ATOM 4324 N N . VAL B 1 222 ? 15.141 -25.578 3.9 1 93.06 222 VAL B N 1
ATOM 4325 C CA . VAL B 1 222 ? 13.945 -26.359 3.592 1 93.06 222 VAL B CA 1
ATOM 4326 C C . VAL B 1 222 ? 12.844 -25.422 3.092 1 93.06 222 VAL B C 1
ATOM 4328 O O . VAL B 1 222 ? 12.547 -24.406 3.723 1 93.06 222 VAL B O 1
ATOM 4331 N N . ARG B 1 223 ? 12.312 -25.688 1.927 1 94.19 223 ARG B N 1
ATOM 4332 C CA . ARG B 1 223 ? 11.203 -24.953 1.34 1 94.19 223 ARG B CA 1
ATOM 4333 C C . ARG B 1 223 ? 10.062 -25.891 0.958 1 94.19 223 ARG B C 1
ATOM 4335 O O . ARG B 1 223 ? 10.273 -27.094 0.782 1 94.19 223 ARG B O 1
ATOM 4342 N N . ASP B 1 224 ? 8.93 -25.312 0.94 1 94.06 224 ASP B N 1
ATOM 4343 C CA . ASP B 1 224 ? 7.719 -26 0.502 1 94.06 224 ASP B CA 1
ATOM 4344 C C . ASP B 1 224 ? 7.453 -25.75 -0.981 1 94.06 224 ASP B C 1
ATOM 4346 O O . ASP B 1 224 ? 7.617 -24.625 -1.467 1 94.06 224 ASP B O 1
ATOM 4350 N N . TYR B 1 225 ? 7.082 -26.875 -1.705 1 94.56 225 TYR B N 1
ATOM 4351 C CA . TYR B 1 225 ? 6.859 -26.766 -3.143 1 94.56 225 TYR B CA 1
ATOM 4352 C C . TYR B 1 225 ? 5.453 -27.219 -3.512 1 94.56 225 TYR B C 1
ATOM 4354 O O . TYR B 1 225 ? 4.941 -28.188 -2.943 1 94.56 225 TYR B O 1
ATOM 4362 N N . VAL B 1 226 ? 4.855 -26.516 -4.426 1 95.69 226 VAL B N 1
ATOM 4363 C CA . VAL B 1 226 ? 3.521 -26.844 -4.918 1 95.69 226 VAL B CA 1
ATOM 4364 C C . VAL B 1 226 ? 3.523 -26.859 -6.445 1 95.69 226 VAL B C 1
ATOM 4366 O O . VAL B 1 226 ? 4.117 -25.984 -7.078 1 95.69 226 VAL B O 1
ATOM 4369 N N . HIS B 1 227 ? 2.912 -27.891 -7.016 1 96.69 227 HIS B N 1
ATOM 4370 C CA . HIS B 1 227 ? 2.824 -28.031 -8.469 1 96.69 227 HIS B CA 1
ATOM 4371 C C . HIS B 1 227 ? 1.824 -27.047 -9.055 1 96.69 227 HIS B C 1
ATOM 4373 O O . HIS B 1 227 ? 0.769 -26.797 -8.469 1 96.69 227 HIS B O 1
ATOM 4379 N N . PRO B 1 228 ? 2.094 -26.453 -10.258 1 97.44 228 PRO B N 1
ATOM 4380 C CA . PRO B 1 228 ? 1.193 -25.453 -10.828 1 97.44 228 PRO B CA 1
ATOM 4381 C C . PRO B 1 228 ? -0.211 -26 -11.086 1 97.44 228 PRO B C 1
ATOM 4383 O O . PRO B 1 228 ? -1.189 -25.25 -11 1 97.44 228 PRO B O 1
ATOM 4386 N N . PHE B 1 229 ? -0.384 -27.297 -11.367 1 96.81 229 PHE B N 1
ATOM 4387 C CA . PHE B 1 229 ? -1.713 -27.859 -11.578 1 96.81 229 PHE B CA 1
ATOM 4388 C C . PHE B 1 229 ? -2.465 -27.984 -10.258 1 96.81 229 PHE B C 1
ATOM 4390 O O . PHE B 1 229 ? -3.689 -27.859 -10.219 1 96.81 229 PHE B O 1
ATOM 4397 N N . ASP B 1 230 ? -1.719 -28.297 -9.211 1 96.94 230 ASP B N 1
ATOM 4398 C CA . ASP B 1 230 ? -2.354 -28.281 -7.895 1 96.94 230 ASP B CA 1
ATOM 4399 C C . ASP B 1 230 ? -2.77 -26.859 -7.508 1 96.94 230 ASP B C 1
ATOM 4401 O O . ASP B 1 230 ? -3.799 -26.672 -6.855 1 96.94 230 ASP B O 1
ATOM 4405 N N . LEU B 1 231 ? -1.967 -25.891 -7.891 1 97.88 231 LEU B N 1
ATOM 4406 C CA . LEU B 1 231 ? -2.365 -24.5 -7.684 1 97.88 231 LEU B CA 1
ATOM 4407 C C . LEU B 1 231 ? -3.621 -24.172 -8.484 1 97.88 231 LEU B C 1
ATOM 4409 O O . LEU B 1 231 ? -4.527 -23.5 -7.973 1 97.88 231 LEU B O 1
ATOM 4413 N N . ALA B 1 232 ? -3.635 -24.609 -9.742 1 98.19 232 ALA B N 1
ATOM 4414 C CA . ALA B 1 232 ? -4.797 -24.344 -10.586 1 98.19 232 ALA B CA 1
ATOM 4415 C C . ALA B 1 232 ? -6.07 -24.906 -9.961 1 98.19 232 ALA B C 1
ATOM 4417 O O . ALA B 1 232 ? -7.102 -24.234 -9.93 1 98.19 232 ALA B O 1
ATOM 4418 N N . SER B 1 233 ? -5.98 -26.172 -9.484 1 97.81 233 SER B N 1
ATOM 4419 C CA . SER B 1 233 ? -7.125 -26.781 -8.828 1 97.81 233 SER B CA 1
ATOM 4420 C C . SER B 1 233 ? -7.574 -25.969 -7.617 1 97.81 233 SER B C 1
ATOM 4422 O O . SER B 1 233 ? -8.773 -25.766 -7.414 1 97.81 233 SER B O 1
ATOM 4424 N N . ALA B 1 234 ? -6.617 -25.516 -6.82 1 98.44 234 ALA B N 1
ATOM 4425 C CA . ALA B 1 234 ? -6.938 -24.703 -5.648 1 98.44 234 ALA B CA 1
ATOM 4426 C C . ALA B 1 234 ? -7.621 -23.406 -6.051 1 98.44 234 ALA B C 1
ATOM 4428 O O . ALA B 1 234 ? -8.562 -22.953 -5.387 1 98.44 234 ALA B O 1
ATOM 4429 N N . HIS B 1 235 ? -7.152 -22.734 -7.113 1 98.75 235 HIS B N 1
ATOM 4430 C CA . HIS B 1 235 ? -7.746 -21.484 -7.59 1 98.75 235 HIS B CA 1
ATOM 4431 C C . HIS B 1 235 ? -9.195 -21.688 -8.016 1 98.75 235 HIS B C 1
ATOM 4433 O O . HIS B 1 235 ? -10.062 -20.859 -7.727 1 98.75 235 HIS B O 1
ATOM 4439 N N . LEU B 1 236 ? -9.461 -22.781 -8.719 1 98.56 236 LEU B N 1
ATOM 4440 C CA . LEU B 1 236 ? -10.828 -23.062 -9.141 1 98.56 236 LEU B CA 1
ATOM 4441 C C . LEU B 1 236 ? -11.727 -23.344 -7.934 1 98.56 236 LEU B C 1
ATOM 4443 O O . LEU B 1 236 ? -12.859 -22.859 -7.875 1 98.56 236 LEU B O 1
ATOM 4447 N N . LEU B 1 237 ? -11.227 -24.141 -6.992 1 98.69 237 LEU B N 1
ATOM 4448 C CA . LEU B 1 237 ? -11.984 -24.438 -5.777 1 98.69 237 LEU B CA 1
ATOM 4449 C C . LEU B 1 237 ? -12.289 -23.156 -5.004 1 98.69 237 LEU B C 1
ATOM 4451 O O . LEU B 1 237 ? -13.375 -23 -4.449 1 98.69 237 LEU B O 1
ATOM 4455 N N . ALA B 1 238 ? -11.297 -22.266 -4.934 1 98.88 238 ALA B N 1
ATOM 4456 C CA . ALA B 1 238 ? -11.492 -20.984 -4.273 1 98.88 238 ALA B CA 1
ATOM 4457 C C . ALA B 1 238 ? -12.562 -20.156 -4.977 1 98.88 238 ALA B C 1
ATOM 4459 O O . ALA B 1 238 ? -13.367 -19.484 -4.324 1 98.88 238 ALA B O 1
ATOM 4460 N N . LEU B 1 239 ? -12.539 -20.156 -6.312 1 98.69 239 LEU B N 1
ATOM 4461 C CA . LEU B 1 239 ? -13.562 -19.453 -7.07 1 98.69 239 LEU B CA 1
ATOM 4462 C C . LEU B 1 239 ? -14.945 -20.016 -6.777 1 98.69 239 LEU B C 1
ATOM 4464 O O . LEU B 1 239 ? -15.898 -19.266 -6.574 1 98.69 239 LEU B O 1
ATOM 4468 N N . ASP B 1 240 ? -15.062 -21.359 -6.801 1 98.5 240 ASP B N 1
ATOM 4469 C CA . ASP B 1 240 ? -16.328 -22 -6.477 1 98.5 240 ASP B CA 1
ATOM 4470 C C . ASP B 1 240 ? -16.797 -21.625 -5.07 1 98.5 240 ASP B C 1
ATOM 4472 O O . ASP B 1 240 ? -17.984 -21.391 -4.848 1 98.5 240 ASP B O 1
ATOM 4476 N N . TYR B 1 241 ? -15.859 -21.625 -4.156 1 98.88 241 TYR B N 1
ATOM 4477 C CA . TYR B 1 241 ? -16.109 -21.188 -2.789 1 98.88 241 TYR B CA 1
ATOM 4478 C C . TYR B 1 241 ? -16.766 -19.812 -2.771 1 98.88 241 TYR B C 1
ATOM 4480 O O . TYR B 1 241 ? -17.781 -19.594 -2.096 1 98.88 241 TYR B O 1
ATOM 4488 N N . LEU B 1 242 ? -16.25 -18.875 -3.506 1 98.81 242 LEU B N 1
ATOM 4489 C CA . LEU B 1 242 ? -16.797 -17.516 -3.566 1 98.81 242 LEU B CA 1
ATOM 4490 C C . LEU B 1 242 ? -18.156 -17.516 -4.234 1 98.81 242 LEU B C 1
ATOM 4492 O O . LEU B 1 242 ? -19.078 -16.812 -3.781 1 98.81 242 LEU B O 1
ATOM 4496 N N . ARG B 1 243 ? -18.281 -18.266 -5.297 1 98 243 ARG B N 1
ATOM 4497 C CA . ARG B 1 243 ? -19.531 -18.312 -6.043 1 98 243 ARG B CA 1
ATOM 4498 C C . ARG B 1 243 ? -20.656 -18.875 -5.176 1 98 243 ARG B C 1
ATOM 4500 O O . ARG B 1 243 ? -21.828 -18.609 -5.438 1 98 243 ARG B O 1
ATOM 4507 N N . GLN B 1 244 ? -20.328 -19.562 -4.172 1 98.44 244 GLN B N 1
ATOM 4508 C CA . GLN B 1 244 ? -21.297 -20.125 -3.252 1 98.44 244 GLN B CA 1
ATOM 4509 C C . GLN B 1 244 ? -21.734 -19.094 -2.205 1 98.44 244 GLN B C 1
ATOM 4511 O O . GLN B 1 244 ? -22.547 -19.391 -1.336 1 98.44 244 GLN B O 1
ATOM 4516 N N . GLY B 1 245 ? -21.188 -17.938 -2.221 1 98.25 245 GLY B N 1
ATOM 4517 C CA . GLY B 1 245 ? -21.625 -16.859 -1.353 1 98.25 245 GLY B CA 1
ATOM 4518 C C . GLY B 1 245 ? -20.812 -16.766 -0.069 1 98.25 245 GLY B C 1
ATOM 4519 O O . GLY B 1 245 ? -21.203 -16.062 0.865 1 98.25 245 GLY B O 1
ATOM 4520 N N . ASN B 1 246 ? -19.672 -17.5 -0.002 1 98.75 246 ASN B N 1
ATOM 4521 C CA . ASN B 1 246 ? -18.844 -17.484 1.199 1 98.75 246 ASN B CA 1
ATOM 4522 C C . ASN B 1 246 ? -18.016 -16.203 1.311 1 98.75 246 ASN B C 1
ATOM 4524 O O . ASN B 1 246 ? -17.797 -15.516 0.314 1 98.75 246 ASN B O 1
ATOM 4528 N N . PRO B 1 247 ? -17.641 -15.82 2.535 1 98.81 247 PRO B N 1
ATOM 4529 C CA . PRO B 1 247 ? -16.875 -14.586 2.734 1 98.81 247 PRO B CA 1
ATOM 4530 C C . PRO B 1 247 ? -15.422 -14.703 2.293 1 98.81 247 PRO B C 1
ATOM 4532 O O . PRO B 1 247 ? -14.898 -15.812 2.17 1 98.81 247 PRO B O 1
ATOM 4535 N N . SER B 1 248 ? -14.875 -13.57 2.041 1 98.88 248 SER B N 1
ATOM 4536 C CA . SER B 1 248 ? -13.453 -13.516 1.729 1 98.88 248 SER B CA 1
ATOM 4537 C C . SER B 1 248 ? -12.617 -14.18 2.824 1 98.88 248 SER B C 1
ATOM 4539 O O . SER B 1 248 ? -12.906 -14.016 4.012 1 98.88 248 SER B O 1
ATOM 4541 N N . THR B 1 249 ? -11.602 -14.945 2.391 1 98.75 249 THR B N 1
ATOM 4542 C CA . THR B 1 249 ? -10.664 -15.539 3.336 1 98.75 249 THR B CA 1
ATOM 4543 C C . THR B 1 249 ? -9.406 -16.016 2.619 1 98.75 249 THR B C 1
ATOM 4545 O O . THR B 1 249 ? -9.414 -16.234 1.406 1 98.75 249 THR B O 1
ATOM 4548 N N . ALA B 1 250 ? -8.344 -16.141 3.344 1 98.81 250 ALA B N 1
ATOM 4549 C CA . ALA B 1 250 ? -7.062 -16.547 2.77 1 98.81 250 ALA B CA 1
ATOM 4550 C C . ALA B 1 250 ? -6.812 -18.031 2.99 1 98.81 250 ALA B C 1
ATOM 4552 O O . ALA B 1 250 ? -7.324 -18.625 3.947 1 98.81 250 ALA B O 1
ATOM 4553 N N . PHE B 1 251 ? -6.023 -18.672 2.145 1 98.75 251 PHE B N 1
ATOM 4554 C CA . PHE B 1 251 ? -5.559 -20.047 2.301 1 98.75 251 PHE B CA 1
ATOM 4555 C C . PHE B 1 251 ? -4.074 -20.156 1.979 1 98.75 251 PHE B C 1
ATOM 4557 O O . PHE B 1 251 ? -3.59 -19.531 1.032 1 98.75 251 PHE B O 1
ATOM 4564 N N . ASN B 1 252 ? -3.375 -20.875 2.797 1 98.06 252 ASN B N 1
ATOM 4565 C CA . ASN B 1 252 ? -2.008 -21.281 2.475 1 98.06 252 ASN B CA 1
ATOM 4566 C C . ASN B 1 252 ? -1.976 -22.531 1.618 1 98.06 252 ASN B C 1
ATOM 4568 O O . ASN B 1 252 ? -2.762 -23.469 1.837 1 98.06 252 ASN B O 1
ATOM 4572 N N . LEU B 1 253 ? -1.151 -22.469 0.64 1 97.38 253 LEU B N 1
ATOM 4573 C CA . LEU B 1 253 ? -0.999 -23.641 -0.213 1 97.38 253 LEU B CA 1
ATOM 4574 C C . LEU B 1 253 ? 0.445 -24.125 -0.209 1 97.38 253 LEU B C 1
ATOM 4576 O O . LEU B 1 253 ? 1.358 -23.391 -0.579 1 97.38 253 LEU B O 1
ATOM 4580 N N . GLY B 1 254 ? 0.663 -25.312 0.157 1 92.06 254 GLY B N 1
ATOM 4581 C CA . GLY B 1 254 ? 1.933 -26.016 0.172 1 92.06 254 GLY B CA 1
ATOM 4582 C C . GLY B 1 254 ? 1.775 -27.516 0.347 1 92.06 254 GLY B C 1
ATOM 4583 O O . GLY B 1 254 ? 0.661 -28.016 0.523 1 92.06 254 GLY B O 1
ATOM 4584 N N . SER B 1 255 ? 2.789 -28.297 0.202 1 81.62 255 SER B N 1
ATOM 4585 C CA . SER B 1 255 ? 2.777 -29.75 0.368 1 81.62 255 SER B CA 1
ATOM 4586 C C . SER B 1 255 ? 2.732 -30.141 1.843 1 81.62 255 SER B C 1
ATOM 4588 O O . SER B 1 255 ? 2.418 -31.281 2.18 1 81.62 255 SER B O 1
ATOM 4590 N N . ALA B 1 256 ? 3.002 -29.25 2.785 1 75.19 256 ALA B N 1
ATOM 4591 C CA . ALA B 1 256 ? 3.059 -29.422 4.234 1 75.19 256 ALA B CA 1
ATOM 4592 C C . ALA B 1 256 ? 4.305 -30.203 4.641 1 75.19 256 ALA B C 1
ATOM 4594 O O . ALA B 1 256 ? 4.621 -30.312 5.828 1 75.19 256 ALA B O 1
ATOM 4595 N N . THR B 1 257 ? 5.035 -30.828 3.848 1 79 257 THR B N 1
ATOM 4596 C CA . THR B 1 257 ? 6.203 -31.609 4.23 1 79 257 THR B CA 1
ATOM 4597 C C . THR B 1 257 ? 7.488 -30.828 3.975 1 79 257 THR B C 1
ATOM 4599 O O . THR B 1 257 ? 8.391 -30.812 4.816 1 79 257 THR B O 1
ATOM 4602 N N . GLY B 1 258 ? 7.684 -30.016 3.008 1 88.81 258 GLY B N 1
ATOM 4603 C CA . GLY B 1 258 ? 8.875 -29.266 2.619 1 88.81 258 GLY B CA 1
ATOM 4604 C C . GLY B 1 258 ? 10 -30.156 2.139 1 88.81 258 GLY B C 1
ATOM 4605 O O . GLY B 1 258 ? 10.031 -31.359 2.438 1 88.81 258 GLY B O 1
ATOM 4606 N N . PHE B 1 259 ? 11 -29.609 1.421 1 92.75 259 PHE B N 1
ATOM 4607 C CA . PHE B 1 259 ? 12.18 -30.281 0.904 1 92.75 259 PHE B CA 1
ATOM 4608 C C . PHE B 1 259 ? 13.406 -29.391 1.009 1 92.75 259 PHE B C 1
ATOM 4610 O O . PHE B 1 259 ? 13.336 -28.188 0.747 1 92.75 259 PHE B O 1
ATOM 4617 N N . SER B 1 260 ? 14.461 -30.047 1.417 1 93.56 260 SER B N 1
ATOM 4618 C CA . SER B 1 260 ? 15.703 -29.297 1.475 1 93.56 260 SER B CA 1
ATOM 4619 C C . SER B 1 260 ? 16.312 -29.125 0.086 1 93.56 260 SER B C 1
ATOM 4621 O O . SER B 1 260 ? 15.93 -29.828 -0.854 1 93.56 260 SER B O 1
ATOM 4623 N N . ASN B 1 261 ? 17.219 -28.172 -0.017 1 95.06 261 ASN B N 1
ATOM 4624 C CA . ASN B 1 261 ? 17.906 -27.969 -1.284 1 95.06 261 ASN B CA 1
ATOM 4625 C C . ASN B 1 261 ? 18.609 -29.234 -1.756 1 95.06 261 ASN B C 1
ATOM 4627 O O . ASN B 1 261 ? 18.578 -29.562 -2.941 1 95.06 261 ASN B O 1
ATOM 4631 N N . LEU B 1 262 ? 19.172 -29.938 -0.824 1 95.62 262 LEU B N 1
ATOM 4632 C CA . LEU B 1 262 ? 19.891 -31.156 -1.181 1 95.62 262 LEU B CA 1
ATOM 4633 C C . LEU B 1 262 ? 18.906 -32.25 -1.602 1 95.62 262 LEU B C 1
ATOM 4635 O O . LEU B 1 262 ? 19.203 -33.062 -2.496 1 95.62 262 LEU B O 1
ATOM 4639 N N . GLN B 1 263 ? 17.812 -32.344 -0.924 1 94.56 263 GLN B N 1
ATOM 4640 C CA . GLN B 1 263 ? 16.797 -33.312 -1.305 1 94.56 263 GLN B CA 1
ATOM 4641 C C . GLN B 1 263 ? 16.297 -33.062 -2.723 1 94.56 263 GLN B C 1
ATOM 4643 O O . GLN B 1 263 ? 16.078 -34 -3.49 1 94.56 263 GLN B O 1
ATOM 4648 N N . ILE B 1 264 ? 16.109 -31.781 -3.061 1 96.25 264 ILE B N 1
ATOM 4649 C CA . ILE B 1 264 ? 15.672 -31.422 -4.402 1 96.25 264 ILE B CA 1
ATOM 4650 C C . ILE B 1 264 ? 16.734 -31.812 -5.422 1 96.25 264 ILE B C 1
ATOM 4652 O O . ILE B 1 264 ? 16.422 -32.375 -6.477 1 96.25 264 ILE B O 1
ATOM 4656 N N . LEU B 1 265 ? 17.984 -31.578 -5.074 1 97.12 265 LEU B N 1
ATOM 4657 C CA . LEU B 1 265 ? 19.109 -31.906 -5.961 1 97.12 265 LEU B CA 1
ATOM 4658 C C . LEU B 1 265 ? 19.172 -33.406 -6.211 1 97.12 265 LEU B C 1
ATOM 4660 O O . LEU B 1 265 ? 19.281 -33.844 -7.359 1 97.12 265 LEU B O 1
ATOM 4664 N N . GLU B 1 266 ? 19.078 -34.156 -5.188 1 97.44 266 GLU B N 1
ATOM 4665 C CA . GLU B 1 266 ? 19.188 -35.625 -5.309 1 97.44 266 GLU B CA 1
ATOM 4666 C C . GLU B 1 266 ? 17.984 -36.188 -6.066 1 97.44 266 GLU B C 1
ATOM 4668 O O . GLU B 1 266 ? 18.141 -37.125 -6.863 1 97.44 266 GLU B O 1
ATOM 4673 N N . ALA B 1 267 ? 16.828 -35.688 -5.777 1 97.38 267 ALA B N 1
ATOM 4674 C CA . ALA B 1 267 ? 15.641 -36.094 -6.523 1 97.38 267 ALA B CA 1
ATOM 4675 C C . ALA B 1 267 ? 15.789 -35.781 -8.008 1 97.38 267 ALA B C 1
ATOM 4677 O O . ALA B 1 267 ? 15.375 -36.562 -8.859 1 97.38 267 ALA B O 1
ATOM 4678 N N . ALA B 1 268 ? 16.328 -34.625 -8.305 1 98.31 268 ALA B N 1
ATOM 4679 C CA . ALA B 1 268 ? 16.547 -34.25 -9.703 1 98.31 268 ALA B CA 1
ATOM 4680 C C . ALA B 1 268 ? 17.547 -35.188 -10.383 1 98.31 268 ALA B C 1
ATOM 4682 O O . ALA B 1 268 ? 17.344 -35.562 -11.539 1 98.31 268 ALA B O 1
ATOM 4683 N N . ARG B 1 269 ? 18.641 -35.562 -9.664 1 98.44 269 ARG B N 1
ATOM 4684 C CA . ARG B 1 269 ? 19.609 -36.5 -10.203 1 98.44 269 ARG B CA 1
ATOM 4685 C C . ARG B 1 269 ? 18.938 -37.844 -10.523 1 98.44 269 ARG B C 1
ATOM 4687 O O . ARG B 1 269 ? 19.172 -38.406 -11.586 1 98.44 269 ARG B O 1
ATOM 4694 N N . LYS B 1 270 ? 18.141 -38.219 -9.648 1 98.25 270 LYS B N 1
ATOM 4695 C CA . LYS B 1 270 ? 17.438 -39.469 -9.812 1 98.25 270 LYS B CA 1
ATOM 4696 C C . LYS B 1 270 ? 16.5 -39.438 -11.023 1 98.25 270 LYS B C 1
ATOM 4698 O O . LYS B 1 270 ? 16.516 -40.344 -11.859 1 98.25 270 LYS B O 1
ATOM 4703 N N . VAL B 1 271 ? 15.695 -38.438 -11.148 1 97.94 271 VAL B N 1
ATOM 4704 C CA . VAL B 1 271 ? 14.664 -38.312 -12.172 1 97.94 271 VAL B CA 1
ATOM 4705 C C . VAL B 1 271 ? 15.312 -38.125 -13.539 1 97.94 271 VAL B C 1
ATOM 4707 O O . VAL B 1 271 ? 14.875 -38.719 -14.531 1 97.94 271 VAL B O 1
ATOM 4710 N N . THR B 1 272 ? 16.375 -37.344 -13.602 1 97.56 272 THR B N 1
ATOM 4711 C CA . THR B 1 272 ? 16.969 -36.969 -14.883 1 97.56 272 THR B CA 1
ATOM 4712 C C . THR B 1 272 ? 18 -38 -15.312 1 97.56 272 THR B C 1
ATOM 4714 O O . THR B 1 272 ? 18.344 -38.094 -16.5 1 97.56 272 THR B O 1
ATOM 4717 N N . GLY B 1 273 ? 18.578 -38.656 -14.336 1 97.44 273 GLY B N 1
ATOM 4718 C CA . GLY B 1 273 ? 19.688 -39.562 -14.594 1 97.44 273 GLY B CA 1
ATOM 4719 C C . GLY B 1 273 ? 20.984 -38.844 -14.859 1 97.44 273 GLY B C 1
ATOM 4720 O O . GLY B 1 273 ? 21.938 -39.438 -15.375 1 97.44 273 GLY B O 1
ATOM 4721 N N . LYS B 1 274 ? 21.047 -37.562 -14.578 1 97.44 274 LYS B N 1
ATOM 4722 C CA . LYS B 1 274 ? 22.234 -36.75 -14.82 1 97.44 274 LYS B CA 1
ATOM 4723 C C . LYS B 1 274 ? 23.031 -36.531 -13.539 1 97.44 274 LYS B C 1
ATOM 4725 O O . LYS B 1 274 ? 22.469 -36.562 -12.438 1 97.44 274 LYS B O 1
ATOM 4730 N N . GLU B 1 275 ? 24.328 -36.375 -13.57 1 96.62 275 GLU B N 1
ATOM 4731 C CA . GLU B 1 275 ? 25.172 -36.156 -12.406 1 96.62 275 GLU B CA 1
ATOM 4732 C C . GLU B 1 275 ? 24.859 -34.844 -11.711 1 96.62 275 GLU B C 1
ATOM 4734 O O . GLU B 1 275 ? 24.906 -34.75 -10.484 1 96.62 275 GLU B O 1
ATOM 4739 N N . ILE B 1 276 ? 24.5 -33.75 -12.266 1 97.75 276 ILE B N 1
ATOM 4740 C CA . ILE B 1 276 ? 24.219 -32.375 -11.836 1 97.75 276 ILE B CA 1
ATOM 4741 C C . ILE B 1 276 ? 25.25 -31.938 -10.805 1 97.75 276 ILE B C 1
ATOM 4743 O O . ILE B 1 276 ? 24.984 -31.953 -9.602 1 97.75 276 ILE B O 1
ATOM 4747 N N . PRO B 1 277 ? 26.375 -31.5 -11.25 1 97.88 277 PRO B N 1
ATOM 4748 C CA . PRO B 1 277 ? 27.406 -31.031 -10.32 1 97.88 277 PRO B CA 1
ATOM 4749 C C . PRO B 1 277 ? 26.938 -29.891 -9.43 1 97.88 277 PRO B C 1
ATOM 4751 O O . PRO B 1 277 ? 26.203 -29 -9.883 1 97.88 277 PRO B O 1
ATOM 4754 N N . ALA B 1 278 ? 27.266 -29.984 -8.164 1 96.81 278 ALA B N 1
ATOM 4755 C CA . ALA B 1 278 ? 26.875 -28.984 -7.184 1 96.81 278 ALA B CA 1
ATOM 4756 C C . ALA B 1 278 ? 28.062 -28.594 -6.297 1 96.81 278 ALA B C 1
ATOM 4758 O O . ALA B 1 278 ? 28.938 -29.422 -6.031 1 96.81 278 ALA B O 1
ATOM 4759 N N . GLU B 1 279 ? 28.125 -27.328 -5.957 1 96.19 279 GLU B N 1
ATOM 4760 C CA . GLU B 1 279 ? 29.125 -26.812 -5.023 1 96.19 279 GLU B CA 1
ATOM 4761 C C . GLU B 1 279 ? 28.469 -26.062 -3.871 1 96.19 279 GLU B C 1
ATOM 4763 O O . GLU B 1 279 ? 27.453 -25.391 -4.059 1 96.19 279 GLU B O 1
ATOM 4768 N N . LYS B 1 280 ? 29.109 -26.188 -2.707 1 93.5 280 LYS B N 1
ATOM 4769 C CA . LYS B 1 280 ? 28.609 -25.484 -1.538 1 93.5 280 LYS B CA 1
ATOM 4770 C C . LYS B 1 280 ? 29.078 -24.031 -1.53 1 93.5 280 LYS B C 1
ATOM 4772 O O . LYS B 1 280 ? 30.219 -23.75 -1.918 1 93.5 280 LYS B O 1
ATOM 4777 N N . ALA B 1 281 ? 28.219 -23.172 -1.209 1 92.62 281 ALA B N 1
ATOM 4778 C CA . ALA B 1 281 ? 28.547 -21.75 -1.039 1 92.62 281 ALA B CA 1
ATOM 4779 C C . ALA B 1 281 ? 28.031 -21.234 0.3 1 92.62 281 ALA B C 1
ATOM 4781 O O . ALA B 1 281 ? 27.25 -21.922 0.982 1 92.62 281 ALA B O 1
ATOM 4782 N N . ASP B 1 282 ? 28.453 -20 0.719 1 91.06 282 ASP B N 1
ATOM 4783 C CA . ASP B 1 282 ? 28.031 -19.391 1.975 1 91.06 282 ASP B CA 1
ATOM 4784 C C . ASP B 1 282 ? 26.531 -19.094 1.961 1 91.06 282 ASP B C 1
ATOM 4786 O O . ASP B 1 282 ? 25.938 -18.906 0.895 1 91.06 282 ASP B O 1
ATOM 4790 N N . ARG B 1 283 ? 26 -18.969 3.1 1 88.06 283 ARG B N 1
ATOM 4791 C CA . ARG B 1 283 ? 24.609 -18.609 3.271 1 88.06 283 ARG B CA 1
ATOM 4792 C C . ARG B 1 283 ? 24.297 -17.25 2.646 1 88.06 283 ARG B C 1
ATOM 4794 O O . ARG B 1 283 ? 25.172 -16.375 2.596 1 88.06 283 ARG B O 1
ATOM 4801 N N . ARG B 1 284 ? 23.125 -17.172 2.168 1 78.69 284 ARG B N 1
ATOM 4802 C CA . ARG B 1 284 ? 22.594 -15.859 1.83 1 78.69 284 ARG B CA 1
ATOM 4803 C C . ARG B 1 284 ? 21.984 -15.18 3.055 1 78.69 284 ARG B C 1
ATOM 4805 O O . ARG B 1 284 ? 21.141 -15.766 3.738 1 78.69 284 ARG B O 1
ATOM 4812 N N . PRO B 1 285 ? 22.406 -14 3.264 1 75.88 285 PRO B N 1
ATOM 4813 C CA . PRO B 1 285 ? 21.875 -13.328 4.453 1 75.88 285 PRO B CA 1
ATOM 4814 C C . PRO B 1 285 ? 20.359 -13.203 4.434 1 75.88 285 PRO B C 1
ATOM 4816 O O . PRO B 1 285 ? 19.781 -12.859 3.402 1 75.88 285 PRO B O 1
ATOM 4819 N N . GLY B 1 286 ? 19.75 -13.656 5.527 1 75.06 286 GLY B N 1
ATOM 4820 C CA . GLY B 1 286 ? 18.312 -13.422 5.699 1 75.06 286 GLY B CA 1
ATOM 4821 C C . GLY B 1 286 ? 17.469 -14.594 5.273 1 75.06 286 GLY B C 1
ATOM 4822 O O . GLY B 1 286 ? 16.25 -14.578 5.457 1 75.06 286 GLY B O 1
ATOM 4823 N N . ASP B 1 287 ? 18.156 -15.609 4.785 1 81.56 287 ASP B N 1
ATOM 4824 C CA . ASP B 1 287 ? 17.375 -16.75 4.355 1 81.56 287 ASP B CA 1
ATOM 4825 C C . ASP B 1 287 ? 16.875 -17.562 5.555 1 81.56 287 ASP B C 1
ATOM 4827 O O . ASP B 1 287 ? 17.672 -17.984 6.398 1 81.56 287 ASP B O 1
ATOM 4831 N N . PRO B 1 288 ? 15.68 -17.781 5.602 1 84.56 288 PRO B N 1
ATOM 4832 C CA . PRO B 1 288 ? 15.164 -18.625 6.684 1 84.56 288 PRO B CA 1
ATOM 4833 C C . PRO B 1 288 ? 15.562 -20.094 6.531 1 84.56 288 PRO B C 1
ATOM 4835 O O . PRO B 1 288 ? 15.766 -20.562 5.41 1 84.56 288 PRO B O 1
ATOM 4838 N N . ASP B 1 289 ? 15.656 -20.766 7.672 1 89.5 289 ASP B N 1
ATOM 4839 C CA . ASP B 1 289 ? 16 -22.188 7.672 1 89.5 289 ASP B CA 1
ATOM 4840 C C . ASP B 1 289 ? 14.922 -23.016 6.969 1 89.5 289 ASP B C 1
ATOM 4842 O O . ASP B 1 289 ? 15.227 -23.828 6.086 1 89.5 289 ASP B O 1
ATOM 4846 N N . THR B 1 290 ? 13.734 -22.828 7.434 1 91.44 290 THR B N 1
ATOM 4847 C CA . THR B 1 290 ? 12.609 -23.625 6.969 1 91.44 290 THR B CA 1
ATOM 4848 C C . THR B 1 290 ? 11.398 -22.75 6.68 1 91.44 290 THR B C 1
ATOM 4850 O O . THR B 1 290 ? 11.078 -21.844 7.453 1 91.44 290 THR B O 1
ATOM 4853 N N . LEU B 1 291 ? 10.797 -22.875 5.613 1 93.25 291 LEU B N 1
ATOM 4854 C CA . LEU B 1 291 ? 9.531 -22.266 5.234 1 93.25 291 LEU B CA 1
ATOM 4855 C C . LEU B 1 291 ? 8.562 -23.328 4.703 1 93.25 291 LEU B C 1
ATOM 4857 O O . LEU B 1 291 ? 8.672 -23.75 3.553 1 93.25 291 LEU B O 1
ATOM 4861 N N . VAL B 1 292 ? 7.617 -23.719 5.527 1 94.69 292 VAL B N 1
ATOM 4862 C CA . VAL B 1 292 ? 6.656 -24.766 5.176 1 94.69 292 VAL B CA 1
ATOM 4863 C C . VAL B 1 292 ? 5.246 -24.297 5.52 1 94.69 292 VAL B C 1
ATOM 4865 O O . VAL B 1 292 ? 5.008 -23.766 6.605 1 94.69 292 VAL B O 1
ATOM 4868 N N . ALA B 1 293 ? 4.367 -24.516 4.637 1 95.31 293 ALA B N 1
ATOM 4869 C CA . ALA B 1 293 ? 2.986 -24.062 4.789 1 95.31 293 ALA B CA 1
ATOM 4870 C C . ALA B 1 293 ? 2.162 -25.062 5.59 1 95.31 293 ALA B C 1
ATOM 4872 O O . ALA B 1 293 ? 2.379 -26.266 5.488 1 95.31 293 ALA B O 1
ATOM 4873 N N . ASP B 1 294 ? 1.285 -24.609 6.461 1 96.25 294 ASP B N 1
ATOM 4874 C CA . ASP B 1 294 ? 0.135 -25.391 6.914 1 96.25 294 ASP B CA 1
ATOM 4875 C C . ASP B 1 294 ? -1.048 -25.219 5.961 1 96.25 294 ASP B C 1
ATOM 4877 O O . ASP B 1 294 ? -1.667 -24.156 5.914 1 96.25 294 ASP B O 1
ATOM 4881 N N . SER B 1 295 ? -1.404 -26.297 5.172 1 96.31 295 SER B N 1
ATOM 4882 C CA . SER B 1 295 ? -2.465 -26.203 4.176 1 96.31 295 SER B CA 1
ATOM 4883 C C . SER B 1 295 ? -3.76 -26.828 4.688 1 96.31 295 SER B C 1
ATOM 4885 O O . SER B 1 295 ? -4.645 -27.172 3.898 1 96.31 295 SER B O 1
ATOM 4887 N N . THR B 1 296 ? -3.885 -27.047 5.965 1 97.12 296 THR B N 1
ATOM 4888 C CA . THR B 1 296 ? -5.043 -27.688 6.57 1 97.12 296 THR B CA 1
ATOM 4889 C C . THR B 1 296 ? -6.328 -26.938 6.223 1 97.12 296 THR B C 1
ATOM 4891 O O . THR B 1 296 ? -7.332 -27.562 5.863 1 97.12 296 THR B O 1
ATOM 4894 N N . LYS B 1 297 ? -6.324 -25.672 6.332 1 98 297 LYS B N 1
ATOM 4895 C CA . LYS B 1 297 ? -7.512 -24.859 6.062 1 98 297 LYS B CA 1
ATOM 4896 C C . LYS B 1 297 ? -8 -25.062 4.629 1 98 297 LYS B C 1
ATOM 4898 O O . LYS B 1 297 ? -9.203 -25.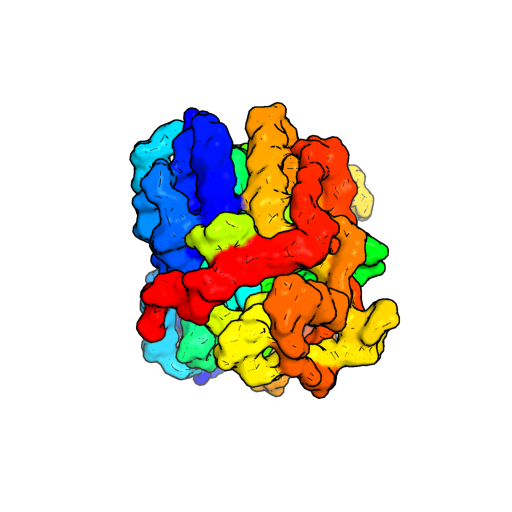219 4.391 1 98 297 LYS B O 1
ATOM 4903 N N . ALA B 1 298 ? -7.098 -25.047 3.637 1 98.06 298 ALA B N 1
ATOM 4904 C CA . ALA B 1 298 ? -7.465 -25.25 2.238 1 98.06 298 ALA B CA 1
ATOM 4905 C C . ALA B 1 298 ? -8.07 -26.641 2.031 1 98.06 298 ALA B C 1
ATOM 4907 O O . ALA B 1 298 ? -9.047 -26.781 1.292 1 98.06 298 ALA B O 1
ATOM 4908 N N . ARG B 1 299 ? -7.516 -27.625 2.645 1 97.5 299 ARG B N 1
ATOM 4909 C CA . ARG B 1 299 ? -8 -29 2.516 1 97.5 299 ARG B CA 1
ATOM 4910 C C . ARG B 1 299 ? -9.383 -29.156 3.137 1 97.5 299 ARG B C 1
ATOM 4912 O O . ARG B 1 299 ? -10.273 -29.781 2.549 1 97.5 299 ARG B O 1
ATOM 4919 N N . GLU B 1 300 ? -9.57 -28.578 4.281 1 98.25 300 GLU B N 1
ATOM 4920 C CA . GLU B 1 300 ? -10.812 -28.75 5.02 1 98.25 300 GLU B CA 1
ATOM 4921 C C . GLU B 1 300 ? -11.93 -27.875 4.441 1 98.25 300 GLU B C 1
ATOM 4923 O O . GLU B 1 300 ? -13.07 -28.328 4.316 1 98.25 300 GLU B O 1
ATOM 4928 N N . VAL B 1 301 ? -11.641 -26.609 4.066 1 98.69 301 VAL B N 1
ATOM 4929 C CA . VAL B 1 301 ? -12.664 -25.641 3.684 1 98.69 301 VAL B CA 1
ATOM 4930 C C . VAL B 1 301 ? -12.945 -25.75 2.186 1 98.69 301 VAL B C 1
ATOM 4932 O O . VAL B 1 301 ? -14.102 -25.719 1.759 1 98.69 301 VAL B O 1
ATOM 4935 N N . LEU B 1 302 ? -11.914 -25.891 1.354 1 98.62 302 LEU B N 1
ATOM 4936 C CA . LEU B 1 302 ? -12.086 -25.891 -0.095 1 98.62 302 LEU B CA 1
ATOM 4937 C C . LEU B 1 302 ? -12.203 -27.312 -0.626 1 98.62 302 LEU B C 1
ATOM 4939 O O . LEU B 1 302 ? -12.648 -27.516 -1.757 1 98.62 302 LEU B O 1
ATOM 4943 N N . GLY B 1 303 ? -11.75 -28.312 0.176 1 98.25 303 GLY B N 1
ATOM 4944 C CA . GLY B 1 303 ? -11.625 -29.656 -0.337 1 98.25 303 GLY B CA 1
ATOM 4945 C C . GLY B 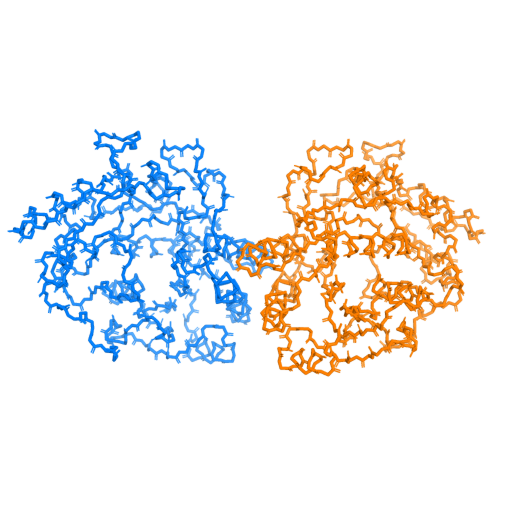1 303 ? -10.422 -29.844 -1.242 1 98.25 303 GLY B C 1
ATOM 4946 O O . GLY B 1 303 ? -10.445 -30.672 -2.162 1 98.25 303 GLY B O 1
ATOM 4947 N N . TRP B 1 304 ? -9.43 -29.031 -1.058 1 97.62 304 TRP B N 1
ATOM 4948 C CA . TRP B 1 304 ? -8.242 -29.094 -1.896 1 97.62 304 TRP B CA 1
ATOM 4949 C C . TRP B 1 304 ? -7.469 -30.391 -1.653 1 97.62 304 TRP B C 1
ATOM 4951 O O . TRP B 1 304 ? -7.141 -30.719 -0.511 1 97.62 304 TRP B O 1
ATOM 4961 N N . ALA B 1 305 ? -7.215 -31.125 -2.67 1 95.38 305 ALA B N 1
ATOM 4962 C CA . ALA B 1 305 ? -6.512 -32.406 -2.639 1 95.38 305 ALA B CA 1
ATOM 4963 C C . ALA B 1 305 ? -5.402 -32.438 -3.688 1 95.38 305 ALA B C 1
ATOM 4965 O O . ALA B 1 305 ? -5.602 -32.969 -4.789 1 95.38 305 ALA B O 1
ATOM 4966 N N . PRO B 1 306 ? -4.254 -31.906 -3.324 1 93.69 306 PRO B N 1
ATOM 4967 C CA . PRO B 1 306 ? -3.154 -31.859 -4.293 1 93.69 306 PRO B CA 1
ATOM 4968 C C . PRO B 1 306 ? -2.781 -33.25 -4.816 1 93.69 306 PRO B C 1
ATOM 4970 O O . PRO B 1 306 ? -2.795 -34.219 -4.062 1 93.69 306 PRO B O 1
ATOM 4973 N N . GLU B 1 307 ? -2.398 -33.312 -6.082 1 93.06 307 GLU B N 1
ATOM 4974 C CA . GLU B 1 307 ? -2.111 -34.594 -6.742 1 93.06 307 GLU B CA 1
ATOM 4975 C C . GLU B 1 307 ? -0.614 -34.75 -6.992 1 93.06 307 GLU B C 1
ATOM 4977 O O . GLU B 1 307 ? -0.145 -35.875 -7.273 1 93.06 307 GLU B O 1
ATOM 4982 N N . PHE B 1 308 ? 0.088 -33.719 -6.914 1 90.56 308 PHE B N 1
ATOM 4983 C CA . PHE B 1 308 ? 1.529 -33.719 -7.133 1 90.56 308 PHE B CA 1
ATOM 4984 C C . PHE B 1 308 ? 2.281 -33.531 -5.824 1 90.56 308 PHE B C 1
ATOM 4986 O O . PHE B 1 308 ? 3.141 -32.656 -5.73 1 90.56 308 PHE B O 1
ATOM 4993 N N . ASP B 1 309 ? 2.029 -34.312 -4.824 1 80.5 309 ASP B N 1
ATOM 4994 C CA . ASP B 1 309 ? 2.586 -34.156 -3.486 1 80.5 309 ASP B CA 1
ATOM 4995 C C . ASP B 1 309 ? 3.879 -34.938 -3.32 1 80.5 309 ASP B C 1
ATOM 4997 O O . ASP B 1 309 ? 4.355 -35.125 -2.201 1 80.5 309 ASP B O 1
ATOM 5001 N N . ASN B 1 310 ? 4.379 -35.438 -4.391 1 87.19 310 ASN B N 1
ATOM 5002 C CA . ASN B 1 310 ? 5.652 -36.125 -4.496 1 87.19 310 ASN B CA 1
ATOM 5003 C C . ASN B 1 310 ? 6.676 -35.344 -5.297 1 87.19 310 ASN B C 1
ATOM 5005 O O . ASN B 1 310 ? 6.434 -35 -6.461 1 87.19 310 ASN B O 1
ATOM 5009 N N . ILE B 1 311 ? 7.863 -35.125 -4.645 1 92.75 311 ILE B N 1
ATOM 5010 C CA . ILE B 1 311 ? 8.844 -34.219 -5.246 1 92.75 311 ILE B CA 1
ATOM 5011 C C . ILE B 1 311 ? 9.336 -34.812 -6.566 1 92.75 311 ILE B C 1
ATOM 5013 O O . ILE B 1 311 ? 9.633 -34.062 -7.512 1 92.75 311 ILE B O 1
ATOM 5017 N N . GLU B 1 312 ? 9.414 -36.125 -6.656 1 95.5 312 GLU B N 1
ATOM 5018 C CA . GLU B 1 312 ? 9.859 -36.75 -7.902 1 95.5 312 GLU B CA 1
ATOM 5019 C C . GLU B 1 312 ? 8.852 -36.5 -9.023 1 95.5 312 GLU B C 1
ATOM 5021 O O . GLU B 1 312 ? 9.234 -36.312 -10.18 1 95.5 312 GLU B O 1
ATOM 5026 N N . LYS B 1 313 ? 7.582 -36.562 -8.664 1 94.75 313 LYS B N 1
ATOM 5027 C CA . LYS B 1 313 ? 6.543 -36.281 -9.648 1 94.75 313 LYS B CA 1
ATOM 5028 C C . LYS B 1 313 ? 6.641 -34.844 -10.148 1 94.75 313 LYS B C 1
ATOM 5030 O O . LYS B 1 313 ? 6.48 -34.594 -11.344 1 94.75 313 LYS B O 1
ATOM 5035 N N . ILE B 1 314 ? 6.883 -33.969 -9.227 1 96 314 ILE B N 1
ATOM 5036 C CA . ILE B 1 314 ? 7.023 -32.562 -9.555 1 96 314 ILE B CA 1
ATOM 5037 C C . ILE B 1 314 ? 8.211 -32.375 -10.5 1 96 314 ILE B C 1
ATOM 5039 O O . ILE B 1 314 ? 8.078 -31.75 -11.547 1 96 314 ILE B O 1
ATOM 5043 N N . ILE B 1 315 ? 9.328 -32.969 -10.195 1 97.25 315 ILE B N 1
ATOM 5044 C CA . ILE B 1 315 ? 10.547 -32.781 -10.977 1 97.25 315 ILE B CA 1
ATOM 5045 C C . ILE B 1 315 ? 10.383 -33.469 -12.328 1 97.25 315 ILE B C 1
ATOM 5047 O O . ILE B 1 315 ? 10.867 -32.969 -13.344 1 97.25 315 ILE B O 1
ATOM 5051 N N . THR B 1 316 ? 9.695 -34.656 -12.375 1 97.75 316 THR B N 1
ATOM 5052 C CA . THR B 1 316 ? 9.453 -35.344 -13.625 1 97.75 316 THR B CA 1
ATOM 5053 C C . THR B 1 316 ? 8.703 -34.469 -14.609 1 97.75 316 THR B C 1
ATOM 5055 O O . THR B 1 316 ? 9.062 -34.375 -15.789 1 97.75 316 THR B O 1
ATOM 5058 N N . SER B 1 317 ? 7.703 -33.812 -14.125 1 97.44 317 SER B N 1
ATOM 5059 C CA . SER B 1 317 ? 6.941 -32.906 -15.008 1 97.44 317 SER B CA 1
ATOM 5060 C C . SER B 1 317 ? 7.785 -31.734 -15.461 1 97.44 317 SER B C 1
ATOM 5062 O O . SER B 1 317 ? 7.727 -31.328 -16.625 1 97.44 317 SER B O 1
ATOM 5064 N N . ALA B 1 318 ? 8.57 -31.141 -14.57 1 97.5 318 ALA B N 1
ATOM 5065 C CA . ALA B 1 318 ? 9.461 -30.047 -14.938 1 97.5 318 ALA B CA 1
ATOM 5066 C C . ALA B 1 318 ? 10.484 -30.484 -15.977 1 97.5 318 ALA B C 1
ATOM 5068 O O . ALA B 1 318 ? 10.781 -29.75 -16.922 1 97.5 318 ALA B O 1
ATOM 5069 N N . TRP B 1 319 ? 11.023 -31.703 -15.773 1 97.5 319 TRP B N 1
ATOM 5070 C CA . TRP B 1 319 ? 12.047 -32.25 -16.672 1 97.5 319 TRP B CA 1
ATOM 5071 C C . TRP B 1 319 ? 11.477 -32.469 -18.062 1 97.5 319 TRP B C 1
ATOM 5073 O O . TRP B 1 319 ? 12.156 -32.281 -19.062 1 97.5 319 TRP B O 1
ATOM 5083 N N . ALA B 1 320 ? 10.211 -32.938 -18.125 1 97.19 320 ALA B N 1
ATOM 5084 C CA . ALA B 1 320 ? 9.555 -33.125 -19.406 1 97.19 320 ALA B CA 1
ATOM 5085 C C . ALA B 1 320 ? 9.539 -31.844 -20.219 1 97.19 320 ALA B C 1
ATOM 5087 O O . ALA B 1 320 ? 9.805 -31.844 -21.422 1 97.19 320 ALA B O 1
ATOM 5088 N N . TRP B 1 321 ? 9.305 -30.75 -19.609 1 96.69 321 TRP B N 1
ATOM 5089 C CA . TRP B 1 321 ? 9.312 -29.438 -20.25 1 96.69 321 TRP B CA 1
ATOM 5090 C C . TRP B 1 321 ? 10.727 -29.031 -20.609 1 96.69 321 TRP B C 1
ATOM 5092 O O . TRP B 1 321 ? 11.016 -28.719 -21.766 1 96.69 321 TRP B O 1
ATOM 5102 N N . HIS B 1 322 ? 11.617 -29.062 -19.641 1 94 322 HIS B N 1
ATOM 5103 C CA . HIS B 1 322 ? 12.969 -28.547 -19.828 1 94 322 HIS B CA 1
ATOM 5104 C C . HIS B 1 322 ? 13.734 -29.375 -20.875 1 94 322 HIS B C 1
ATOM 5106 O O . HIS B 1 322 ? 14.516 -28.812 -21.641 1 94 322 HIS B O 1
ATOM 5112 N N . SER B 1 323 ? 13.523 -30.625 -20.875 1 93.38 323 SER B N 1
ATOM 5113 C CA . SER B 1 323 ? 14.25 -31.484 -21.797 1 93.38 323 SER B CA 1
ATOM 5114 C C . SER B 1 323 ? 13.75 -31.281 -23.234 1 93.38 323 SER B C 1
ATOM 5116 O O . SER B 1 323 ? 14.531 -31.375 -24.188 1 93.38 323 SER B O 1
ATOM 5118 N N . SER B 1 324 ? 12.484 -30.984 -23.391 1 93.5 324 SER B N 1
ATOM 5119 C CA . SER B 1 324 ? 11.914 -30.844 -24.719 1 93.5 324 SER B CA 1
ATOM 5120 C C . SER B 1 324 ? 12 -29.406 -25.203 1 93.5 324 SER B C 1
ATOM 5122 O O . SER B 1 324 ? 11.836 -29.141 -26.406 1 93.5 324 SER B O 1
ATOM 5124 N N . HIS B 1 325 ? 12.266 -28.438 -24.312 1 92.44 325 HIS B N 1
ATOM 5125 C CA . HIS B 1 325 ? 12.375 -27.016 -24.656 1 92.44 325 HIS B CA 1
ATOM 5126 C C . HIS B 1 325 ? 13.656 -26.422 -24.094 1 92.44 325 HIS B C 1
ATOM 5128 O O . HIS B 1 325 ? 13.617 -25.516 -23.266 1 92.44 325 HIS B O 1
ATOM 5134 N N . PRO B 1 326 ? 14.797 -26.844 -24.562 1 87.5 326 PRO B N 1
ATOM 5135 C CA . PRO B 1 326 ? 16.078 -26.391 -24 1 87.5 326 PRO B CA 1
ATOM 5136 C C . PRO B 1 326 ? 16.234 -24.875 -24.031 1 87.5 326 PRO B C 1
ATOM 5138 O O . PRO B 1 326 ? 17 -24.312 -23.266 1 87.5 326 PRO B O 1
ATOM 5141 N N . LYS B 1 327 ? 15.469 -24.156 -24.922 1 90.69 327 LYS B N 1
ATOM 5142 C CA . LYS B 1 327 ? 15.531 -22.703 -25 1 90.69 327 LYS B CA 1
ATOM 5143 C C . LYS B 1 327 ? 14.234 -22.062 -24.516 1 90.69 327 LYS B C 1
ATOM 5145 O O . LYS B 1 327 ? 13.898 -20.953 -24.922 1 90.69 327 LYS B O 1
ATOM 5150 N N . GLY B 1 328 ? 13.492 -22.859 -23.719 1 92.56 328 GLY B N 1
ATOM 5151 C CA . GLY B 1 328 ? 12.172 -22.391 -23.312 1 92.56 328 GLY B CA 1
ATOM 5152 C C . GLY B 1 328 ? 11.234 -22.172 -24.484 1 92.56 328 GLY B C 1
ATOM 5153 O O . GLY B 1 328 ? 11.102 -23.016 -25.359 1 92.56 328 GLY B O 1
ATOM 5154 N N . TYR B 1 329 ? 10.57 -21.078 -24.453 1 95 329 TYR B N 1
ATOM 5155 C CA . TYR B 1 329 ? 9.664 -20.75 -25.547 1 95 329 TYR B CA 1
ATOM 5156 C C . TYR B 1 329 ? 10.422 -20.109 -26.703 1 95 329 TYR B C 1
ATOM 5158 O O . TYR B 1 329 ? 9.891 -19.984 -27.812 1 95 329 TYR B O 1
ATOM 5166 N N . ASP B 1 330 ? 11.617 -19.75 -26.516 1 92.5 330 ASP B N 1
ATOM 5167 C CA . ASP B 1 330 ? 12.531 -19.25 -27.531 1 92.5 330 ASP B CA 1
ATOM 5168 C C . ASP B 1 330 ? 11.953 -18.016 -28.234 1 92.5 330 ASP B C 1
ATOM 5170 O O . ASP B 1 330 ? 11.969 -17.922 -29.469 1 92.5 330 ASP B O 1
ATOM 5174 N N . ASP B 1 331 ? 11.297 -17.156 -27.531 1 90.69 331 ASP B N 1
ATOM 5175 C CA . ASP B 1 331 ? 10.648 -16 -28.125 1 90.69 331 ASP B CA 1
ATOM 5176 C C . ASP B 1 331 ? 11.281 -14.695 -27.641 1 90.69 331 ASP B C 1
ATOM 5178 O O . ASP B 1 331 ? 10.758 -13.609 -27.875 1 90.69 331 ASP B O 1
ATOM 5182 N N 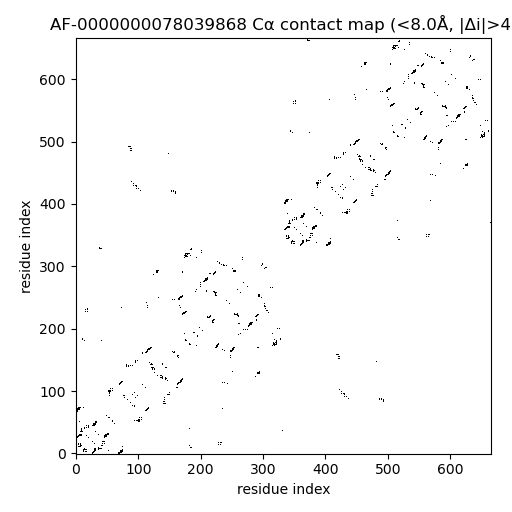. ARG B 1 332 ? 12.32 -14.875 -26.875 1 80.25 332 ARG B N 1
ATOM 5183 C CA . ARG B 1 332 ? 12.984 -13.664 -26.406 1 80.25 332 ARG B CA 1
ATOM 5184 C C . ARG B 1 332 ? 14.383 -13.539 -27 1 80.25 332 ARG B C 1
ATOM 5186 O O . ARG B 1 332 ? 15.055 -14.547 -27.234 1 80.25 332 ARG B O 1
ATOM 5193 N N . ASP B 1 333 ? 14.758 -12.375 -27.672 1 66.5 333 ASP B N 1
ATOM 5194 C CA . ASP B 1 333 ? 16.031 -12.125 -28.328 1 66.5 333 ASP B CA 1
ATOM 5195 C C . ASP B 1 333 ? 17.172 -12.102 -27.312 1 66.5 333 ASP B C 1
ATOM 5197 O O . ASP B 1 333 ? 16.969 -11.727 -26.141 1 66.5 333 ASP B O 1
#

Organism: NCBI:txid764290

Sequence (666 aa):
MAILVLGGAGYIGSHMVDYLVQKGQEEVVVVDSLVTGHRAAVHPSAKFYQGDLADQTFMRQVFSENPDLDAVIHFAAFSLVAESMEKPLKYFDNNTAGMIKLLEVMNEFNIKHFVFSSTAATYGIPEEIPIKETTPQKPINPYGESKLMMETIMKWSDQAYGIKFVPLRYFNVAGAKPDGSIGEDHGPETHLLPIILQVAQGVREKIMIFGDDYKTPDGTNVRDYVHPFDLASAHLLALDYLRQGNPSTAFNLGSATGFSNLQILEAARKVTGKEIPAEKADRRPGDPDTLVADSTKAREVLGWAPEFDNIEKIITSAWAWHSSHPKGYDDRDMAILVLGGAGYIGSHMVDYLVQKGQEEVVVVDSLVTGHRAAVHPSAKFYQGDLADQTFMRQVFSENPDLDAVIHFAAFSLVAESMEKPLKYFDNNTAGMIKLLEVMNEFNIKHFVFSSTAATYGIPEEIPIKETTPQKPINPYGESKLMMETIMKWSDQAYGIKFVPLRYFNVAGAKPDGSIGEDHGPETHLLPIILQVAQGVREKIMIFGDDYKTPDGTNVRDYVHPFDLASAHLLALDYLRQGNPSTAFNLGSATGFSNLQILEAARKVTGKEIPAEKADRRPGDPDTLVADSTKAREVLGWAPEFDNIEKIITSAWAWHSSHPKGYDDRD

Nearest PDB structures (foldseek):
  2c20-assembly3_E  TM=9.884E-01  e=6.527E-49  Bacillus anthracis str. Ames
  8wxk-assembly1_A  TM=9.742E-01  e=1.591E-47  Nostoc sp. PCC 7120 = FACHB-418
  4wok-assembly1_A  TM=9.730E-01  e=8.994E-41  Brucella ovis ATCC 25840
  8wop-assembly1_B  TM=9.334E-01  e=2.826E-40  Arabidopsis thaliana
  7k3p-assembly1_B  TM=8.832E-01  e=9.768E-38  Campylobacter jejuni subsp. jejuni NCTC 11168 = ATCC 700819

Radius of gyration: 27.8 Å; Cα contacts (8 Å, |Δi|>4): 1474; chains: 2; bounding box: 57×77×61 Å

Secondary structure (DSSP, 8-state):
-EEEEETTTSHHHHHHHHHHHHHTSSEEEEEE--SS--GGGS-TTSEEEES-TT-HHHHHHHHHH-TTEEEEEE------HHHHHH-HHHHIIIIIIHHHHHHHHHHHTT--EEEEE--GGGG-S-SSSSBPTTS----SSHHHHHHHHHHHHHHHHHHHH--EEEEEEE-EE----TTSSS----SS---HHHHHHHHHHTSSS-EEEE-S-SSSTTSS-EE-EE-HHHHHHHHHHHHHHHHTTPPP--EEES-SS-EEHHHHHHHHHHHH-----EEEEPPPTT--SEE-B--HHIIIII----S--SHHHHHHHHHHHHHH-TTTT----/-EEEEETTTSHHHHHHHHHHHHHTSSEEEEEE--SS--GGGS-TTSEEEES-TT-HHHHHHHHHH-TTEEEEEE------HHHHHH-HHHHIIIIIIHHHHHHHHHHHTT--EEEEE--GGGG-S-SSSSBPTTS----SSHHHHHHHHHHHHHHHHHHHH--EEEEEEE-EE----TTSSS----SS---HHHHHHHHHHTSSS-EEEE-S-SSSTTSS-EE-EE-HHHHHHHHHHHHHHHHTTPPP--EEES-SS-EEHHHHHHHHHHHH-----EEEEPPPTT--SEE-B--HHIIIII----S--SHHHHHHHHHHHHHH-TTTT----

Foldseek 3Di:
DEEEEEPCQAFLNLLLQVLVVVVVPHAYEYEEQPPWGDPLSHDPRHHYDHDALLPLVSVLVVCVVPVPYQEYEYPDADADQVVCQVVVVVRLCRQVSSLVSNLVSCLVSVRAEYEYAAAPLQLAFWPDPPDELPTDGDHDTSNSVSRVNSVVVQVVSCVPRVRAYEYEYEYAEFFHAQQQSAHHDGPPDDDLLVVLLLCLLVVDVAAEFAFQCFPDPRTAAWTFYAYSNLVSVLSVLSRVCVVVVDHHDYFYDTLQPTDGSVRLNVLLCVLSVGPHHYHYHYHDPSDHRYHGHDRVCSCVRSVRDGDPSDSNSRSSRNNSNCVVCVPHVVPDD/DEEEEEPCQAFLNLLLQVLVVVVVPHAYEYEEQPPWGDPLSHDPRHHYDHDALLPLVSVLVVCVVPVPYQEYEYDFADADQVVCQVVVVVRLCRQVSSLVSNLVSCLVSVRAEYEYAAAPLQLQFWPDPPDELPTDGDHDTSNSVSRVNSVVVQVVSCVPRVRAYEYEYEYAEFFHAQQQSAHHDGPPDDDLLVVLLLCLLVVDVAAEQAFQCFPDPRGAAWTFYAYSNLVSVLSVLSRVCVVVVDHHDYFYDTLQPTDGSVRLNVLLCVLSVGPHHYDYHYHDPSDHRYHGHDRVCSCVRSVRDGDPSDSNSRSSRNNSNCVVCVPHVVPDD

Solvent-accessible surface area (backbone atoms only — not comparable to full-atom values): 34540 Å² total; per-residue (Å²): 98,25,39,36,30,31,18,19,25,29,55,59,23,14,41,32,48,41,52,45,55,71,68,62,78,44,49,46,36,29,38,27,64,52,83,72,29,36,76,85,40,38,49,83,88,42,47,78,44,83,43,53,64,52,40,51,71,58,43,50,49,56,48,66,76,37,76,52,47,47,34,38,38,43,52,63,56,77,76,55,56,73,56,15,51,66,40,34,61,62,37,36,46,54,33,29,38,22,46,49,38,37,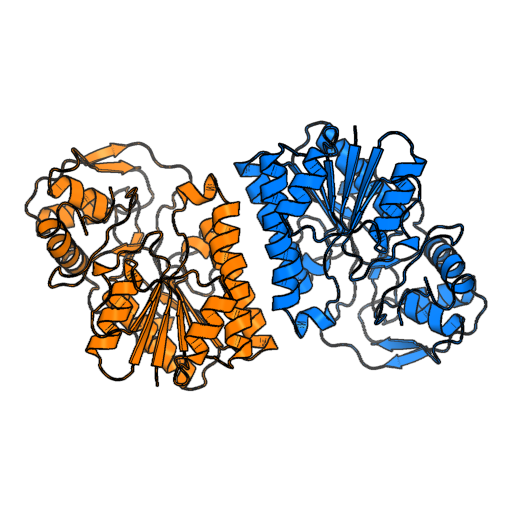52,54,52,30,58,74,69,67,40,35,38,36,33,34,67,47,42,46,48,24,27,39,82,63,94,52,81,56,34,46,79,82,54,69,67,50,43,82,46,43,36,22,41,23,50,44,50,39,54,51,53,44,53,50,39,25,74,49,70,56,33,33,39,31,43,39,26,28,62,39,75,44,37,34,44,69,87,26,80,38,50,74,61,65,85,83,78,81,52,66,66,65,49,48,52,33,23,53,70,63,79,34,85,55,37,76,42,55,28,64,74,34,94,41,101,77,11,22,40,28,39,16,51,33,27,41,64,40,49,30,52,43,49,50,37,50,44,52,44,43,74,70,69,48,77,60,52,70,34,29,43,34,58,54,71,46,44,29,54,60,55,52,51,52,43,44,26,64,72,70,70,35,86,50,52,69,43,83,41,71,62,59,90,87,64,67,40,67,49,33,27,37,28,60,63,29,34,71,74,57,60,48,71,71,80,53,77,39,72,58,58,24,46,46,13,30,46,40,15,48,70,76,27,81,64,50,83,67,80,72,136,98,24,39,36,29,31,20,18,25,29,55,59,23,13,41,32,49,43,52,47,55,71,68,62,78,46,50,46,35,29,37,26,62,52,86,72,29,37,76,84,40,38,49,84,87,43,47,78,44,81,42,54,65,49,40,50,70,60,43,50,49,55,50,67,76,38,77,52,48,48,34,39,39,42,52,65,57,78,78,55,54,73,55,14,52,65,41,34,61,62,36,36,45,54,33,29,39,22,46,48,39,36,51,55,51,31,58,74,69,67,40,35,36,38,33,36,65,46,43,46,48,26,28,40,82,62,94,53,80,57,33,46,78,80,51,68,68,49,42,81,46,41,35,22,41,23,50,44,50,38,54,51,53,45,52,48,39,24,74,50,71,55,33,33,38,33,42,40,26,29,65,38,76,42,37,34,42,69,89,26,79,38,50,74,58,66,85,84,78,83,53,66,68,65,49,47,50,34,23,53,72,64,80,34,84,56,38,75,42,56,27,65,74,34,94,42,98,77,10,23,41,27,39,17,52,33,26,41,65,41,50,30,53,42,50,52,36,51,45,53,46,42,75,70,70,48,77,59,53,70,33,29,43,34,58,54,72,46,44,31,55,60,55,51,52,51,44,44,28,63,69,70,69,36,84,52,53,70,43,83,41,70,60,58,91,88,65,67,41,66,50,33,28,38,28,60,64,31,35,71,75,56,61,50,71,70,79,51,77,40,72,57,58,22,46,46,13,30,45,39,16,46,71,76,27,81,64,49,83,66,82,73,135